Protein AF-A0A317J1T3-F1 (afdb_monomer)

Secondary structure (DSSP, 8-state):
-----------------PPP-------------------------------S---EEEEE-SSPPPHHHHHHHHHHHHTSPTT-EEEEEEEETTEEEEEEEEEETTEEEEEEEEEETTEEEEEEEEE-S-HHHHHHHHHHHHT-TT-EE-TTS-EE----PPPPP--------------------PPPPPGGGGS--HHHHHHHHHHEEETTTEE-HHHHHHHHHHHHHHHHHH---EEEEEEEEEESSS---GGGGGGSHHHHHHHHHHHHS-TT-EEEE-SSSEEEEEEET--HHHHHHHHHHHHHHHHHHHHHS--S--EEEEEEEEEE-STT--HHHHHHHHHHHHHHHHHS--SEEE-PPPPPPS---PPP---HHHHHHHBSS--TT-EEEHHHHHHHHHHHHHHHHHHTPPEEEEEEEEEE-EEETTEEE-S--HHHHHHHHHHHHHHPPTT-EEEE-TTS-EEEE-TT--HHHHHHHHHHHHHHHHT-GGGGSSS-TT-EEEEEEEEEE-SS-SS--EEEEEEE-

Nearest PDB structures (foldseek):
  6zxc-assembly2_D  TM=7.224E-01  e=8.691E-07  Leptospira biflexa serovar Patoc strain 'Patoc 1 (Paris)'
  4urq-assembly1_Z  TM=7.239E-01  e=5.907E-06  Thermotoga maritima
  6et7-assembly1_B  TM=6.771E-01  e=2.024E-06  Idiomarina sp. A28L
  6zxm-assembly3_E  TM=6.983E-01  e=2.417E-05  Leptospira biflexa serovar Patoc strain 'Patoc 1 (Paris)'
  4wxo-assembly1_A  TM=6.645E-01  e=3.231E-04  Pseudomonas aeruginosa PAO1

Foldseek 3Di:
DDDDDDDDDDDDDDDDDDDDDDDDDDDDDDDDDDDDDDDDDDPDDDDDPDDPAAAEAEAEDADDDDLVNLLVVVVVLVVDPARHKYWYWYDDPQKIKIWMWHDDPHWIKIWIWIDHPPDIDTPDIDIHPQSLVVSQVCCVVSVVQQFRQDSVRDTHGDDDDDDDDDDDDDDDDDDDDDDDDDDDDDAQDFPLVVDPLVLLVVLQVVQADDPVSAGEQLSVLVVLLLLLLCCLVVVAKKKKKKKFKQWPPDGDFPVCCVPDPNVVLVVVLVVLDDPLWHWHDNDRGMIMIIGTRAHQVRVQVSLVVSVVVLVVVCVVPVDPIDIQMAIFMEMDPDSQAASVQRVVSRVVQRVVCVVPVPRYGYGYGDRDDNDDRDRDDRDVVVLVSFAPDPPPQAAGEPSNVSNVVSSVLSVCQVVQHKWKKKKKDKAFQDPDPNDGPGHDDPVLLVVLVVVVSVVDDRSKHWYAYPNRIIMITDPPDDPVNSVVVVVVSVVVVLVDCPSDPPPHRPTIWMWMWMFIRGGGDSDRPGVDTPRPD

Structure (mmCIF, N/CA/C/O backbone):
data_AF-A0A317J1T3-F1
#
_entry.id   AF-A0A317J1T3-F1
#
loop_
_atom_site.group_PDB
_atom_site.id
_atom_site.type_symbol
_atom_site.label_atom_id
_atom_site.label_alt_id
_atom_site.label_comp_id
_atom_site.label_asym_id
_atom_site.label_entity_id
_atom_site.label_seq_id
_atom_site.pdbx_PDB_ins_code
_atom_site.Cartn_x
_atom_site.Cartn_y
_atom_site.Cartn_z
_atom_site.occupancy
_atom_site.B_iso_or_equiv
_atom_site.auth_seq_id
_atom_site.auth_comp_id
_atom_site.auth_asym_id
_atom_site.auth_atom_id
_atom_site.pdbx_PDB_model_num
ATOM 1 N N . MET A 1 1 ? -68.578 11.357 -36.474 1.00 34.34 1 MET A N 1
ATOM 2 C CA . MET A 1 1 ? -67.832 10.080 -36.435 1.00 34.34 1 MET A CA 1
ATOM 3 C C . MET A 1 1 ? -66.349 10.423 -36.488 1.00 34.34 1 MET A C 1
ATOM 5 O O . MET A 1 1 ? -65.966 11.038 -37.465 1.00 34.34 1 MET A O 1
ATOM 9 N N . GLY A 1 2 ? -65.455 10.186 -35.534 1.00 35.78 2 GLY A N 1
ATOM 10 C CA . GLY A 1 2 ? -65.465 9.781 -34.125 1.00 35.78 2 GLY A CA 1
ATOM 11 C C . GLY A 1 2 ? -64.029 10.063 -33.637 1.00 35.78 2 GLY A C 1
ATOM 12 O O . GLY A 1 2 ? -63.085 9.592 -34.253 1.00 35.78 2 GLY A O 1
ATOM 13 N N . GLN A 1 3 ? -63.827 11.131 -32.864 1.00 34.22 3 GLN A N 1
ATOM 14 C CA . GLN A 1 3 ? -63.250 11.149 -31.508 1.00 34.22 3 GLN A CA 1
ATOM 15 C C . GLN A 1 3 ? -62.516 9.884 -31.023 1.00 34.22 3 GLN A C 1
ATOM 17 O O . GLN A 1 3 ? -63.149 8.876 -30.719 1.00 34.22 3 GLN A O 1
ATOM 22 N N . THR A 1 4 ? -61.219 10.046 -30.738 1.00 35.19 4 THR A N 1
ATOM 23 C CA . THR A 1 4 ? -60.516 9.302 -29.681 1.00 35.19 4 THR A CA 1
ATOM 24 C C . THR A 1 4 ? -59.588 10.253 -28.927 1.00 35.19 4 THR A C 1
ATOM 26 O O . THR A 1 4 ? -58.888 11.072 -29.518 1.00 35.19 4 THR A O 1
ATOM 29 N N . ARG A 1 5 ? -59.697 10.199 -27.598 1.00 30.84 5 ARG A N 1
ATOM 30 C CA . ARG A 1 5 ? -59.222 11.178 -26.615 1.00 30.84 5 ARG A CA 1
ATOM 31 C C . ARG A 1 5 ? -57.739 11.007 -26.281 1.00 30.84 5 ARG A C 1
ATOM 33 O O . ARG A 1 5 ? -57.288 9.893 -26.038 1.00 30.84 5 ARG A O 1
ATOM 40 N N . PHE A 1 6 ? -57.049 12.137 -26.152 1.00 30.41 6 PHE A N 1
ATOM 41 C CA . PHE A 1 6 ? -55.841 12.293 -25.344 1.00 30.41 6 PHE A CA 1
ATOM 42 C C . PHE A 1 6 ? -56.234 12.386 -23.863 1.00 30.41 6 PHE A C 1
ATOM 44 O O . PHE A 1 6 ? -57.177 13.101 -23.523 1.00 30.41 6 PHE A O 1
ATOM 51 N N . ILE A 1 7 ? -55.504 11.691 -22.989 1.00 34.00 7 ILE A N 1
ATOM 52 C CA . ILE A 1 7 ? -55.514 11.941 -21.544 1.00 34.00 7 ILE A CA 1
ATOM 53 C C . ILE A 1 7 ? -54.101 12.371 -21.161 1.00 34.00 7 ILE A C 1
ATOM 55 O O . ILE A 1 7 ? -53.165 11.576 -21.167 1.00 34.00 7 ILE A O 1
ATOM 59 N N . SER A 1 8 ? -53.974 13.659 -20.870 1.00 32.41 8 SER A N 1
ATOM 60 C CA . SER A 1 8 ? -52.868 14.291 -20.164 1.00 32.41 8 SER A CA 1
ATOM 61 C C . SER A 1 8 ? -53.063 14.101 -18.660 1.00 32.41 8 SER A C 1
ATOM 63 O O . SER A 1 8 ? -54.104 14.493 -18.139 1.00 32.41 8 SER A O 1
ATOM 65 N N . ASN A 1 9 ? -52.063 13.559 -17.966 1.00 30.27 9 ASN A N 1
ATOM 66 C CA . ASN A 1 9 ? -51.935 13.705 -16.518 1.00 30.27 9 ASN A CA 1
ATOM 67 C C . ASN A 1 9 ? -50.664 14.507 -16.232 1.00 30.27 9 ASN A C 1
ATOM 69 O O . ASN A 1 9 ? -49.559 13.970 -16.224 1.00 30.27 9 ASN A O 1
ATOM 73 N N . GLU A 1 10 ? -50.854 15.809 -16.025 1.00 33.91 10 GLU A N 1
ATOM 74 C CA . GLU A 1 10 ? -49.942 16.644 -15.252 1.00 33.91 10 GLU A CA 1
ATOM 75 C C . GLU A 1 10 ? -50.039 16.227 -13.782 1.00 33.91 10 GLU A C 1
ATOM 77 O O . GLU A 1 10 ? -51.127 16.183 -13.208 1.00 33.91 10 GLU A O 1
ATOM 82 N N . LEU A 1 11 ? -48.899 15.943 -13.159 1.00 30.83 11 LEU A N 1
ATOM 83 C CA . LEU A 1 11 ? -48.792 15.849 -11.709 1.00 30.83 11 LEU A CA 1
ATOM 84 C C . LEU A 1 11 ? -47.679 16.796 -11.268 1.00 30.83 11 LEU A C 1
ATOM 86 O O . LEU A 1 11 ? -46.493 16.546 -11.477 1.00 30.83 11 LEU A O 1
ATOM 90 N N . LEU A 1 12 ? -48.128 17.922 -10.707 1.00 31.23 12 LEU A N 1
ATOM 91 C CA . LEU A 1 12 ? -47.343 18.914 -9.988 1.00 31.23 12 LEU A CA 1
ATOM 92 C C . LEU A 1 12 ? -46.465 18.228 -8.931 1.00 31.23 12 LEU A C 1
ATOM 94 O O . LEU A 1 12 ? -46.982 17.654 -7.973 1.00 31.23 12 LEU A O 1
ATOM 98 N N . LEU A 1 13 ? -45.147 18.383 -9.045 1.00 31.28 13 LEU A N 1
ATOM 99 C CA . LEU A 1 13 ? -44.242 18.241 -7.909 1.00 31.28 13 LEU A CA 1
ATOM 100 C C . LEU A 1 13 ? -43.996 19.628 -7.318 1.00 31.28 13 LEU A C 1
ATOM 102 O O . LEU A 1 13 ? -43.312 20.478 -7.884 1.00 31.28 13 LEU A O 1
ATOM 106 N N . THR A 1 14 ? -44.616 19.844 -6.165 1.00 29.36 14 THR A N 1
ATOM 107 C CA . THR A 1 14 ? -44.404 20.974 -5.267 1.00 29.36 14 THR A CA 1
ATOM 108 C C . THR A 1 14 ? -42.946 21.028 -4.818 1.00 29.36 14 THR A C 1
ATOM 110 O O . THR A 1 14 ? -42.461 20.117 -4.147 1.00 29.36 14 THR A O 1
ATOM 113 N N . ALA A 1 15 ? -42.264 22.118 -5.160 1.00 29.31 15 ALA A N 1
ATOM 114 C CA . ALA A 1 15 ? -40.945 22.452 -4.649 1.00 29.31 15 ALA A CA 1
ATOM 115 C C . ALA A 1 15 ? -41.024 22.747 -3.141 1.00 29.31 15 ALA A C 1
ATOM 117 O O . ALA A 1 15 ? -41.506 23.800 -2.722 1.00 29.31 15 ALA A O 1
ATOM 118 N N . THR A 1 16 ? -40.547 21.822 -2.310 1.00 31.02 16 THR A N 1
ATOM 119 C CA . THR A 1 16 ? -40.305 22.089 -0.891 1.00 31.02 16 THR A CA 1
ATOM 120 C C . THR A 1 16 ? -38.987 22.835 -0.735 1.00 31.02 16 THR A C 1
ATOM 122 O O . THR A 1 16 ? -37.900 22.295 -0.933 1.00 31.02 16 THR A O 1
ATOM 125 N N . HIS A 1 17 ? -39.136 24.107 -0.384 1.00 29.06 17 HIS A N 1
ATOM 126 C CA . HIS A 1 17 ? -38.123 25.033 0.095 1.00 29.06 17 HIS A CA 1
ATOM 127 C C . HIS A 1 17 ? -37.201 24.387 1.148 1.00 29.06 17 HIS A C 1
ATOM 129 O O . HIS A 1 17 ? -37.648 24.017 2.232 1.00 29.06 17 HIS A O 1
ATOM 135 N N . VAL A 1 18 ? -35.900 24.319 0.863 1.00 31.53 18 VAL A N 1
ATOM 136 C CA . VAL A 1 18 ? -34.862 24.073 1.876 1.00 31.53 18 VAL A CA 1
ATOM 137 C C . VAL A 1 18 ? -34.555 25.410 2.567 1.00 31.53 18 VAL A C 1
ATOM 139 O O . VAL A 1 18 ? -34.224 26.380 1.874 1.00 31.53 18 VAL A O 1
ATOM 142 N N . PRO A 1 19 ? -34.672 25.535 3.901 1.00 33.53 19 PRO A N 1
ATOM 143 C CA . PRO A 1 19 ? -34.318 26.768 4.584 1.00 33.53 19 PRO A CA 1
ATOM 144 C C . PRO A 1 19 ? -32.795 26.900 4.708 1.00 33.53 19 PRO A C 1
ATOM 146 O O . PRO A 1 19 ? -32.102 26.018 5.211 1.00 33.53 19 PRO A O 1
ATOM 149 N N . ARG A 1 20 ? -32.287 28.054 4.262 1.00 28.45 20 ARG A N 1
ATOM 150 C CA . ARG A 1 20 ? -30.927 28.539 4.522 1.00 28.45 20 ARG A CA 1
ATOM 151 C C . ARG A 1 20 ? -30.709 28.653 6.034 1.00 28.45 20 ARG A C 1
ATOM 153 O O . ARG A 1 20 ? -31.358 29.471 6.686 1.00 28.45 20 ARG A O 1
ATOM 160 N N . LEU A 1 21 ? -29.772 27.879 6.573 1.00 27.45 21 LEU A N 1
ATOM 161 C CA . LEU A 1 21 ? -29.264 28.059 7.931 1.00 27.45 21 LEU A CA 1
ATOM 162 C C . LEU A 1 21 ? -28.524 29.402 8.011 1.00 27.45 21 LEU A C 1
ATOM 164 O O . LEU A 1 21 ? -27.470 29.593 7.409 1.00 27.45 21 LEU A O 1
ATOM 168 N N . ARG A 1 22 ? -29.128 30.351 8.733 1.00 27.89 22 ARG A N 1
ATOM 169 C CA . ARG A 1 22 ? -28.478 31.577 9.200 1.00 27.89 22 ARG A CA 1
ATOM 170 C C . ARG A 1 22 ? -27.517 31.216 10.328 1.00 27.89 22 ARG A C 1
ATOM 172 O O . ARG A 1 22 ? -27.920 30.580 11.299 1.00 27.89 22 ARG A O 1
ATOM 179 N N . CYS A 1 23 ? -26.275 31.671 10.207 1.00 26.97 23 CYS A N 1
ATOM 180 C CA . CYS A 1 23 ? -25.303 31.689 11.289 1.00 26.97 23 CYS A CA 1
ATOM 181 C C . CYS A 1 23 ? -25.860 32.512 12.460 1.00 26.97 23 CYS A C 1
ATOM 183 O O . CYS A 1 23 ? -26.069 33.718 12.327 1.00 26.97 23 CYS A O 1
ATOM 185 N N . PHE A 1 24 ? -26.101 31.860 13.595 1.00 27.48 24 PHE A N 1
ATOM 186 C CA . PHE A 1 24 ? -26.257 32.534 14.877 1.00 27.48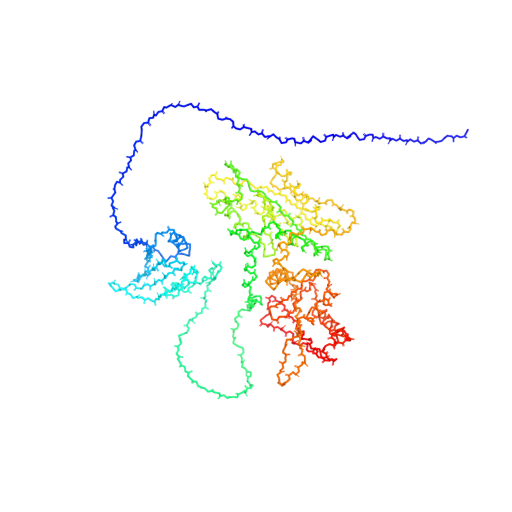 24 PHE A CA 1
ATOM 187 C C . PHE A 1 24 ? -24.860 32.779 15.449 1.00 27.48 24 PHE A C 1
ATOM 189 O O . PHE A 1 24 ? -24.162 31.841 15.828 1.00 27.48 24 PHE A O 1
ATOM 196 N N . ALA A 1 25 ? -24.453 34.046 15.483 1.00 30.86 25 ALA A N 1
ATOM 197 C CA . ALA A 1 25 ? -23.399 34.507 16.370 1.00 30.86 25 ALA A CA 1
ATOM 198 C C . ALA A 1 25 ? -23.973 34.520 17.796 1.00 30.86 25 ALA A C 1
ATOM 200 O O . ALA A 1 25 ? -24.978 35.185 18.044 1.00 30.86 25 ALA A O 1
ATOM 201 N N . MET A 1 26 ? -23.378 33.749 18.708 1.00 27.95 26 MET A N 1
ATOM 202 C CA . MET A 1 26 ? -23.631 33.891 20.140 1.00 27.95 26 MET A CA 1
ATOM 203 C C . MET A 1 26 ? -22.572 34.812 20.736 1.00 27.95 26 MET A C 1
ATOM 205 O O . MET A 1 26 ? -21.397 34.455 20.814 1.00 27.95 26 MET A O 1
ATOM 209 N N . ASP A 1 27 ? -23.035 35.986 21.159 1.00 27.42 27 ASP A N 1
ATOM 210 C CA . ASP A 1 27 ? -22.391 36.838 22.150 1.00 27.42 27 ASP A CA 1
ATOM 211 C C . ASP A 1 27 ? -22.296 36.090 23.487 1.00 27.42 27 ASP A C 1
ATOM 213 O O . ASP A 1 27 ? -23.301 35.612 24.017 1.00 27.42 27 ASP A O 1
ATOM 217 N N . ILE A 1 28 ? -21.091 36.019 24.053 1.00 30.50 28 ILE A N 1
ATOM 218 C CA . ILE A 1 28 ? -20.872 35.599 25.439 1.00 30.50 28 ILE A CA 1
ATOM 219 C C . ILE A 1 28 ? -20.673 36.867 26.265 1.00 30.50 28 ILE A C 1
ATOM 221 O O . ILE A 1 28 ? -19.599 37.467 26.270 1.00 30.50 28 ILE A O 1
ATOM 225 N N . SER A 1 29 ? -21.728 37.271 26.967 1.00 30.81 29 SER A N 1
ATOM 226 C CA . SER A 1 29 ? -21.669 38.242 28.052 1.00 30.81 29 SER A CA 1
ATOM 227 C C . SER A 1 29 ? -21.488 37.515 29.389 1.00 30.81 29 SER A C 1
ATOM 229 O O . SER A 1 29 ? -22.273 36.651 29.777 1.00 30.81 29 SER A O 1
ATOM 231 N N . SER A 1 30 ? -20.420 37.873 30.102 1.00 34.66 30 SER A N 1
ATOM 232 C CA . SER A 1 30 ? -20.189 37.510 31.503 1.00 34.66 30 SER A CA 1
ATOM 233 C C . SER A 1 30 ? -21.164 38.234 32.435 1.00 34.66 30 SER A C 1
ATOM 235 O O . SER A 1 30 ? -21.518 39.388 32.178 1.00 34.66 30 SER A O 1
ATOM 237 N N . PRO A 1 31 ? -21.435 37.653 33.615 1.00 48.91 31 PRO A N 1
ATOM 238 C CA . PRO A 1 31 ? -21.463 38.474 34.816 1.00 48.91 31 PRO A CA 1
ATOM 239 C C . PRO A 1 31 ? -20.592 37.922 35.953 1.00 48.91 31 PRO A C 1
ATOM 241 O O . PRO A 1 31 ? -20.504 36.724 36.213 1.00 48.91 31 PRO A O 1
ATOM 244 N N . ASN A 1 32 ? -19.959 38.878 36.631 1.00 38.06 32 ASN A N 1
ATOM 245 C CA . ASN A 1 32 ? -19.257 38.764 37.904 1.00 38.06 32 ASN A CA 1
ATOM 246 C C . ASN A 1 32 ? -20.154 38.222 39.031 1.00 38.06 32 ASN A C 1
ATOM 248 O O . ASN A 1 32 ? -21.342 38.539 39.065 1.00 38.06 32 ASN A O 1
ATOM 252 N N . GLY A 1 33 ? -19.552 37.580 40.043 1.00 31.89 33 GLY A N 1
ATOM 253 C CA . GLY A 1 33 ? -20.163 37.527 41.380 1.00 31.89 33 GLY A CA 1
ATOM 254 C C . GLY A 1 33 ? -19.682 36.445 42.353 1.00 31.89 33 GLY A C 1
ATOM 255 O O . GLY A 1 33 ? -20.351 35.439 42.507 1.00 31.89 33 GLY A O 1
ATOM 256 N N . PHE A 1 34 ? -18.558 36.713 43.031 1.00 33.91 34 PHE A N 1
ATOM 257 C CA . PHE A 1 34 ? -18.246 36.462 44.456 1.00 33.91 34 PHE A CA 1
ATOM 258 C C . PHE A 1 34 ? -18.750 35.210 45.221 1.00 33.91 34 PHE A C 1
ATOM 260 O O . PHE A 1 34 ? -19.932 35.073 45.509 1.00 33.91 34 PHE A O 1
ATOM 267 N N . GLY A 1 35 ? -17.781 34.509 45.838 1.00 31.08 35 GLY A N 1
ATOM 268 C CA . GLY A 1 35 ? -17.714 34.384 47.307 1.00 31.08 35 GLY A CA 1
ATOM 269 C C . GLY A 1 35 ? -17.909 32.990 47.924 1.00 31.08 35 GLY A C 1
ATOM 270 O O . GLY A 1 35 ? -18.995 32.430 47.865 1.00 31.08 35 GLY A O 1
ATOM 271 N N . GLY A 1 36 ? -16.886 32.495 48.636 1.00 29.91 36 GLY A N 1
ATOM 272 C CA . GLY A 1 36 ? -17.036 31.424 49.634 1.00 29.91 36 GLY A CA 1
ATOM 273 C C . GLY A 1 36 ? -15.853 30.462 49.696 1.00 29.91 36 GLY A C 1
ATOM 274 O O . GLY A 1 36 ? -15.834 29.459 48.992 1.00 29.91 36 GLY A O 1
ATOM 275 N N . GLY A 1 37 ? -14.855 30.769 50.529 1.00 31.38 37 GLY A N 1
ATOM 276 C CA . GLY A 1 37 ? -13.731 29.871 50.789 1.00 31.38 37 GLY A CA 1
ATOM 277 C C . GLY A 1 37 ? -14.099 28.722 51.723 1.00 31.38 37 GLY A C 1
ATOM 278 O O . GLY A 1 37 ? -15.056 28.832 52.476 1.00 31.38 37 GLY A O 1
ATOM 279 N N . LEU A 1 38 ? -13.288 27.665 51.711 1.00 33.44 38 LEU A N 1
ATOM 280 C CA . LEU A 1 38 ? -12.937 26.871 52.887 1.00 33.44 38 LEU A CA 1
ATOM 281 C C . LEU A 1 38 ? -11.615 26.135 52.617 1.00 33.44 38 LEU A C 1
ATOM 283 O O . LEU A 1 38 ? -11.313 25.675 51.520 1.00 33.44 38 LEU A O 1
ATOM 287 N N . THR A 1 39 ? -10.815 26.133 53.667 1.00 35.22 39 THR A N 1
ATOM 288 C CA . THR A 1 39 ? -9.434 25.691 53.857 1.00 35.22 39 THR A CA 1
ATOM 289 C C . THR A 1 39 ? -9.210 24.190 53.661 1.00 35.22 39 THR A C 1
ATOM 291 O O . THR A 1 39 ? -9.994 23.390 54.163 1.00 35.22 39 THR A O 1
ATOM 294 N N . GLY A 1 40 ? -8.076 23.802 53.061 1.00 30.11 40 GLY A N 1
ATOM 295 C CA . GLY A 1 40 ? -7.660 22.398 52.989 1.00 30.11 40 GLY A CA 1
ATOM 296 C C . GLY A 1 40 ? -6.213 22.173 52.536 1.00 30.11 40 GLY A C 1
ATOM 297 O O . GLY A 1 40 ? -5.967 21.922 51.366 1.00 30.11 40 GLY A O 1
ATOM 298 N N . GLY A 1 41 ? -5.275 22.248 53.486 1.00 28.22 41 GLY A N 1
ATOM 299 C CA . GLY A 1 41 ? -4.090 21.377 53.579 1.00 28.22 41 GLY A CA 1
ATOM 300 C C . GLY A 1 41 ? -3.098 21.319 52.413 1.00 28.22 41 GLY A C 1
ATOM 301 O O . GLY A 1 41 ? -3.062 20.344 51.669 1.00 28.22 41 GLY A O 1
ATOM 302 N N . ILE A 1 42 ? -2.184 22.289 52.359 1.00 28.67 42 ILE A N 1
ATOM 303 C CA . ILE A 1 42 ? -0.906 22.181 51.644 1.00 28.67 42 ILE A CA 1
ATOM 304 C C . ILE A 1 42 ? 0.056 21.337 52.496 1.00 28.67 42 ILE A C 1
ATOM 306 O O . ILE A 1 42 ? 0.568 21.816 53.505 1.00 28.67 42 ILE A O 1
ATOM 310 N N . PHE A 1 43 ? 0.349 20.104 52.074 1.00 31.48 43 PHE A N 1
ATOM 311 C CA . PHE A 1 43 ? 1.585 19.413 52.458 1.00 31.48 43 PHE A CA 1
ATOM 312 C C . PHE A 1 43 ? 2.665 19.759 51.427 1.00 31.48 43 PHE A C 1
ATOM 314 O O . PHE A 1 43 ? 2.869 19.059 50.438 1.00 31.48 43 PHE A O 1
ATOM 321 N N . MET A 1 44 ? 3.348 20.882 51.653 1.00 30.86 44 MET A N 1
ATOM 322 C CA . MET A 1 44 ? 4.648 21.151 51.044 1.00 30.86 44 MET A CA 1
ATOM 323 C C . MET A 1 44 ? 5.716 20.476 51.903 1.00 30.86 44 MET A C 1
ATOM 325 O O . MET A 1 44 ? 6.068 20.974 52.971 1.00 30.86 44 MET A O 1
ATOM 329 N N . LEU A 1 45 ? 6.260 19.357 51.426 1.00 35.94 45 LEU A N 1
ATOM 330 C CA . LEU A 1 45 ? 7.572 18.907 51.876 1.00 35.94 45 LEU A CA 1
ATOM 331 C C . LEU A 1 45 ? 8.633 19.764 51.175 1.00 35.94 45 LEU A C 1
ATOM 333 O O . LEU A 1 45 ? 8.934 19.589 49.995 1.00 35.94 45 LEU A O 1
ATOM 337 N N . ALA A 1 46 ? 9.175 20.713 51.941 1.00 33.44 46 ALA A N 1
ATOM 338 C CA . ALA A 1 46 ? 10.492 21.305 51.738 1.00 33.44 46 ALA A CA 1
ATOM 339 C C . ALA A 1 46 ? 11.515 20.178 51.470 1.00 33.44 46 ALA A C 1
ATOM 341 O O . ALA A 1 46 ? 11.457 19.118 52.078 1.00 33.44 46 ALA A O 1
ATOM 342 N N . GLY A 1 47 ? 12.459 20.286 50.546 1.00 32.06 47 GLY A N 1
ATOM 343 C CA . GLY A 1 47 ? 13.328 21.431 50.329 1.00 32.06 47 GLY A CA 1
ATOM 344 C C . GLY A 1 47 ? 14.774 20.966 50.496 1.00 32.06 47 GLY A C 1
ATOM 345 O O . GLY A 1 47 ? 15.481 21.447 51.369 1.00 32.06 47 GLY A O 1
ATOM 346 N N . LEU A 1 48 ? 15.214 20.019 49.661 1.00 28.55 48 LEU A N 1
ATOM 347 C CA . LEU A 1 48 ? 16.637 19.775 49.430 1.00 28.55 48 LEU A CA 1
ATOM 348 C C . LEU A 1 48 ? 17.005 20.467 48.118 1.00 28.55 48 LEU A C 1
ATOM 350 O O . LEU A 1 48 ? 16.745 19.955 47.028 1.00 28.55 48 LEU A O 1
ATOM 354 N N . ARG A 1 49 ? 17.592 21.664 48.225 1.00 37.28 49 ARG A N 1
ATOM 355 C CA . ARG A 1 49 ? 18.326 22.287 47.118 1.00 37.28 49 ARG A CA 1
ATOM 356 C C . ARG A 1 49 ? 19.562 21.431 46.836 1.00 37.28 49 ARG A C 1
ATOM 358 O O . ARG A 1 49 ? 20.632 21.668 47.383 1.00 37.28 49 ARG A O 1
ATOM 365 N N . LEU A 1 50 ? 19.393 20.416 45.996 1.00 37.12 50 LEU A N 1
ATOM 366 C CA . LEU A 1 50 ? 20.497 19.756 45.310 1.00 37.12 50 LEU A CA 1
ATOM 367 C C . LEU A 1 50 ? 21.070 20.771 44.312 1.00 37.12 50 LEU A C 1
ATOM 369 O O . LEU A 1 50 ? 20.315 21.367 43.541 1.00 37.12 50 LEU A O 1
ATOM 373 N N . GLY A 1 51 ? 22.378 21.023 44.385 1.00 43.25 51 GLY A N 1
ATOM 374 C CA . GLY A 1 51 ? 23.079 21.969 43.514 1.00 43.25 51 GLY A CA 1
ATOM 375 C C . GLY A 1 51 ? 22.970 21.624 42.017 1.00 43.25 51 GLY A C 1
ATOM 376 O O . GLY A 1 51 ? 22.366 20.614 41.655 1.00 43.25 51 GLY A O 1
ATOM 377 N N . PRO A 1 52 ? 23.578 22.429 41.126 1.00 47.53 52 PRO A N 1
ATOM 378 C CA . PRO A 1 52 ? 23.528 22.273 39.664 1.00 47.53 52 PRO A CA 1
ATOM 379 C C . PRO A 1 52 ? 24.345 21.069 39.139 1.00 47.53 52 PRO A C 1
ATOM 381 O O . PRO A 1 52 ? 24.967 21.134 38.084 1.00 47.53 52 PRO A O 1
ATOM 384 N N . GLY A 1 53 ? 24.384 19.967 39.890 1.00 53.78 53 GLY A N 1
ATOM 385 C CA . GLY A 1 53 ? 25.046 18.729 39.503 1.00 53.78 53 GLY A CA 1
ATOM 386 C C . GLY A 1 53 ? 24.180 17.883 38.573 1.00 53.78 53 GLY A C 1
ATOM 387 O O . GLY A 1 53 ? 22.949 17.906 38.649 1.00 53.78 53 GLY A O 1
ATOM 388 N N . ALA A 1 54 ? 24.841 17.112 37.708 1.00 61.97 54 ALA A N 1
ATOM 389 C CA . ALA A 1 54 ? 24.215 16.151 36.807 1.00 61.97 54 ALA A CA 1
ATOM 390 C C . ALA A 1 54 ? 23.216 15.259 37.563 1.00 61.97 54 ALA A C 1
ATOM 392 O O . ALA A 1 54 ? 23.576 14.551 38.508 1.00 61.97 54 ALA A O 1
ATOM 393 N N . ARG A 1 55 ? 21.941 15.293 37.158 1.00 74.19 55 ARG A N 1
ATOM 394 C CA . ARG A 1 55 ? 20.918 14.395 37.704 1.00 74.19 55 ARG A CA 1
ATOM 395 C C . ARG A 1 55 ? 21.138 13.009 37.110 1.00 74.19 55 ARG A C 1
ATOM 397 O O . ARG A 1 55 ? 20.794 12.783 35.952 1.00 74.19 55 ARG A O 1
ATOM 404 N N . ILE A 1 56 ? 21.701 12.106 37.910 1.00 81.62 56 ILE A N 1
ATOM 405 C CA . ILE A 1 56 ? 21.800 10.686 37.569 1.00 81.62 56 ILE A CA 1
ATOM 406 C C . ILE A 1 56 ? 20.561 9.977 38.119 1.00 81.62 56 ILE A C 1
ATOM 408 O O . ILE A 1 56 ? 20.352 9.958 39.333 1.00 81.62 56 ILE A O 1
ATOM 412 N N . ARG A 1 57 ? 19.738 9.393 37.242 1.00 85.25 57 ARG A N 1
ATOM 413 C CA . ARG A 1 57 ? 18.681 8.449 37.643 1.00 85.25 57 ARG A CA 1
ATOM 414 C C . ARG A 1 57 ? 19.129 7.031 37.316 1.00 85.25 57 ARG A C 1
ATOM 416 O O . ARG A 1 57 ? 19.575 6.776 36.202 1.00 85.25 57 ARG A O 1
ATOM 423 N N . LYS A 1 58 ? 19.022 6.130 38.293 1.00 89.12 58 LYS A N 1
ATOM 424 C CA . LYS A 1 58 ? 19.393 4.719 38.149 1.00 89.12 58 LYS A CA 1
ATOM 425 C C . LYS A 1 58 ? 18.138 3.856 38.149 1.00 89.12 58 LYS A C 1
ATOM 427 O O . LYS A 1 58 ? 17.321 3.976 39.058 1.00 89.12 58 LYS A O 1
ATOM 432 N N . PHE A 1 59 ? 18.025 2.990 37.155 1.00 90.06 59 PHE A N 1
ATOM 433 C CA . PHE A 1 59 ? 16.932 2.050 36.962 1.00 90.06 59 PHE A CA 1
ATOM 434 C C . PHE A 1 59 ? 17.488 0.637 37.100 1.00 90.06 59 PHE A C 1
ATOM 436 O O . PHE A 1 59 ? 18.259 0.191 36.254 1.00 90.06 59 PHE A O 1
ATOM 443 N N . GLN A 1 60 ? 17.109 -0.061 38.168 1.00 93.62 60 GLN A N 1
ATOM 444 C CA . GLN A 1 60 ? 17.429 -1.475 38.323 1.00 93.62 60 GLN A CA 1
ATOM 445 C C . GLN A 1 60 ? 16.312 -2.293 37.677 1.00 93.62 60 GLN A C 1
ATOM 447 O O . GLN A 1 60 ? 15.178 -2.273 38.146 1.00 93.62 60 GLN A O 1
ATOM 452 N N . LEU A 1 61 ? 16.639 -2.991 36.597 1.00 92.94 61 LEU A N 1
ATOM 453 C CA . LEU A 1 61 ? 15.718 -3.839 35.856 1.00 92.94 61 LEU A CA 1
ATOM 454 C C . LEU A 1 61 ? 15.905 -5.298 36.280 1.00 92.94 61 LEU A C 1
ATOM 456 O O . LEU A 1 61 ? 17.026 -5.752 36.534 1.00 92.94 61 LEU A O 1
ATOM 460 N N . GLU A 1 62 ? 14.797 -6.034 36.346 1.00 89.56 62 GLU A N 1
ATOM 461 C CA . GLU A 1 62 ? 14.800 -7.472 36.645 1.00 89.56 62 GLU A CA 1
ATOM 462 C C . GLU A 1 62 ? 15.342 -8.304 35.475 1.00 89.56 62 GLU A C 1
ATOM 464 O O . GLU A 1 62 ? 15.873 -9.394 35.674 1.00 89.56 62 GLU A O 1
ATOM 469 N N . ALA A 1 63 ? 15.237 -7.774 34.255 1.00 91.44 63 ALA A N 1
ATOM 470 C CA . ALA A 1 63 ? 15.655 -8.424 33.024 1.00 91.44 63 ALA A CA 1
ATOM 471 C C . ALA A 1 63 ? 16.265 -7.412 32.043 1.00 91.44 63 ALA A C 1
ATOM 473 O O . ALA A 1 63 ? 16.307 -6.206 32.299 1.00 91.44 63 ALA A O 1
ATOM 474 N N . PHE A 1 64 ? 16.734 -7.926 30.909 1.00 90.25 64 PHE A N 1
ATOM 475 C CA . PHE A 1 64 ? 17.219 -7.132 29.788 1.00 90.25 64 PHE A CA 1
ATOM 476 C C . PHE A 1 64 ? 16.186 -6.054 29.365 1.00 90.25 64 PHE A C 1
ATOM 478 O O . PHE A 1 64 ? 14.995 -6.366 29.243 1.00 90.25 64 PHE A O 1
ATOM 485 N N . PRO A 1 65 ? 16.603 -4.785 29.154 1.00 92.00 65 PRO A N 1
ATOM 486 C CA . PRO A 1 65 ? 15.690 -3.702 28.793 1.00 92.00 65 PRO A CA 1
ATOM 487 C C . PRO A 1 65 ? 15.064 -3.945 27.417 1.00 92.00 65 PRO A C 1
ATOM 489 O O . PRO A 1 65 ? 15.763 -4.009 26.408 1.00 92.00 65 PRO A O 1
ATOM 492 N N . ASN A 1 66 ? 13.734 -4.033 27.354 1.00 92.12 66 ASN A N 1
ATOM 493 C CA . ASN A 1 66 ? 13.040 -4.103 26.070 1.00 92.12 66 ASN A CA 1
ATOM 494 C C . ASN A 1 66 ? 13.112 -2.755 25.315 1.00 92.12 66 ASN A C 1
ATOM 496 O O . ASN A 1 66 ? 13.391 -1.708 25.903 1.00 92.12 66 ASN A O 1
ATOM 500 N N . LEU A 1 67 ? 12.840 -2.780 24.005 1.00 91.56 67 LEU A N 1
ATOM 501 C CA . LEU A 1 67 ? 12.925 -1.597 23.138 1.00 91.56 67 LEU A CA 1
ATOM 502 C C . LEU A 1 67 ? 12.049 -0.433 23.639 1.00 91.56 67 LEU A C 1
ATOM 504 O O . LEU A 1 67 ? 12.488 0.716 23.629 1.00 91.56 67 LEU A O 1
ATOM 508 N N . THR A 1 68 ? 10.844 -0.740 24.129 1.00 89.38 68 THR A N 1
ATOM 509 C CA . THR A 1 68 ? 9.888 0.243 24.656 1.00 89.38 68 THR A CA 1
ATOM 510 C C . THR A 1 68 ? 10.455 0.993 25.859 1.00 89.38 68 THR A C 1
ATOM 512 O O . THR A 1 68 ? 10.409 2.219 25.881 1.00 89.38 68 THR A O 1
ATOM 515 N N . VAL A 1 69 ? 11.071 0.283 26.811 1.00 91.44 69 VAL A N 1
ATOM 516 C CA . VAL A 1 69 ? 11.683 0.883 28.009 1.00 91.44 69 VAL A CA 1
ATOM 517 C C . VAL A 1 69 ? 12.782 1.865 27.612 1.00 91.44 69 VAL A C 1
ATOM 519 O O . VAL A 1 69 ? 12.810 2.988 28.115 1.00 91.44 69 VAL A O 1
ATO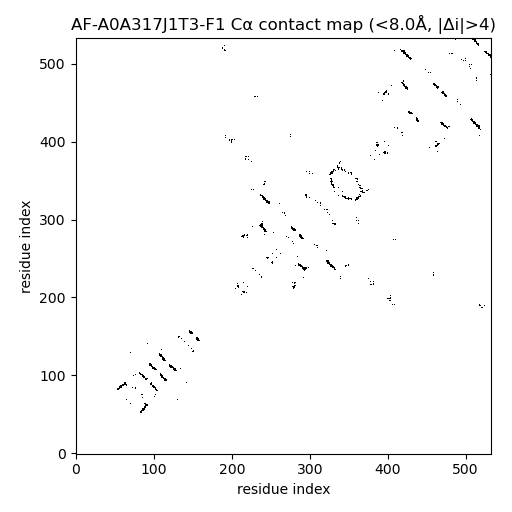M 522 N N . ILE A 1 70 ? 13.660 1.484 26.678 1.00 94.50 70 ILE A N 1
ATOM 523 C CA . ILE A 1 70 ? 14.742 2.366 26.217 1.00 94.50 70 ILE A CA 1
ATOM 524 C C . ILE A 1 70 ? 14.164 3.615 25.531 1.00 94.50 70 ILE A C 1
ATOM 526 O O . ILE A 1 70 ? 14.636 4.727 25.776 1.00 94.50 70 ILE A O 1
ATOM 530 N N . GLN A 1 71 ? 13.124 3.455 24.708 1.00 93.19 71 GLN A N 1
ATOM 531 C CA . GLN A 1 71 ? 12.491 4.555 23.978 1.00 93.19 71 GLN A CA 1
ATOM 532 C C . GLN A 1 71 ? 11.768 5.545 24.904 1.00 93.19 71 GLN A C 1
ATOM 534 O O . GLN A 1 71 ? 11.950 6.755 24.762 1.00 93.19 71 GLN A O 1
ATOM 539 N N . GLU A 1 72 ? 10.988 5.052 25.868 1.00 90.06 72 GLU A N 1
ATOM 540 C CA . GLU A 1 72 ? 10.291 5.879 26.862 1.00 90.06 72 GLU A CA 1
ATOM 541 C C . GLU A 1 72 ? 11.280 6.724 27.668 1.00 90.06 72 GLU A C 1
ATOM 543 O O . GLU A 1 72 ? 11.099 7.930 27.838 1.00 90.06 72 GLU A O 1
ATOM 548 N N . HIS A 1 73 ? 12.381 6.114 28.099 1.00 89.75 73 HIS A N 1
ATOM 549 C CA . HIS A 1 73 ? 13.363 6.795 28.929 1.00 89.75 73 HIS A CA 1
ATOM 550 C C . HIS A 1 73 ? 14.262 7.742 28.129 1.00 89.75 73 HIS A C 1
ATOM 552 O O . HIS A 1 73 ? 14.693 8.763 28.662 1.00 89.75 73 HIS A O 1
ATOM 558 N N . LEU A 1 74 ? 14.514 7.471 26.844 1.00 91.56 74 LEU A N 1
ATOM 559 C CA . LEU A 1 74 ? 15.144 8.452 25.960 1.00 91.56 74 LEU A CA 1
ATOM 560 C C . LEU A 1 74 ? 14.238 9.680 25.773 1.00 91.56 74 LEU A C 1
ATOM 562 O O . LEU A 1 74 ? 14.717 10.815 25.803 1.00 91.56 74 LEU A O 1
ATOM 566 N N . PHE A 1 75 ? 12.927 9.467 25.628 1.00 89.81 75 PHE A N 1
ATOM 567 C CA . PHE A 1 75 ? 11.960 10.559 25.559 1.00 89.81 75 PHE A CA 1
ATOM 568 C C . PHE A 1 75 ? 11.924 11.365 26.865 1.00 89.81 75 PHE A C 1
ATOM 570 O O . PHE A 1 75 ? 11.962 12.595 26.825 1.00 89.81 75 PHE A O 1
ATOM 577 N N . GLU A 1 76 ? 11.939 10.709 28.027 1.00 90.06 76 GLU A N 1
ATOM 578 C CA . GLU A 1 76 ? 12.072 11.395 29.316 1.00 90.06 76 GLU A CA 1
ATOM 579 C C . GLU A 1 76 ? 13.380 12.189 29.433 1.00 90.06 76 GLU A C 1
ATOM 581 O O . GLU A 1 76 ? 13.361 13.336 29.887 1.00 90.06 76 GLU A O 1
ATOM 586 N N . LEU A 1 77 ? 14.507 11.617 28.992 1.00 91.06 77 LEU A N 1
ATOM 587 C CA . LEU A 1 77 ? 15.808 12.284 29.008 1.00 91.06 77 LEU A CA 1
ATOM 588 C C . LEU A 1 77 ? 15.802 13.558 28.151 1.00 91.06 77 LEU A C 1
ATOM 590 O O . LEU A 1 77 ? 16.344 14.572 28.581 1.00 91.06 77 LEU A O 1
ATOM 594 N N . SER A 1 78 ? 15.102 13.545 27.010 1.00 90.50 78 SER A N 1
ATOM 595 C CA . SER A 1 78 ? 14.946 14.718 26.129 1.00 90.50 78 SER A CA 1
ATOM 596 C C . SER A 1 78 ? 14.203 15.894 26.756 1.00 90.50 78 SER A C 1
ATOM 598 O O . SER A 1 78 ? 14.334 17.031 26.304 1.00 90.50 78 SER A O 1
ATOM 600 N N . ARG A 1 79 ? 13.450 15.633 27.828 1.00 89.38 79 ARG A N 1
ATOM 601 C CA . ARG A 1 79 ? 12.733 16.646 28.611 1.00 89.38 79 ARG A CA 1
ATOM 602 C C . ARG A 1 79 ? 13.475 17.024 29.891 1.00 89.38 79 ARG A C 1
ATOM 604 O O . ARG A 1 79 ? 13.037 17.928 30.604 1.00 89.38 79 ARG A O 1
ATOM 611 N N . ALA A 1 80 ? 14.558 16.322 30.218 1.00 88.12 80 ALA A N 1
ATOM 612 C CA . ALA A 1 80 ? 15.342 16.573 31.411 1.00 88.12 80 ALA A CA 1
ATOM 613 C C . ALA A 1 80 ? 16.280 17.784 31.216 1.00 88.12 80 ALA A C 1
ATOM 615 O O . ALA A 1 80 ? 16.620 18.143 30.088 1.00 88.12 80 ALA A O 1
ATOM 616 N N . PRO A 1 81 ? 16.719 18.442 32.306 1.00 88.75 81 PRO A N 1
ATOM 617 C CA . PRO A 1 81 ? 17.692 19.528 32.218 1.00 88.75 81 PRO A CA 1
ATOM 618 C C . PRO A 1 81 ? 19.003 19.057 31.576 1.00 88.75 81 PRO A C 1
ATOM 620 O O . PRO A 1 81 ? 19.390 17.896 31.731 1.00 88.75 81 PRO A O 1
ATOM 623 N N . GLY A 1 82 ? 19.723 19.974 30.923 1.00 86.50 82 GLY A N 1
ATOM 624 C CA . GLY A 1 82 ? 21.034 19.683 30.339 1.00 86.50 82 GLY A CA 1
ATOM 625 C C . GLY A 1 82 ? 21.987 19.032 31.350 1.00 86.50 82 GLY A C 1
ATOM 626 O O . GLY A 1 82 ? 22.083 19.470 32.497 1.00 86.50 82 GLY A O 1
ATOM 627 N N . GLY A 1 83 ? 22.667 17.964 30.927 1.00 87.12 83 GLY A N 1
ATOM 628 C CA . GLY A 1 83 ? 23.548 17.168 31.789 1.00 87.12 83 GLY A CA 1
ATOM 629 C C . GLY A 1 83 ? 22.851 16.052 32.576 1.00 87.12 83 GLY A C 1
ATOM 630 O O . GLY A 1 83 ? 23.491 15.415 33.412 1.00 87.12 83 GLY A O 1
ATOM 631 N N . ALA A 1 84 ? 21.562 15.789 32.337 1.00 92.12 84 ALA A N 1
ATOM 632 C CA . ALA A 1 84 ? 20.906 14.589 32.849 1.00 92.12 84 ALA A CA 1
ATOM 633 C C . ALA A 1 84 ? 21.511 13.308 32.242 1.00 92.12 84 ALA A C 1
ATOM 635 O O . ALA A 1 84 ? 21.914 13.274 31.076 1.00 92.12 84 ALA A O 1
ATOM 636 N N . ARG A 1 85 ? 21.558 12.246 33.053 1.00 94.56 85 ARG A N 1
ATOM 637 C CA . ARG A 1 85 ? 22.065 10.921 32.677 1.00 94.56 85 ARG A CA 1
ATOM 638 C C . ARG A 1 85 ? 21.189 9.840 33.292 1.00 94.56 85 ARG A C 1
ATOM 640 O O . ARG A 1 85 ? 20.907 9.896 34.490 1.00 94.56 85 ARG A O 1
ATOM 647 N N . PHE A 1 86 ? 20.797 8.850 32.502 1.00 96.25 86 PHE A N 1
ATOM 648 C CA . PHE A 1 86 ? 20.078 7.670 32.978 1.00 96.25 86 PHE A CA 1
ATOM 649 C C . PHE A 1 86 ? 20.976 6.436 32.884 1.00 96.25 86 PHE A C 1
ATOM 651 O O . PHE A 1 86 ? 21.648 6.235 31.875 1.00 96.25 86 PHE A O 1
ATOM 658 N N . ASP A 1 87 ? 20.984 5.625 33.940 1.00 96.50 87 ASP A N 1
ATOM 659 C CA . ASP A 1 87 ? 21.696 4.348 33.994 1.00 96.50 87 ASP A CA 1
ATOM 660 C C . ASP A 1 87 ? 20.677 3.211 34.164 1.00 96.50 87 ASP A C 1
ATOM 662 O O . ASP A 1 87 ? 19.935 3.194 35.145 1.00 96.50 87 ASP A O 1
ATOM 666 N N . PHE A 1 88 ? 20.659 2.253 33.241 1.00 96.25 88 PHE A N 1
ATOM 667 C CA . PHE A 1 88 ? 19.878 1.019 33.324 1.00 96.25 88 PHE A CA 1
ATOM 668 C C . PHE A 1 88 ? 20.797 -0.124 33.726 1.00 96.25 88 PHE A C 1
ATOM 670 O O . PHE A 1 88 ? 21.752 -0.412 33.008 1.00 96.25 88 PHE A O 1
ATOM 677 N N . SER A 1 89 ? 20.515 -0.795 34.836 1.00 96.19 89 SER A N 1
ATOM 678 C CA . SER A 1 89 ? 21.276 -1.953 35.297 1.00 96.19 89 SER A CA 1
ATOM 679 C C . SER A 1 89 ? 20.426 -3.216 35.289 1.00 96.19 89 SER A C 1
ATOM 681 O O . SER A 1 89 ? 19.313 -3.222 35.803 1.00 96.19 89 SER A O 1
ATOM 683 N N . TRP A 1 90 ? 20.959 -4.304 34.736 1.00 95.81 90 TRP A N 1
ATOM 684 C CA . TRP A 1 90 ? 20.331 -5.632 34.756 1.00 95.81 90 TRP A CA 1
ATOM 685 C C . TRP A 1 90 ? 21.397 -6.718 34.913 1.00 95.81 90 TRP A C 1
ATOM 687 O O . TRP A 1 90 ? 22.593 -6.457 34.762 1.00 95.81 90 TRP A O 1
ATOM 697 N N . SER A 1 91 ? 20.976 -7.938 35.243 1.00 94.50 91 SER A N 1
ATOM 698 C CA . SER A 1 91 ? 21.883 -9.082 35.387 1.00 94.50 91 SER A CA 1
ATOM 699 C C . SER A 1 91 ? 21.456 -10.235 34.491 1.00 94.50 91 SER A C 1
ATOM 701 O O . SER A 1 91 ? 20.268 -10.506 34.346 1.00 94.50 91 SER A O 1
ATOM 703 N N . LEU A 1 92 ? 22.437 -10.921 33.904 1.00 92.38 92 LEU A N 1
ATOM 704 C CA . LEU A 1 92 ? 22.255 -12.148 33.138 1.00 92.38 92 LEU A CA 1
ATOM 705 C C . LEU A 1 92 ? 23.196 -13.217 33.708 1.00 92.38 92 LEU A C 1
ATOM 707 O O . LEU A 1 92 ? 24.412 -13.191 33.496 1.00 92.38 92 LEU A O 1
ATOM 711 N N . GLY A 1 93 ? 22.631 -14.138 34.491 1.00 90.62 93 GLY A N 1
ATOM 712 C CA . GLY A 1 93 ? 23.409 -15.105 35.265 1.00 90.62 93 GLY A CA 1
ATOM 713 C C . GLY A 1 93 ? 24.306 -14.409 36.293 1.00 90.62 93 GLY A C 1
ATOM 714 O O . GLY A 1 93 ? 23.824 -13.657 37.134 1.00 90.62 93 GLY A O 1
ATOM 715 N N . LEU A 1 94 ? 25.618 -14.653 36.218 1.00 92.25 94 LEU A N 1
ATOM 716 C CA . LEU A 1 94 ? 26.620 -14.064 37.121 1.00 92.25 94 LEU A CA 1
ATOM 717 C C . LEU A 1 94 ? 27.188 -12.722 36.630 1.00 92.25 94 LEU A C 1
ATOM 719 O O . LEU A 1 94 ? 28.043 -12.139 37.293 1.00 92.25 94 LEU A O 1
ATOM 723 N N . THR A 1 95 ? 26.760 -12.247 35.458 1.00 93.56 95 THR A N 1
ATOM 724 C CA . THR A 1 95 ? 27.269 -11.009 34.854 1.00 93.56 95 THR A CA 1
ATOM 725 C C . THR A 1 95 ? 26.224 -9.910 34.972 1.00 93.56 95 THR A C 1
ATOM 727 O O . THR A 1 95 ? 25.075 -10.122 34.586 1.00 93.56 95 THR A O 1
ATOM 730 N N . SER A 1 96 ? 26.609 -8.730 35.456 1.00 95.44 96 SER A N 1
ATOM 731 C CA . SER A 1 96 ? 25.744 -7.548 35.434 1.00 95.44 96 SER A CA 1
ATOM 732 C C . SER A 1 96 ? 26.164 -6.584 34.331 1.00 95.44 96 SER A C 1
ATOM 734 O O . SER A 1 96 ? 27.328 -6.519 33.938 1.00 95.44 96 SER A O 1
ATOM 736 N N . TYR A 1 97 ? 25.197 -5.855 33.793 1.00 96.88 97 TYR A N 1
ATOM 737 C CA . TYR A 1 97 ? 25.396 -4.873 32.736 1.00 96.88 97 TYR A CA 1
ATOM 738 C C . TYR A 1 97 ? 24.820 -3.534 33.172 1.00 96.88 97 TYR A C 1
ATOM 740 O O . TYR A 1 97 ? 23.837 -3.490 33.914 1.00 96.88 97 TYR A O 1
ATOM 748 N N . VAL A 1 98 ? 25.443 -2.448 32.715 1.00 97.12 98 VAL A N 1
ATOM 749 C CA . VAL A 1 98 ? 24.942 -1.085 32.906 1.00 97.12 98 VAL A CA 1
ATOM 750 C C . VAL A 1 98 ? 24.943 -0.370 31.562 1.00 97.12 98 VAL A C 1
ATOM 752 O O . VAL A 1 98 ? 26.008 -0.138 30.995 1.00 97.12 98 VAL A O 1
ATOM 755 N N . LEU A 1 99 ? 23.761 -0.022 31.056 1.00 97.50 99 LEU A N 1
ATOM 756 C CA . LEU A 1 99 ? 23.599 0.856 29.901 1.00 97.50 99 LEU A CA 1
ATOM 757 C C . LEU A 1 99 ? 23.390 2.278 30.402 1.00 97.50 99 LEU A C 1
ATOM 759 O O . LEU A 1 99 ? 22.435 2.566 31.115 1.00 97.50 99 LEU A O 1
ATOM 763 N N . THR A 1 100 ? 24.273 3.174 30.011 1.00 97.19 100 THR A N 1
ATOM 764 C CA . THR A 1 100 ? 24.176 4.593 30.312 1.00 97.19 100 THR A CA 1
ATOM 765 C C . THR A 1 100 ? 23.722 5.342 29.075 1.00 97.19 100 THR A C 1
ATOM 767 O O . THR A 1 100 ? 24.267 5.122 27.997 1.00 97.19 100 THR A O 1
ATOM 770 N N . VAL A 1 101 ? 22.810 6.294 29.259 1.00 97.12 101 VAL A N 1
ATOM 771 C CA . VAL A 1 101 ? 22.459 7.297 28.255 1.00 97.12 101 VAL A CA 1
ATOM 772 C C . VAL A 1 101 ? 22.556 8.700 28.838 1.00 97.12 101 VAL A C 1
ATOM 774 O O . VAL A 1 101 ? 22.094 8.981 29.945 1.00 97.12 101 VAL A O 1
ATOM 777 N N . SER A 1 102 ? 23.177 9.596 28.086 1.00 95.44 102 SER A N 1
ATOM 778 C CA . SER A 1 102 ? 23.244 11.023 28.395 1.00 95.44 102 SER A CA 1
ATOM 779 C C . SER A 1 102 ? 22.992 11.821 27.129 1.00 95.44 102 SER A C 1
ATOM 781 O O . SER A 1 102 ? 23.346 11.375 26.042 1.00 95.44 102 SER A O 1
ATOM 783 N N . GLN A 1 103 ? 22.371 12.990 27.241 1.00 91.00 103 GLN A N 1
ATOM 784 C CA . GLN A 1 103 ? 22.081 13.810 26.070 1.00 91.00 103 GLN A CA 1
ATOM 785 C C . GLN A 1 103 ? 22.957 15.056 26.062 1.00 91.00 103 GLN A C 1
ATOM 787 O O . GLN A 1 103 ? 22.912 15.881 26.976 1.00 91.00 103 GLN A O 1
ATOM 792 N N . SER A 1 104 ? 23.755 15.186 25.002 1.00 87.25 104 SER A N 1
ATOM 793 C CA . SER A 1 104 ? 24.545 16.384 24.723 1.00 87.25 104 SER A CA 1
ATOM 794 C C . SER A 1 104 ? 23.942 17.078 23.502 1.00 87.25 104 SER A C 1
ATOM 796 O O . SER A 1 104 ? 23.935 16.527 22.402 1.00 87.25 104 SER A O 1
ATOM 798 N N . ALA A 1 105 ? 23.390 18.278 23.701 1.00 82.94 105 ALA A N 1
ATOM 799 C CA . ALA A 1 105 ? 22.640 19.017 22.683 1.00 82.94 105 ALA A CA 1
ATOM 800 C C . ALA A 1 105 ? 21.424 18.236 22.134 1.00 82.94 105 ALA A C 1
ATOM 802 O O . ALA A 1 105 ? 20.385 18.201 22.786 1.00 82.94 105 ALA A O 1
ATOM 803 N N . SER A 1 106 ? 21.545 17.617 20.955 1.00 86.56 106 SER A N 1
ATOM 804 C CA . SER A 1 106 ? 20.460 16.928 20.236 1.00 86.56 106 SER A CA 1
ATOM 805 C C . SER A 1 106 ? 20.710 15.436 19.991 1.00 86.56 106 SER A C 1
ATOM 807 O O . SER A 1 106 ? 19.819 14.759 19.481 1.00 86.56 106 SER A O 1
ATOM 809 N N . ILE A 1 107 ? 21.887 14.911 20.350 1.00 91.81 107 ILE A N 1
ATOM 810 C CA . ILE A 1 107 ? 22.266 13.510 20.115 1.00 91.81 107 ILE A CA 1
ATOM 811 C C . ILE A 1 107 ? 22.551 12.830 21.455 1.00 91.81 107 ILE A C 1
ATOM 813 O O . ILE A 1 107 ? 23.295 13.358 22.291 1.00 91.81 107 ILE A O 1
ATOM 817 N N . ALA A 1 108 ? 21.962 11.654 21.651 1.00 95.25 108 ALA A N 1
ATOM 818 C CA . ALA A 1 108 ? 22.226 10.816 22.808 1.00 95.25 108 ALA A CA 1
ATOM 819 C C . ALA A 1 108 ? 23.577 10.092 22.684 1.00 95.25 108 ALA A C 1
ATOM 821 O O . ALA A 1 108 ? 23.928 9.553 21.633 1.00 95.25 108 ALA A O 1
ATOM 822 N N . ASP A 1 109 ? 24.337 10.113 23.775 1.00 96.44 109 ASP A N 1
ATOM 823 C CA . ASP A 1 109 ? 25.585 9.386 23.977 1.00 96.44 109 ASP A CA 1
ATOM 824 C C . ASP A 1 109 ? 25.317 8.174 24.876 1.00 96.44 109 ASP A C 1
ATOM 826 O O . ASP A 1 109 ? 24.848 8.323 26.012 1.00 96.44 109 ASP A O 1
ATOM 830 N N . TRP A 1 110 ? 25.577 6.985 24.336 1.00 97.44 110 TRP A N 1
ATOM 831 C CA . TRP A 1 110 ? 25.272 5.690 24.930 1.00 97.44 110 TRP A CA 1
ATOM 832 C C . TRP A 1 110 ? 26.553 4.952 25.286 1.00 97.44 110 TRP A C 1
ATOM 834 O O . TRP A 1 110 ? 27.461 4.866 24.464 1.00 97.44 110 TRP A O 1
ATOM 844 N N . LYS A 1 111 ? 26.614 4.356 26.479 1.00 97.81 111 LYS A N 1
ATOM 845 C CA . LYS A 1 111 ? 27.762 3.553 26.931 1.00 97.81 111 LYS A CA 1
ATOM 846 C C . LYS A 1 111 ? 27.276 2.269 27.577 1.00 97.81 111 LYS A C 1
ATOM 848 O O . LYS A 1 111 ? 26.439 2.332 28.474 1.00 97.81 111 LYS A O 1
ATOM 853 N N . LEU A 1 112 ? 27.809 1.122 27.165 1.00 97.81 112 LEU A N 1
ATOM 854 C CA . LEU A 1 112 ? 27.508 -0.163 27.797 1.00 97.81 112 LEU A CA 1
ATOM 855 C C . LEU A 1 112 ? 28.707 -0.649 28.601 1.00 97.81 112 LEU A C 1
ATOM 857 O O . LEU A 1 112 ? 29.807 -0.808 28.073 1.00 97.81 112 LEU A O 1
ATOM 861 N N . TYR A 1 113 ? 28.478 -0.939 29.874 1.00 97.56 113 TYR A N 1
ATOM 862 C CA . TYR A 1 113 ? 29.464 -1.517 30.773 1.00 97.56 113 TYR A CA 1
ATOM 863 C C . TYR A 1 113 ? 29.087 -2.956 31.110 1.00 97.56 113 TYR A C 1
ATOM 865 O O . TYR A 1 113 ? 27.921 -3.254 31.374 1.00 97.56 113 TYR A O 1
ATOM 873 N N . ARG A 1 114 ? 30.089 -3.835 31.166 1.00 96.69 114 ARG A N 1
ATOM 874 C CA . ARG A 1 114 ? 29.996 -5.146 31.810 1.00 96.69 114 ARG A CA 1
ATOM 875 C C . ARG A 1 114 ? 30.612 -5.047 33.201 1.00 96.69 114 ARG A C 1
ATOM 877 O O . ARG A 1 114 ? 31.773 -4.666 33.344 1.00 96.69 114 ARG A O 1
ATOM 884 N N . CYS A 1 115 ? 29.842 -5.412 34.210 1.00 93.88 115 CYS A N 1
ATOM 885 C CA . CYS A 1 115 ? 30.235 -5.416 35.608 1.00 93.88 115 CYS A CA 1
ATOM 886 C C . CYS A 1 115 ? 30.487 -6.864 36.056 1.00 93.88 115 CYS A C 1
ATOM 888 O O . CYS A 1 115 ? 29.623 -7.734 35.941 1.00 93.88 115 CYS A O 1
ATOM 890 N N . ALA A 1 116 ? 31.696 -7.121 36.553 1.00 84.06 116 ALA A N 1
ATOM 891 C CA . ALA A 1 116 ? 32.102 -8.403 37.118 1.00 84.06 116 ALA A CA 1
ATOM 892 C C . ALA A 1 116 ? 32.754 -8.141 38.484 1.00 84.06 116 ALA A C 1
ATOM 894 O O . ALA A 1 116 ? 33.914 -7.735 38.576 1.00 84.06 116 ALA A O 1
ATOM 895 N N . GLY A 1 117 ? 31.982 -8.308 39.561 1.00 80.56 117 GLY A N 1
ATOM 896 C CA . GLY A 1 117 ? 32.418 -7.938 40.911 1.00 80.56 117 GLY A CA 1
ATOM 897 C C . GLY A 1 117 ? 32.561 -6.420 41.081 1.00 80.56 117 GLY A C 1
ATOM 898 O O . GLY A 1 117 ? 31.641 -5.673 40.760 1.00 80.56 117 GLY A O 1
ATOM 899 N N . GLN A 1 118 ? 33.705 -5.956 41.598 1.00 81.81 118 GLN A N 1
ATOM 900 C CA . GLN A 1 118 ? 33.982 -4.525 41.820 1.00 81.81 118 GLN A CA 1
ATOM 901 C C . GLN A 1 118 ? 34.493 -3.784 40.572 1.00 81.81 118 GLN A C 1
ATOM 903 O O . GLN A 1 118 ? 34.642 -2.564 40.606 1.00 81.81 118 GLN A O 1
ATOM 908 N N . GLN A 1 119 ? 34.777 -4.492 39.475 1.00 89.94 119 GLN A N 1
ATOM 909 C CA . GLN A 1 119 ? 35.303 -3.884 38.254 1.00 89.94 119 GLN A CA 1
ATOM 910 C C . GLN A 1 119 ? 34.204 -3.736 37.198 1.00 89.94 119 GLN A C 1
ATOM 912 O O . GLN A 1 119 ? 33.466 -4.678 36.904 1.00 89.94 119 GLN A O 1
ATOM 917 N N . SER A 1 120 ? 34.128 -2.541 36.608 1.00 94.50 120 SER A N 1
ATOM 918 C CA . SER A 1 120 ? 33.316 -2.272 35.420 1.00 94.50 120 SER A CA 1
ATOM 919 C C . SER A 1 120 ? 34.234 -2.112 34.210 1.00 94.50 120 SER A C 1
ATOM 921 O O . SER A 1 120 ? 35.219 -1.376 34.262 1.00 94.50 120 SER A O 1
ATOM 923 N N . LYS A 1 121 ? 33.933 -2.827 33.126 1.00 96.75 121 LYS A N 1
ATOM 924 C CA . LYS A 1 121 ? 34.629 -2.729 31.841 1.00 96.75 121 LYS A CA 1
ATOM 925 C C . LYS A 1 121 ? 33.683 -2.098 30.825 1.00 96.75 121 LYS A C 1
ATOM 927 O O . LYS A 1 121 ? 32.604 -2.636 30.589 1.00 96.75 121 LYS A O 1
ATOM 932 N N . LEU A 1 122 ? 34.087 -0.982 30.219 1.00 97.19 122 LEU A N 1
ATOM 933 C CA . LEU A 1 122 ? 33.378 -0.401 29.076 1.00 97.19 122 LEU A CA 1
ATOM 934 C C . LEU A 1 122 ? 33.484 -1.364 27.885 1.00 97.19 122 LEU A C 1
ATOM 936 O O . LEU A 1 122 ? 34.592 -1.755 27.515 1.00 97.19 122 LEU A O 1
ATOM 940 N N . LEU A 1 123 ? 32.345 -1.766 27.323 1.00 96.94 123 LEU A N 1
ATOM 941 C CA . LEU A 1 123 ? 32.282 -2.600 26.123 1.00 96.94 123 LEU A CA 1
ATOM 942 C C . LEU A 1 123 ? 32.287 -1.731 24.865 1.00 96.94 123 LEU A C 1
ATOM 944 O O . LEU A 1 123 ? 33.131 -1.921 23.996 1.00 96.94 123 LEU A O 1
ATOM 948 N N . TRP A 1 124 ? 31.389 -0.747 24.802 1.00 98.00 124 TRP A N 1
ATOM 949 C CA . TRP A 1 124 ? 31.296 0.189 23.684 1.00 98.00 124 TRP A CA 1
ATOM 950 C C . TRP A 1 124 ? 30.685 1.529 24.102 1.00 98.00 124 TRP A C 1
ATOM 952 O O . TRP A 1 124 ? 30.020 1.643 25.136 1.00 98.00 124 TRP A O 1
ATOM 962 N N . GLU A 1 125 ? 30.912 2.533 23.257 1.00 97.69 125 GLU A N 1
ATOM 963 C CA . GLU A 1 125 ? 30.345 3.879 23.328 1.00 97.69 125 GLU A CA 1
ATOM 964 C C . GLU A 1 125 ? 29.824 4.269 21.939 1.00 97.69 125 GLU A C 1
ATOM 966 O O . GLU A 1 125 ? 30.497 4.024 20.937 1.00 97.69 125 GLU A O 1
ATOM 971 N N . HIS A 1 126 ? 28.618 4.835 21.865 1.00 96.81 126 HIS A N 1
ATOM 972 C CA . HIS A 1 126 ? 27.980 5.181 20.598 1.00 96.81 126 HIS A CA 1
ATOM 973 C C . HIS A 1 126 ? 27.124 6.445 20.713 1.00 96.81 126 HIS A C 1
ATOM 975 O O . HIS A 1 126 ? 26.327 6.591 21.636 1.00 96.81 126 HIS A O 1
ATOM 981 N N . ARG A 1 127 ? 27.215 7.333 19.716 1.00 96.38 127 ARG A N 1
ATOM 982 C CA . ARG A 1 127 ? 26.405 8.560 19.636 1.00 96.38 127 ARG A CA 1
ATOM 983 C C . ARG A 1 127 ? 25.323 8.410 18.574 1.00 96.38 127 ARG A C 1
ATOM 985 O O . ARG A 1 127 ? 25.633 8.372 17.388 1.00 96.38 127 ARG A O 1
ATOM 992 N N . THR A 1 128 ? 24.067 8.253 18.983 1.00 95.50 128 THR A N 1
ATOM 993 C CA . THR A 1 128 ? 22.923 8.069 18.074 1.00 95.50 128 THR A CA 1
ATOM 994 C C . THR A 1 128 ? 21.595 8.280 18.805 1.00 95.50 128 THR A C 1
ATOM 996 O O . THR A 1 128 ? 21.496 8.031 20.003 1.00 95.50 128 THR A O 1
ATOM 999 N N . ASN A 1 129 ? 20.559 8.697 18.074 1.00 92.88 129 ASN A N 1
ATOM 1000 C CA . ASN A 1 129 ? 19.171 8.685 18.554 1.00 92.88 129 ASN A CA 1
ATOM 1001 C C . ASN A 1 129 ? 18.394 7.449 18.060 1.00 92.88 129 ASN A C 1
ATOM 1003 O O . ASN A 1 129 ? 17.213 7.304 18.368 1.00 92.88 129 ASN A O 1
ATOM 1007 N N . ASP A 1 130 ? 19.035 6.568 17.284 1.00 92.31 130 ASP A N 1
ATOM 1008 C CA . ASP A 1 130 ? 18.439 5.314 16.826 1.00 92.31 130 ASP A CA 1
ATOM 1009 C C . ASP A 1 130 ? 18.452 4.276 17.956 1.00 92.31 130 ASP A C 1
ATOM 1011 O O . ASP A 1 130 ? 19.439 3.578 18.198 1.00 92.31 130 ASP A O 1
ATOM 1015 N N . VAL A 1 131 ? 17.323 4.187 18.657 1.00 94.38 131 VAL A N 1
ATOM 1016 C CA . VAL A 1 131 ? 17.112 3.247 19.764 1.00 94.38 131 VAL A CA 1
ATOM 1017 C C . VAL A 1 131 ? 17.186 1.789 19.296 1.00 94.38 131 VAL A C 1
ATOM 1019 O O . VAL A 1 131 ? 17.604 0.926 20.065 1.00 94.38 131 VAL A O 1
ATOM 1022 N N . THR A 1 132 ? 16.845 1.503 18.036 1.00 90.50 132 THR A N 1
ATOM 1023 C CA . THR A 1 132 ? 16.877 0.138 17.490 1.00 90.50 132 THR A CA 1
ATOM 1024 C C . THR A 1 132 ? 18.311 -0.337 17.297 1.00 90.50 132 THR A C 1
ATOM 1026 O O . THR A 1 132 ? 18.640 -1.470 17.649 1.00 90.50 132 THR A O 1
ATOM 1029 N N . LEU A 1 133 ? 19.189 0.543 16.803 1.00 92.81 133 LEU A N 1
ATOM 1030 C CA . LEU A 1 133 ? 20.623 0.267 16.722 1.00 92.81 133 LEU A CA 1
ATOM 1031 C C . LEU A 1 133 ? 21.200 -0.046 18.108 1.00 92.81 133 LEU A C 1
ATOM 1033 O O . LEU A 1 133 ? 21.860 -1.070 18.277 1.00 92.81 133 LEU A O 1
ATOM 1037 N N . ILE A 1 134 ? 20.911 0.798 19.103 1.00 96.81 134 ILE A N 1
ATOM 1038 C CA . ILE A 1 134 ? 21.373 0.588 20.481 1.00 96.81 134 ILE A CA 1
ATOM 1039 C C . ILE A 1 134 ? 20.860 -0.740 21.031 1.00 96.81 134 ILE A C 1
ATOM 1041 O O . ILE A 1 134 ? 21.642 -1.528 21.552 1.00 96.81 134 ILE A O 1
ATOM 1045 N N . TYR A 1 135 ? 19.573 -1.028 20.864 1.00 95.00 135 TYR A N 1
ATOM 1046 C CA . TYR A 1 135 ? 18.970 -2.280 21.306 1.00 95.00 135 TYR A CA 1
ATOM 1047 C C . TYR A 1 135 ? 19.678 -3.510 20.711 1.00 95.00 135 TYR A C 1
ATOM 1049 O O . TYR A 1 135 ? 20.023 -4.440 21.441 1.00 95.00 135 TYR A O 1
ATOM 1057 N N . ASN A 1 136 ? 19.980 -3.487 19.410 1.00 92.38 136 ASN A N 1
ATOM 1058 C CA . ASN A 1 136 ? 20.709 -4.567 18.742 1.00 92.38 136 ASN A CA 1
ATOM 1059 C C . ASN A 1 136 ? 22.164 -4.701 19.222 1.00 92.38 136 ASN A C 1
ATOM 1061 O O . ASN A 1 136 ? 22.638 -5.825 19.375 1.00 92.38 136 ASN A O 1
ATOM 1065 N N . LEU A 1 137 ? 22.853 -3.589 19.505 1.00 94.81 137 LEU A N 1
ATOM 1066 C CA . LEU A 1 137 ? 24.206 -3.606 20.080 1.00 94.81 137 LEU A CA 1
ATOM 1067 C C . LEU A 1 137 ? 24.224 -4.190 21.500 1.00 94.81 137 LEU A C 1
ATOM 1069 O O . LEU A 1 137 ? 25.156 -4.900 21.877 1.00 94.81 137 LEU A O 1
ATOM 1073 N N . VAL A 1 138 ? 23.197 -3.919 22.311 1.00 95.06 138 VAL A N 1
ATOM 1074 C CA . VAL A 1 138 ? 23.088 -4.536 23.641 1.00 95.06 138 VAL A CA 1
ATOM 1075 C C . VAL A 1 138 ? 22.779 -6.033 23.507 1.00 95.06 138 VAL A C 1
ATOM 1077 O O . VAL A 1 138 ? 23.377 -6.842 24.219 1.00 95.06 138 VAL A O 1
ATOM 1080 N N . LEU A 1 139 ? 21.901 -6.433 22.580 1.00 91.94 139 LEU A N 1
ATOM 1081 C CA . LEU A 1 139 ? 21.604 -7.848 22.312 1.00 91.94 139 LEU A CA 1
ATOM 1082 C C . LEU A 1 139 ? 22.843 -8.637 21.875 1.00 91.94 139 LEU A C 1
ATOM 1084 O O . LEU A 1 139 ? 23.071 -9.740 22.379 1.00 91.94 139 LEU A O 1
ATOM 1088 N N . SER A 1 140 ? 23.654 -8.078 20.971 1.00 90.62 140 SER A N 1
ATOM 1089 C CA . SER A 1 140 ? 24.864 -8.747 20.484 1.00 90.62 140 SER A CA 1
ATOM 1090 C C . SER A 1 140 ? 25.886 -8.980 21.597 1.00 90.62 140 SER A C 1
ATOM 1092 O O . SER A 1 140 ? 26.514 -10.034 21.628 1.00 90.62 140 SER A O 1
ATOM 1094 N N . GLU A 1 141 ? 26.018 -8.042 22.539 1.00 94.38 141 GLU A N 1
ATOM 1095 C CA . GLU A 1 141 ? 26.976 -8.139 23.652 1.00 94.38 141 GLU A CA 1
ATOM 1096 C C . GLU A 1 141 ? 26.493 -9.002 24.823 1.00 94.38 141 GLU A C 1
ATOM 1098 O O . GLU A 1 141 ? 27.288 -9.647 25.513 1.00 94.38 141 GLU A O 1
ATOM 1103 N N . THR A 1 142 ? 25.187 -9.001 25.090 1.00 91.88 142 THR A N 1
ATOM 1104 C CA . THR A 1 142 ? 24.619 -9.735 26.231 1.00 91.88 142 THR A CA 1
ATOM 1105 C C . THR A 1 142 ? 24.399 -11.215 25.939 1.00 91.88 142 THR A C 1
ATOM 1107 O O . THR A 1 142 ? 24.271 -11.993 26.880 1.00 91.88 142 THR A O 1
ATOM 1110 N N . GLY A 1 143 ? 24.432 -11.634 24.670 1.00 79.62 143 GLY A N 1
ATOM 1111 C CA . GLY A 1 143 ? 24.342 -13.047 24.298 1.00 79.62 143 GLY A CA 1
ATOM 1112 C C . GLY A 1 143 ? 22.914 -13.595 24.246 1.00 79.62 143 GLY A C 1
ATOM 1113 O O . GLY A 1 143 ? 22.734 -14.808 24.161 1.00 79.62 143 GLY A O 1
ATOM 1114 N N . GLU A 1 144 ? 21.887 -12.737 24.213 1.00 70.19 144 GLU A N 1
ATOM 1115 C CA . GLU A 1 144 ? 20.524 -13.132 23.812 1.00 70.19 144 GLU A CA 1
ATOM 1116 C C . GLU A 1 144 ? 20.418 -13.275 22.276 1.00 70.19 144 GLU A C 1
ATOM 1118 O O . GLU A 1 144 ? 19.482 -12.799 21.633 1.00 70.19 144 GLU A O 1
ATOM 1123 N N . SER A 1 145 ? 21.394 -13.953 21.661 1.00 54.09 145 SER A N 1
ATOM 1124 C CA . SER A 1 145 ? 21.663 -13.989 20.213 1.00 54.09 145 SER A CA 1
ATOM 1125 C C . SER A 1 145 ? 20.541 -14.580 19.345 1.00 54.09 145 SER A C 1
ATOM 1127 O O . SER A 1 145 ? 20.647 -14.596 18.122 1.00 54.09 145 SER A O 1
ATOM 1129 N N . ASN A 1 146 ? 19.445 -15.044 19.949 1.00 51.34 146 ASN A N 1
ATOM 1130 C CA . ASN A 1 146 ? 18.286 -15.575 19.232 1.00 51.34 146 ASN A CA 1
ATOM 1131 C C . ASN A 1 146 ? 17.303 -14.489 18.773 1.00 51.34 146 ASN A C 1
ATOM 1133 O O . ASN A 1 146 ? 16.273 -14.816 18.184 1.00 51.34 146 ASN A O 1
ATOM 1137 N N . ARG A 1 147 ? 17.560 -13.210 19.058 1.00 57.38 147 ARG A N 1
ATOM 1138 C CA . ARG A 1 147 ? 16.669 -12.109 18.686 1.00 57.38 147 ARG A CA 1
ATOM 1139 C C . ARG A 1 147 ? 17.497 -10.992 18.068 1.00 57.38 147 ARG A C 1
ATOM 1141 O O . ARG A 1 147 ? 18.350 -10.434 18.737 1.00 57.38 147 ARG A O 1
ATOM 1148 N N . VAL A 1 148 ? 17.237 -10.662 16.808 1.00 62.41 148 VAL A N 1
ATOM 1149 C CA . VAL A 1 148 ? 17.669 -9.402 16.190 1.00 62.41 148 VAL A CA 1
ATOM 1150 C C . VAL A 1 148 ? 16.419 -8.631 15.825 1.00 62.41 148 VAL A C 1
ATOM 1152 O O . VAL A 1 148 ? 15.500 -9.195 15.232 1.00 62.41 148 VAL A O 1
ATOM 1155 N N . VAL A 1 149 ? 16.357 -7.361 16.213 1.00 65.00 149 VAL A N 1
ATOM 1156 C CA . VAL A 1 149 ? 15.233 -6.499 15.861 1.00 65.00 149 VAL A CA 1
ATOM 1157 C C . VAL A 1 149 ? 15.606 -5.715 14.617 1.00 65.00 149 VAL A C 1
ATOM 1159 O O . VAL A 1 149 ? 16.556 -4.938 14.614 1.00 65.00 149 VAL A O 1
ATOM 1162 N N . SER A 1 150 ? 14.882 -5.936 13.527 1.00 62.94 150 SER A N 1
ATOM 1163 C CA . SER A 1 150 ? 15.048 -5.130 12.318 1.00 62.94 150 SER A CA 1
ATOM 1164 C C . SER A 1 150 ? 14.625 -3.679 12.597 1.00 62.94 150 SER A C 1
ATOM 1166 O O . SER A 1 150 ? 13.872 -3.419 13.534 1.00 62.94 150 SER A O 1
ATOM 1168 N N . GLY A 1 151 ? 15.093 -2.714 11.794 1.00 47.47 151 GLY A N 1
ATOM 1169 C CA . GLY A 1 151 ? 14.784 -1.276 11.948 1.00 47.47 151 GLY A CA 1
ATOM 1170 C C . GLY A 1 151 ? 13.287 -0.898 11.931 1.00 47.47 151 GLY A C 1
ATOM 1171 O O . GLY A 1 151 ? 12.948 0.276 12.042 1.00 47.47 151 GLY A O 1
ATOM 1172 N N . ASP A 1 152 ? 12.394 -1.877 11.773 1.00 43.38 152 ASP A N 1
ATOM 1173 C CA . ASP A 1 152 ? 10.934 -1.799 11.821 1.00 43.38 152 ASP A CA 1
ATOM 1174 C C . ASP A 1 152 ? 10.325 -2.338 13.139 1.00 43.38 152 ASP A C 1
ATOM 1176 O O . ASP A 1 152 ? 9.106 -2.470 13.247 1.00 43.38 152 ASP A O 1
ATOM 1180 N N . GLY A 1 153 ? 11.146 -2.675 14.142 1.00 42.31 153 GLY A N 1
ATOM 1181 C CA . GLY A 1 153 ? 10.687 -3.160 15.447 1.00 42.31 153 GLY A CA 1
ATOM 1182 C C . GLY A 1 153 ? 10.272 -4.638 15.478 1.00 42.31 153 GLY A C 1
ATOM 1183 O O . GLY A 1 153 ? 9.737 -5.100 16.489 1.00 42.31 153 GLY A O 1
ATOM 1184 N N . ARG A 1 154 ? 10.506 -5.411 14.404 1.00 42.91 154 ARG A N 1
ATOM 1185 C CA . ARG A 1 154 ? 10.175 -6.846 14.353 1.00 42.91 154 ARG A CA 1
ATOM 1186 C C . ARG A 1 154 ? 11.320 -7.730 14.837 1.00 42.91 154 ARG A C 1
ATOM 1188 O O . ARG A 1 154 ? 12.455 -7.596 14.394 1.00 42.91 154 ARG A O 1
ATOM 1195 N N . LEU A 1 155 ? 10.989 -8.685 15.709 1.00 40.16 155 LEU A N 1
ATOM 1196 C CA . LEU A 1 155 ? 11.900 -9.721 16.201 1.00 40.16 155 LEU A CA 1
ATOM 1197 C C . LEU A 1 155 ? 12.135 -10.788 15.120 1.00 40.16 155 LEU A C 1
ATOM 1199 O O . LEU A 1 155 ? 11.206 -11.505 14.752 1.00 40.16 155 LEU A O 1
ATOM 1203 N N . SER A 1 156 ? 13.376 -10.926 14.664 1.00 43.44 156 SER A N 1
ATOM 1204 C CA . SER A 1 156 ? 13.841 -12.002 13.784 1.00 43.44 156 SER A CA 1
ATOM 1205 C C . SER A 1 156 ? 14.761 -12.957 14.549 1.00 43.44 156 SER A C 1
ATOM 1207 O O . SER A 1 156 ? 15.584 -12.530 15.359 1.00 43.44 156 SER A O 1
ATOM 1209 N N . THR A 1 157 ? 14.627 -14.260 14.306 1.00 38.28 157 THR A N 1
ATOM 1210 C CA . THR A 1 157 ? 15.471 -15.304 14.911 1.00 38.28 157 THR A CA 1
ATOM 1211 C C . THR A 1 157 ? 16.607 -15.647 13.953 1.00 38.28 157 THR A C 1
ATOM 1213 O O . THR A 1 157 ? 16.343 -16.097 12.841 1.00 38.28 157 THR A O 1
ATOM 1216 N N . ILE A 1 158 ? 17.866 -15.450 14.355 1.00 43.00 158 ILE A N 1
ATOM 1217 C CA . ILE A 1 158 ? 19.022 -15.849 13.539 1.00 43.00 158 ILE A CA 1
ATOM 1218 C C . ILE A 1 158 ? 19.416 -17.286 13.899 1.00 43.00 158 ILE A C 1
ATOM 1220 O O . ILE A 1 158 ? 19.741 -17.581 15.044 1.00 43.00 158 ILE A O 1
ATOM 1224 N N . HIS A 1 159 ? 19.413 -18.183 12.910 1.00 36.12 159 HIS A N 1
ATOM 1225 C CA . HIS A 1 159 ? 20.111 -19.470 12.969 1.00 36.12 159 HIS A CA 1
ATOM 1226 C C . HIS A 1 159 ? 21.405 -19.344 12.156 1.00 36.12 159 HIS A C 1
ATOM 1228 O O . HIS A 1 159 ? 21.404 -19.516 10.940 1.00 36.12 159 HIS A O 1
ATOM 1234 N N . GLY A 1 160 ? 22.513 -19.006 12.816 1.00 35.50 160 GLY A N 1
ATOM 1235 C CA . GLY A 1 160 ? 23.817 -18.901 12.162 1.00 35.50 160 GLY A CA 1
ATOM 1236 C C . GLY A 1 160 ? 24.946 -18.672 13.161 1.00 35.50 160 GLY A C 1
ATOM 1237 O O . GLY A 1 160 ? 24.917 -17.712 13.924 1.00 35.50 160 GLY A O 1
ATOM 1238 N N . LYS A 1 161 ? 25.941 -19.567 13.165 1.00 29.95 161 LYS A N 1
ATOM 1239 C CA . LYS A 1 161 ? 27.192 -19.403 13.920 1.00 29.95 161 LYS A CA 1
ATOM 1240 C C . LYS A 1 161 ? 27.966 -18.204 13.366 1.00 29.95 161 LYS A C 1
ATOM 1242 O O . LYS A 1 161 ? 28.340 -18.212 12.197 1.00 29.95 161 LYS A O 1
ATOM 1247 N N . MET A 1 162 ? 28.247 -17.218 14.213 1.00 28.52 162 MET A N 1
ATOM 1248 C CA . MET A 1 162 ? 29.210 -16.156 13.916 1.00 28.52 162 MET A CA 1
ATOM 1249 C C . MET A 1 162 ? 30.629 -16.749 13.898 1.00 28.52 162 MET A C 1
ATOM 1251 O O . MET A 1 162 ? 31.074 -17.326 14.890 1.00 28.52 162 MET A O 1
ATOM 1255 N N . VAL A 1 163 ? 31.317 -16.631 12.762 1.00 31.31 163 VAL A N 1
ATOM 1256 C CA . VAL A 1 163 ? 32.749 -16.934 12.609 1.00 31.31 163 VAL A CA 1
ATOM 1257 C C . VAL A 1 163 ? 33.538 -15.658 12.912 1.00 31.31 163 VAL A C 1
ATOM 1259 O O . VAL A 1 163 ? 33.179 -14.579 12.446 1.00 31.31 163 VAL A O 1
ATOM 1262 N N . THR A 1 164 ? 34.588 -15.780 13.721 1.00 30.66 164 THR A N 1
ATOM 1263 C CA . THR A 1 164 ? 35.510 -14.697 14.096 1.00 30.66 164 THR A CA 1
ATOM 1264 C C . THR A 1 164 ? 36.426 -14.291 12.933 1.00 30.66 164 THR A C 1
ATOM 1266 O O . THR A 1 164 ? 36.774 -15.151 12.123 1.00 30.66 164 THR A O 1
ATOM 1269 N N . PRO A 1 165 ? 36.877 -13.025 12.852 1.00 31.91 165 PRO A N 1
ATOM 1270 C CA . PRO A 1 165 ? 37.774 -12.583 11.795 1.00 31.91 165 PRO A CA 1
ATOM 1271 C C . PRO A 1 165 ? 39.237 -12.808 12.201 1.00 31.91 165 PRO A C 1
ATOM 1273 O O . PRO A 1 165 ? 39.726 -12.177 13.135 1.00 31.91 165 PRO A O 1
ATOM 1276 N N . GLU A 1 166 ? 39.952 -13.658 11.467 1.00 28.94 166 GLU A N 1
ATOM 1277 C CA . GLU A 1 166 ? 41.416 -13.621 11.422 1.00 28.94 166 GLU A CA 1
ATOM 1278 C C . GLU A 1 166 ? 41.888 -13.286 10.007 1.00 28.94 166 GLU A C 1
ATOM 1280 O O . GLU A 1 166 ? 41.305 -13.692 9.001 1.00 28.94 166 GLU A O 1
ATOM 1285 N N . ALA A 1 167 ? 42.931 -12.462 9.979 1.00 34.16 167 ALA A N 1
ATOM 1286 C CA . ALA A 1 167 ? 43.558 -11.883 8.810 1.00 34.16 167 ALA A CA 1
ATOM 1287 C C . ALA A 1 167 ? 44.126 -12.944 7.861 1.00 34.16 167 ALA A C 1
ATOM 1289 O O . ALA A 1 167 ? 44.729 -13.913 8.311 1.00 34.16 167 ALA A O 1
ATOM 1290 N N . ASN A 1 168 ? 44.054 -12.693 6.550 1.00 27.95 168 ASN A N 1
ATOM 1291 C CA . ASN A 1 168 ? 45.206 -12.952 5.694 1.00 27.95 168 ASN A CA 1
ATOM 1292 C C . ASN A 1 168 ? 45.155 -12.211 4.356 1.00 27.95 168 ASN A C 1
ATOM 1294 O O . ASN A 1 168 ? 44.136 -12.086 3.682 1.00 27.95 168 ASN A O 1
ATOM 1298 N N . THR A 1 169 ? 46.334 -11.709 4.032 1.00 29.42 169 THR A N 1
ATOM 1299 C CA . THR A 1 169 ? 46.777 -10.945 2.875 1.00 29.42 169 THR A CA 1
ATOM 1300 C C . THR A 1 169 ? 46.973 -11.807 1.623 1.00 29.42 169 THR A C 1
ATOM 1302 O O . THR A 1 169 ? 47.547 -12.886 1.719 1.00 29.42 169 THR A O 1
ATOM 1305 N N . GLY A 1 170 ? 46.682 -11.236 0.448 1.00 24.88 170 GLY A N 1
ATOM 1306 C CA . GLY A 1 170 ? 47.588 -11.331 -0.706 1.00 24.88 170 GLY A CA 1
ATOM 1307 C C . GLY A 1 170 ? 47.250 -12.283 -1.866 1.00 24.88 170 GLY A C 1
ATOM 1308 O O . GLY A 1 170 ? 47.355 -13.495 -1.744 1.00 24.88 170 GLY A O 1
ATOM 1309 N N . ASN A 1 171 ? 47.075 -11.645 -3.030 1.00 26.11 171 ASN A N 1
ATOM 1310 C CA . ASN A 1 171 ? 47.465 -12.042 -4.393 1.00 26.11 171 ASN A CA 1
ATOM 1311 C C . ASN A 1 171 ? 46.453 -12.613 -5.407 1.00 26.11 171 ASN A C 1
ATOM 1313 O O . ASN A 1 171 ? 45.698 -13.551 -5.184 1.00 26.11 171 ASN A O 1
ATOM 1317 N N . PHE A 1 172 ? 46.556 -11.972 -6.579 1.00 22.84 172 PHE A N 1
ATOM 1318 C CA . PHE A 1 172 ? 45.994 -12.225 -7.902 1.00 22.84 172 PHE A CA 1
ATOM 1319 C C . PHE A 1 172 ? 46.348 -13.612 -8.487 1.00 22.84 172 PHE A C 1
ATOM 1321 O O . PHE A 1 172 ? 47.455 -14.099 -8.280 1.00 22.84 172 PHE A O 1
ATOM 1328 N N . VAL A 1 173 ? 45.455 -14.146 -9.339 1.00 25.86 173 VAL A N 1
ATOM 1329 C CA . VAL A 1 173 ? 45.636 -14.480 -10.781 1.00 25.86 173 VAL A CA 1
ATOM 1330 C C . VAL A 1 173 ? 44.717 -15.654 -11.212 1.00 25.86 173 VAL A C 1
ATOM 1332 O O . VAL A 1 173 ? 44.666 -16.707 -10.588 1.00 25.86 173 VAL A O 1
ATOM 1335 N N . THR A 1 174 ? 44.045 -15.430 -12.350 1.00 24.11 174 THR A N 1
ATOM 1336 C CA . THR A 1 174 ? 43.385 -16.336 -13.324 1.00 24.11 174 THR A CA 1
ATOM 1337 C C . THR A 1 174 ? 42.156 -17.182 -12.978 1.00 24.11 174 THR A C 1
ATOM 1339 O O . THR A 1 174 ? 42.133 -18.064 -12.128 1.00 24.11 174 THR A O 1
ATOM 1342 N N . CYS A 1 175 ? 41.164 -16.952 -13.834 1.00 26.09 175 CYS A N 1
ATOM 1343 C CA . CYS A 1 175 ? 39.973 -17.721 -14.130 1.00 26.09 175 CYS A CA 1
ATOM 1344 C C . CYS A 1 175 ? 40.279 -19.150 -14.612 1.00 26.09 175 CYS A C 1
ATOM 1346 O O . CYS A 1 175 ? 40.864 -19.350 -15.673 1.00 26.09 175 CYS A O 1
ATOM 1348 N N . HIS A 1 176 ? 39.754 -20.137 -13.884 1.00 24.95 176 HIS A N 1
ATOM 1349 C CA . HIS A 1 176 ? 39.458 -21.463 -14.416 1.00 24.95 176 HIS A CA 1
ATOM 1350 C C . HIS A 1 176 ? 38.019 -21.844 -14.064 1.00 24.95 176 HIS A C 1
ATOM 1352 O O . HIS A 1 176 ? 37.612 -21.827 -12.903 1.00 24.95 176 HIS A O 1
ATOM 1358 N N . GLN A 1 177 ? 37.253 -22.176 -15.103 1.00 36.91 177 GLN A N 1
ATOM 1359 C CA . GLN A 1 177 ? 35.958 -22.834 -15.004 1.00 36.91 177 GLN A CA 1
ATOM 1360 C C . GLN A 1 177 ? 36.140 -24.172 -14.287 1.00 36.91 177 GLN A C 1
ATOM 1362 O O . GLN A 1 177 ? 36.870 -25.022 -14.780 1.00 36.91 177 GLN A O 1
ATOM 1367 N N . ASN A 1 178 ? 35.457 -24.365 -13.160 1.00 28.20 178 ASN A N 1
ATOM 1368 C CA . ASN A 1 178 ? 35.175 -25.690 -12.627 1.00 28.20 178 ASN A CA 1
ATOM 1369 C C . ASN A 1 178 ? 33.794 -25.682 -11.975 1.00 28.20 178 ASN A C 1
ATOM 1371 O O . ASN A 1 178 ? 33.541 -24.965 -11.009 1.00 28.20 178 ASN A O 1
ATOM 1375 N N . ALA A 1 179 ? 32.909 -26.501 -12.539 1.00 38.78 179 ALA A N 1
ATOM 1376 C CA . ALA A 1 179 ? 31.623 -26.848 -11.971 1.00 38.78 179 ALA A CA 1
ATOM 1377 C C . ALA A 1 179 ? 31.838 -27.546 -10.621 1.00 38.78 179 ALA A C 1
ATOM 1379 O O . ALA A 1 179 ? 32.384 -28.650 -10.564 1.00 38.78 179 ALA A O 1
ATOM 1380 N N . THR A 1 180 ? 31.405 -26.914 -9.531 1.00 31.58 180 THR A N 1
ATOM 1381 C CA . THR A 1 180 ? 31.370 -27.532 -8.206 1.00 31.58 180 THR A CA 1
ATOM 1382 C C . THR A 1 180 ? 29.939 -27.729 -7.728 1.00 31.58 180 THR A C 1
ATOM 1384 O O . THR A 1 180 ? 29.051 -26.894 -7.877 1.00 31.58 180 THR A O 1
ATOM 1387 N N . LYS A 1 181 ? 29.751 -28.937 -7.196 1.00 34.53 181 LYS A N 1
ATOM 1388 C CA . LYS A 1 181 ? 28.541 -29.537 -6.648 1.00 34.53 181 LYS A CA 1
ATOM 1389 C C . LYS A 1 181 ? 27.759 -28.597 -5.728 1.00 34.53 181 LYS A C 1
ATOM 1391 O O . LYS A 1 181 ? 28.294 -28.077 -4.756 1.00 34.53 181 LYS A O 1
ATOM 1396 N N . SER A 1 182 ? 26.464 -28.518 -6.023 1.00 32.56 182 SER A N 1
ATOM 1397 C CA . SER A 1 182 ? 25.392 -27.995 -5.180 1.00 32.56 182 SER A CA 1
ATOM 1398 C C . SER A 1 182 ? 25.468 -28.560 -3.757 1.00 32.56 182 SER A C 1
ATOM 1400 O O . SER A 1 182 ? 25.287 -29.757 -3.530 1.00 32.56 182 SER A O 1
ATOM 1402 N N . THR A 1 183 ? 25.742 -27.677 -2.802 1.00 32.75 183 THR A N 1
ATOM 1403 C CA . THR A 1 183 ? 25.545 -27.885 -1.369 1.00 32.75 183 THR A CA 1
ATOM 1404 C C . THR A 1 183 ? 24.164 -27.366 -0.958 1.00 32.75 183 THR A C 1
ATOM 1406 O O . THR A 1 183 ? 23.711 -26.310 -1.389 1.00 32.75 183 THR A O 1
ATOM 1409 N N . PHE A 1 184 ? 23.494 -28.173 -0.141 1.00 33.50 184 PHE A N 1
ATOM 1410 C CA . PHE A 1 184 ? 22.164 -28.037 0.452 1.00 33.50 184 PHE A CA 1
ATOM 1411 C C . PHE A 1 184 ? 21.646 -26.604 0.726 1.00 33.50 184 PHE A C 1
ATOM 1413 O O . PHE A 1 184 ? 21.975 -25.985 1.732 1.00 33.50 184 PHE A O 1
ATOM 1420 N N . GLY A 1 185 ? 20.739 -26.148 -0.144 1.00 38.81 185 GLY A N 1
ATOM 1421 C CA . GLY A 1 185 ? 19.351 -25.788 0.184 1.00 38.81 185 GLY A CA 1
ATOM 1422 C C . GLY A 1 185 ? 19.074 -24.805 1.324 1.00 38.81 185 GLY A C 1
ATOM 1423 O O . GLY A 1 185 ? 18.331 -25.146 2.243 1.00 38.81 185 GLY A O 1
ATOM 1424 N N . THR A 1 186 ? 19.562 -23.569 1.241 1.00 45.09 186 THR A N 1
ATOM 1425 C CA . THR A 1 186 ? 18.869 -22.442 1.884 1.00 45.09 186 THR A CA 1
ATOM 1426 C C . THR A 1 186 ? 17.534 -22.211 1.173 1.00 45.09 186 THR A C 1
ATOM 1428 O O . THR A 1 186 ? 17.463 -22.238 -0.057 1.00 45.09 186 THR A O 1
ATOM 1431 N N . SER A 1 187 ? 16.445 -22.037 1.931 1.00 42.94 187 SER A N 1
ATOM 1432 C CA . SER A 1 187 ? 15.133 -21.760 1.339 1.00 42.94 187 SER A CA 1
ATOM 1433 C C . SER A 1 187 ? 15.218 -20.495 0.474 1.00 42.94 187 SER A C 1
ATOM 1435 O O . SER A 1 187 ? 15.768 -19.502 0.961 1.00 42.94 187 SER A O 1
ATOM 1437 N N . PRO A 1 188 ? 14.683 -20.494 -0.759 1.00 51.31 188 PRO A N 1
ATOM 1438 C CA . PRO A 1 188 ? 14.696 -19.315 -1.618 1.00 51.31 188 PRO A CA 1
ATOM 1439 C C . PRO A 1 188 ? 14.076 -18.124 -0.884 1.00 51.31 188 PRO A C 1
ATOM 1441 O O . PRO A 1 188 ? 12.912 -18.180 -0.484 1.00 51.31 188 PRO A O 1
ATOM 1444 N N . GLN A 1 189 ? 14.859 -17.061 -0.688 1.00 47.31 189 GLN A N 1
ATOM 1445 C CA . GLN A 1 189 ? 14.315 -15.784 -0.236 1.00 47.31 189 GLN A CA 1
ATOM 1446 C C . GLN A 1 189 ? 13.506 -15.156 -1.382 1.00 47.31 189 GLN A C 1
ATOM 1448 O O . GLN A 1 189 ? 13.914 -15.263 -2.543 1.00 47.31 189 GLN A O 1
ATOM 1453 N N . PRO A 1 190 ? 12.344 -14.545 -1.101 1.00 61.22 190 PRO A N 1
ATOM 1454 C CA . PRO A 1 190 ? 11.521 -13.931 -2.134 1.00 61.22 190 PRO A CA 1
ATOM 1455 C C . PRO A 1 190 ? 12.265 -12.769 -2.810 1.00 61.22 190 PRO A C 1
ATOM 1457 O O . PRO A 1 190 ? 12.930 -11.978 -2.153 1.00 61.22 190 PRO A O 1
ATOM 1460 N N . VAL A 1 191 ? 12.115 -12.633 -4.134 1.00 65.88 191 VAL A N 1
ATOM 1461 C CA . VAL A 1 191 ? 12.809 -11.620 -4.964 1.00 65.88 191 VAL A CA 1
ATOM 1462 C C . VAL A 1 191 ? 12.641 -10.196 -4.424 1.00 65.88 191 VAL A C 1
ATOM 1464 O O . VAL A 1 191 ? 13.563 -9.389 -4.519 1.00 65.88 191 VAL A O 1
ATOM 1467 N N . LEU A 1 192 ? 11.490 -9.886 -3.823 1.00 72.44 192 LEU A N 1
ATOM 1468 C CA . LEU A 1 192 ? 11.220 -8.565 -3.257 1.00 72.44 192 LEU A CA 1
ATOM 1469 C C . LEU A 1 192 ? 12.164 -8.200 -2.095 1.00 72.44 192 LEU A C 1
ATOM 1471 O O . LEU A 1 192 ? 12.437 -7.022 -1.908 1.00 72.44 192 LEU A O 1
ATOM 1475 N N . ASP A 1 193 ? 12.713 -9.185 -1.376 1.00 72.88 193 ASP A N 1
ATOM 1476 C CA . ASP A 1 193 ? 13.646 -8.955 -0.263 1.00 72.88 193 ASP A CA 1
ATOM 1477 C C . ASP A 1 193 ? 15.014 -8.458 -0.757 1.00 72.88 193 ASP A C 1
ATOM 1479 O O . ASP A 1 193 ? 15.776 -7.875 0.010 1.00 72.88 193 ASP A O 1
ATOM 1483 N N . SER A 1 194 ? 15.320 -8.658 -2.047 1.00 75.69 194 SER A N 1
ATOM 1484 C CA . SER A 1 194 ? 16.541 -8.139 -2.677 1.00 75.69 194 SER A CA 1
ATOM 1485 C C . SER A 1 194 ? 16.432 -6.670 -3.095 1.00 75.69 194 SER A C 1
ATOM 1487 O O . SER A 1 194 ? 17.451 -6.021 -3.326 1.00 75.69 194 SER A O 1
ATOM 1489 N N . ILE A 1 195 ? 15.208 -6.144 -3.210 1.00 81.94 195 ILE A N 1
ATOM 1490 C CA . ILE A 1 195 ? 14.964 -4.752 -3.583 1.00 81.94 195 ILE A CA 1
ATOM 1491 C C . ILE A 1 195 ? 14.939 -3.927 -2.301 1.00 81.94 195 ILE A C 1
ATOM 1493 O O . ILE A 1 195 ? 14.164 -4.208 -1.387 1.00 81.94 195 ILE A O 1
ATOM 1497 N N . ASP A 1 196 ? 15.757 -2.878 -2.238 1.00 84.38 196 ASP A N 1
ATOM 1498 C CA . ASP A 1 196 ? 15.708 -1.959 -1.108 1.00 84.38 196 ASP A CA 1
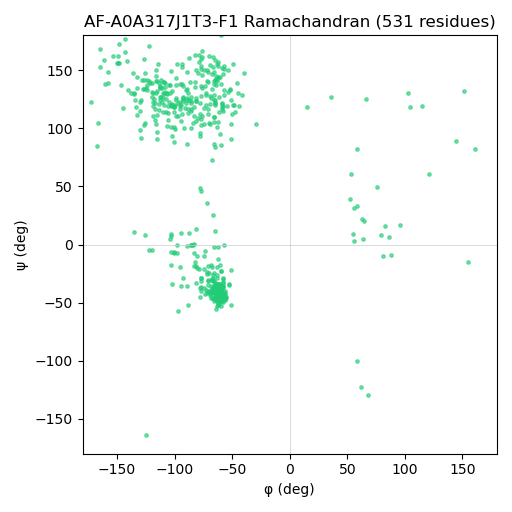ATOM 1499 C C . ASP A 1 196 ? 14.405 -1.144 -1.137 1.00 84.38 196 ASP A C 1
ATOM 1501 O O . ASP A 1 196 ? 14.227 -0.215 -1.925 1.00 84.38 196 ASP A O 1
ATOM 1505 N N . LEU A 1 197 ? 13.470 -1.519 -0.263 1.00 87.69 197 LEU A N 1
ATOM 1506 C CA . LEU A 1 197 ? 12.191 -0.836 -0.071 1.00 87.69 197 LEU A CA 1
ATOM 1507 C C . LEU A 1 197 ? 12.279 0.304 0.960 1.00 87.69 197 LEU A C 1
ATOM 1509 O O . LEU A 1 197 ? 11.243 0.827 1.375 1.00 87.69 197 LEU A O 1
ATOM 1513 N N . ALA A 1 198 ? 13.474 0.705 1.413 1.00 88.25 198 ALA A N 1
ATOM 1514 C CA . ALA A 1 198 ? 13.632 1.768 2.406 1.00 88.25 198 ALA A CA 1
ATOM 1515 C C . ALA A 1 198 ? 12.982 3.087 1.963 1.00 88.25 198 ALA A C 1
ATOM 1517 O O . ALA A 1 198 ? 12.236 3.692 2.737 1.00 88.25 198 ALA A O 1
ATOM 1518 N N . GLU A 1 199 ? 13.187 3.503 0.711 1.00 86.88 199 GLU A N 1
ATOM 1519 C CA . GLU A 1 199 ? 12.574 4.723 0.173 1.00 86.88 199 GLU A CA 1
ATOM 1520 C C . GLU A 1 199 ? 11.042 4.618 0.100 1.00 86.88 199 GLU A C 1
ATOM 1522 O O . GLU A 1 199 ? 10.331 5.551 0.482 1.00 86.88 199 GLU A O 1
ATOM 1527 N N . ALA A 1 200 ? 10.515 3.460 -0.313 1.00 86.56 200 ALA A N 1
ATOM 1528 C CA . ALA A 1 200 ? 9.074 3.196 -0.351 1.00 86.56 200 ALA A CA 1
ATOM 1529 C C . ALA A 1 200 ? 8.442 3.287 1.046 1.00 86.56 200 ALA A C 1
ATOM 1531 O O . ALA A 1 200 ? 7.357 3.849 1.225 1.00 86.56 200 ALA A O 1
ATOM 1532 N N . ARG A 1 201 ? 9.146 2.780 2.064 1.00 89.69 201 ARG A N 1
ATOM 1533 C CA . ARG A 1 201 ? 8.732 2.860 3.471 1.00 89.69 201 ARG A CA 1
ATOM 1534 C C . ARG A 1 201 ? 8.756 4.297 3.980 1.00 89.69 201 ARG A C 1
ATOM 1536 O O . ARG A 1 201 ? 7.828 4.710 4.671 1.00 89.69 201 ARG A O 1
ATOM 1543 N N . GLN A 1 202 ? 9.769 5.086 3.623 1.00 89.75 202 GLN A N 1
ATOM 1544 C CA . GLN A 1 202 ? 9.806 6.513 3.961 1.00 89.75 202 GLN A CA 1
ATOM 1545 C C . GLN A 1 202 ? 8.647 7.277 3.316 1.00 89.75 202 GLN A C 1
ATOM 1547 O O . GLN A 1 202 ? 7.998 8.080 3.988 1.00 89.75 202 GLN A O 1
ATOM 1552 N N . LEU A 1 203 ? 8.337 7.002 2.046 1.00 89.12 203 LEU A N 1
ATOM 1553 C CA . LEU A 1 203 ? 7.171 7.589 1.393 1.00 89.12 203 LEU A CA 1
ATOM 1554 C C . LEU A 1 203 ? 5.871 7.151 2.078 1.00 89.12 203 LEU A C 1
ATOM 1556 O O . LEU A 1 203 ? 5.025 7.994 2.359 1.00 89.12 203 LEU A O 1
ATOM 1560 N N . THR A 1 204 ? 5.734 5.869 2.422 1.00 89.19 204 THR A N 1
ATOM 1561 C CA . THR A 1 204 ? 4.569 5.351 3.159 1.00 89.19 204 THR A CA 1
ATOM 1562 C C . THR A 1 204 ? 4.358 6.113 4.463 1.00 89.19 204 THR A C 1
ATOM 1564 O O . THR A 1 204 ? 3.251 6.577 4.719 1.00 89.19 204 THR A O 1
ATOM 1567 N N . LYS A 1 205 ? 5.423 6.364 5.236 1.00 90.44 205 LYS A N 1
ATOM 1568 C CA . LYS A 1 205 ? 5.350 7.182 6.459 1.00 90.44 205 LYS A CA 1
ATOM 1569 C C . LYS A 1 205 ? 4.830 8.601 6.208 1.00 90.44 205 LYS A C 1
ATOM 1571 O O . LYS A 1 205 ? 4.149 9.138 7.068 1.00 90.44 205 LYS A O 1
ATOM 1576 N N . ARG A 1 206 ? 5.122 9.201 5.048 1.00 89.81 206 ARG A N 1
ATOM 1577 C CA . ARG A 1 206 ? 4.621 10.536 4.663 1.00 89.81 206 ARG A CA 1
ATOM 1578 C C . ARG A 1 206 ? 3.166 10.520 4.193 1.00 89.81 206 ARG A C 1
ATOM 1580 O O . ARG A 1 206 ? 2.487 11.533 4.308 1.00 89.81 206 ARG A O 1
ATOM 1587 N N . LEU A 1 207 ? 2.709 9.401 3.634 1.00 89.12 207 LEU A N 1
ATOM 1588 C CA . LEU A 1 207 ? 1.319 9.202 3.207 1.00 89.12 207 LEU A CA 1
ATOM 1589 C C . LEU A 1 207 ? 0.401 8.824 4.385 1.00 89.12 207 LEU A C 1
ATOM 1591 O O . LEU A 1 207 ? -0.821 8.990 4.298 1.00 89.12 207 LEU A O 1
ATOM 1595 N N . CYS A 1 208 ? 0.983 8.326 5.478 1.00 90.44 208 CYS A N 1
ATOM 1596 C CA . CYS A 1 208 ? 0.300 7.964 6.714 1.00 90.44 208 CYS A CA 1
ATOM 1597 C C . CYS A 1 208 ? 0.206 9.140 7.698 1.00 90.44 208 CYS A C 1
ATOM 1599 O O . CYS A 1 208 ? 1.080 9.998 7.755 1.00 90.44 208 CYS A O 1
ATOM 1601 N N . VAL A 1 209 ? -0.866 9.172 8.495 1.00 84.94 209 VAL A N 1
ATOM 1602 C CA . VAL A 1 209 ? -1.109 10.246 9.479 1.00 84.94 209 VAL A CA 1
ATOM 1603 C C . VAL A 1 209 ? -0.477 9.928 10.838 1.00 84.94 209 VAL A C 1
ATOM 1605 O O . VAL A 1 209 ? -0.028 10.837 11.531 1.00 84.94 209 VAL A O 1
ATOM 1608 N N . GLN A 1 210 ? -0.462 8.655 11.243 1.00 74.12 210 GLN A N 1
ATOM 1609 C CA . GLN A 1 210 ? -0.008 8.193 12.561 1.00 74.12 210 GLN A CA 1
ATOM 1610 C C . GLN A 1 210 ? 0.613 6.786 12.468 1.00 74.12 210 GLN A C 1
ATOM 1612 O O . GLN A 1 210 ? 0.557 6.151 11.413 1.00 74.12 210 GLN A O 1
ATOM 1617 N N . ASP A 1 211 ? 1.203 6.327 13.576 1.00 67.31 211 ASP A N 1
ATOM 1618 C CA . ASP A 1 211 ? 1.504 4.919 13.865 1.00 67.31 211 ASP A CA 1
ATOM 1619 C C . ASP A 1 211 ? 0.413 4.399 14.822 1.00 67.31 211 ASP A C 1
ATOM 1621 O O . ASP A 1 211 ? 0.265 4.969 15.910 1.00 67.31 211 ASP A O 1
ATOM 1625 N N . PRO A 1 212 ? -0.402 3.389 14.462 1.00 77.06 212 PRO A N 1
ATOM 1626 C CA . PRO A 1 212 ? -0.292 2.459 13.325 1.00 77.06 212 PRO A CA 1
ATOM 1627 C C . PRO A 1 212 ? -0.424 3.086 11.929 1.00 77.06 212 PRO A C 1
ATOM 1629 O O . PRO A 1 212 ? -1.197 4.022 11.768 1.00 77.06 212 PRO A O 1
ATOM 1632 N N . GLU A 1 213 ? 0.269 2.520 10.920 1.00 84.75 213 GLU A N 1
ATOM 1633 C CA . GLU A 1 213 ? 0.233 2.936 9.497 1.00 84.75 213 GLU A CA 1
ATOM 1634 C C . GLU A 1 213 ? -1.204 3.060 8.942 1.00 84.75 213 GLU A C 1
ATOM 1636 O O . GLU A 1 213 ? -1.796 2.100 8.438 1.00 84.75 213 GLU A O 1
ATOM 1641 N N . ILE A 1 214 ? -1.773 4.261 9.056 1.00 92.38 214 ILE A N 1
ATOM 1642 C CA . ILE A 1 214 ? -3.094 4.631 8.544 1.00 92.38 214 ILE A CA 1
ATOM 1643 C C . ILE A 1 214 ? -2.897 5.719 7.500 1.00 92.38 214 ILE A C 1
ATOM 1645 O O . ILE A 1 214 ? -2.453 6.825 7.824 1.00 92.38 214 ILE A O 1
ATOM 1649 N N . TYR A 1 215 ? -3.263 5.417 6.255 1.00 94.31 215 TYR A N 1
ATOM 1650 C CA . TYR A 1 215 ? -3.174 6.371 5.155 1.00 94.31 215 TYR A CA 1
ATOM 1651 C C . TYR A 1 215 ? -4.069 7.590 5.399 1.00 94.31 215 TYR A C 1
ATOM 1653 O O . TYR A 1 215 ? -5.165 7.481 5.947 1.00 94.31 215 TYR A O 1
ATOM 1661 N N . SER A 1 216 ? -3.611 8.764 4.980 1.00 93.38 216 SER A N 1
ATOM 1662 C CA . SER A 1 216 ? -4.420 9.986 4.978 1.00 93.38 216 SER A CA 1
ATOM 1663 C C . SER A 1 216 ? -5.588 9.898 3.984 1.00 93.38 216 SER A C 1
ATOM 1665 O O . SER A 1 216 ? -5.551 9.100 3.046 1.00 93.38 216 SER A O 1
ATOM 1667 N N . TYR A 1 217 ? -6.607 10.747 4.148 1.00 93.88 217 TYR A N 1
ATOM 1668 C CA . TYR A 1 217 ? -7.760 10.783 3.240 1.00 93.88 217 TYR A CA 1
ATOM 1669 C C . TYR A 1 217 ? -7.377 11.012 1.770 1.00 93.88 217 TYR A C 1
ATOM 1671 O O . TYR A 1 217 ? -7.810 10.231 0.922 1.00 93.88 217 TYR A O 1
ATOM 1679 N N . PRO A 1 218 ? -6.511 11.982 1.414 1.00 91.88 218 PRO A N 1
ATOM 1680 C CA . PRO A 1 218 ? -6.177 12.138 0.008 1.00 91.88 218 PRO A CA 1
ATOM 1681 C C . PRO A 1 218 ? -5.277 10.995 -0.502 1.00 91.88 218 PRO A C 1
ATOM 1683 O O . PRO A 1 218 ? -5.325 10.663 -1.684 1.00 91.88 218 PRO A O 1
ATOM 1686 N N . SER A 1 219 ? -4.520 10.313 0.376 1.00 92.00 219 SER A N 1
ATOM 1687 C CA . SER A 1 219 ? -3.807 9.082 -0.003 1.00 92.00 219 SER A CA 1
ATOM 1688 C C . SER A 1 219 ? -4.788 7.946 -0.277 1.00 92.00 219 SER A C 1
ATOM 1690 O O . SER A 1 219 ? -4.601 7.195 -1.226 1.00 92.00 219 SER A O 1
ATOM 1692 N N . PHE A 1 220 ? -5.861 7.838 0.507 1.00 95.38 220 PHE A N 1
ATOM 1693 C CA . PHE A 1 220 ? -6.950 6.907 0.236 1.00 95.38 220 PHE A CA 1
ATOM 1694 C C . PHE A 1 220 ? -7.604 7.172 -1.118 1.00 95.38 220 PHE A C 1
ATOM 1696 O O . PHE A 1 220 ? -7.722 6.231 -1.895 1.00 95.38 220 PHE A O 1
ATOM 1703 N N . LEU A 1 221 ? -7.960 8.425 -1.427 1.00 94.19 221 LEU A N 1
ATOM 1704 C CA . LEU A 1 221 ? -8.570 8.779 -2.713 1.00 94.19 221 LEU A CA 1
ATOM 1705 C C . LEU A 1 221 ? -7.676 8.418 -3.899 1.00 94.19 221 LEU A C 1
ATOM 1707 O O . LEU A 1 221 ? -8.163 7.848 -4.870 1.00 94.19 221 LEU A O 1
ATOM 1711 N N . LEU A 1 222 ? -6.369 8.680 -3.803 1.00 89.69 222 LEU A N 1
ATOM 1712 C CA . LEU A 1 222 ? -5.420 8.286 -4.844 1.00 89.69 222 LEU A CA 1
ATOM 1713 C C . LEU A 1 222 ? -5.430 6.769 -5.071 1.00 89.69 222 LEU A C 1
ATOM 1715 O O . LEU A 1 222 ? -5.506 6.304 -6.207 1.00 89.69 222 LEU A O 1
ATOM 1719 N N . MET A 1 223 ? -5.355 5.986 -3.995 1.00 93.00 223 MET A N 1
ATOM 1720 C CA . MET A 1 223 ? -5.327 4.529 -4.117 1.00 93.00 223 MET A CA 1
ATOM 1721 C C . MET A 1 223 ? -6.680 3.956 -4.551 1.00 93.00 223 MET A C 1
ATOM 1723 O O . MET A 1 223 ? -6.725 2.933 -5.230 1.00 93.00 223 MET A O 1
ATOM 1727 N N . PHE A 1 224 ? -7.771 4.618 -4.175 1.00 95.06 224 PHE A N 1
ATOM 1728 C CA . PHE A 1 224 ? -9.117 4.300 -4.620 1.00 95.06 224 PHE A CA 1
ATOM 1729 C C . PHE A 1 224 ? -9.288 4.546 -6.121 1.00 95.06 224 PHE A C 1
ATOM 1731 O O . PHE A 1 224 ? -9.741 3.645 -6.816 1.00 95.06 224 PHE A O 1
ATOM 1738 N N . ASP A 1 225 ? -8.867 5.701 -6.641 1.00 91.56 225 ASP A N 1
ATOM 1739 C CA . ASP A 1 225 ? -8.931 6.021 -8.074 1.00 91.56 225 ASP A CA 1
ATOM 1740 C C . ASP A 1 225 ? -8.116 5.019 -8.913 1.00 91.56 225 ASP A C 1
ATOM 1742 O O . ASP A 1 225 ? -8.598 4.496 -9.920 1.00 91.56 225 ASP A O 1
ATOM 1746 N N . GLN A 1 226 ? -6.920 4.643 -8.444 1.00 89.94 226 GLN A N 1
ATOM 1747 C CA . GLN A 1 226 ? -6.099 3.601 -9.077 1.00 89.94 226 GLN A CA 1
ATOM 1748 C C . GLN A 1 226 ? -6.785 2.227 -9.097 1.00 89.94 226 GLN A C 1
ATOM 1750 O O . GLN A 1 226 ? -6.718 1.500 -10.093 1.00 89.94 226 GLN A O 1
ATOM 1755 N N . GLU A 1 227 ? -7.407 1.844 -7.982 1.00 94.25 227 GLU A N 1
ATOM 1756 C CA . GLU A 1 227 ? -8.140 0.587 -7.838 1.00 94.25 227 GLU A CA 1
ATOM 1757 C C . GLU A 1 227 ? -9.394 0.570 -8.720 1.00 94.25 227 GLU A C 1
ATOM 1759 O O . GLU A 1 227 ? -9.667 -0.438 -9.375 1.00 94.25 227 GLU A O 1
ATOM 1764 N N . TYR A 1 228 ? -10.104 1.697 -8.785 1.00 93.75 228 TYR A N 1
ATOM 1765 C CA . TYR A 1 228 ? -11.276 1.912 -9.620 1.00 93.75 228 TYR A CA 1
ATOM 1766 C C . TYR A 1 228 ? -10.936 1.800 -11.107 1.00 93.75 228 TYR A C 1
ATOM 1768 O O . TYR A 1 228 ? -11.534 0.979 -11.801 1.00 93.75 228 TYR A O 1
ATOM 1776 N N . CYS A 1 229 ? -9.922 2.531 -11.584 1.00 89.25 229 CYS A N 1
ATOM 1777 C CA . CYS A 1 229 ? -9.465 2.430 -12.972 1.00 89.25 229 CYS A CA 1
ATOM 1778 C C . CYS A 1 229 ? -9.111 0.979 -13.318 1.00 89.25 229 CYS A C 1
ATOM 1780 O O . CYS A 1 229 ? -9.588 0.433 -14.310 1.00 89.25 229 CYS A O 1
ATOM 1782 N N . ARG A 1 230 ? -8.371 0.290 -12.435 1.00 88.19 230 ARG A N 1
ATOM 1783 C CA . ARG A 1 230 ? -8.039 -1.122 -12.666 1.00 88.19 230 ARG A CA 1
ATOM 1784 C C . ARG A 1 230 ? -9.289 -1.996 -12.771 1.00 88.19 230 ARG A C 1
ATOM 1786 O O . ARG A 1 230 ? -9.337 -2.898 -13.609 1.00 88.19 230 ARG A O 1
ATOM 1793 N N . ALA A 1 231 ? -10.265 -1.772 -11.902 1.00 91.94 231 ALA A N 1
ATOM 1794 C CA . ALA A 1 231 ? -11.509 -2.518 -11.873 1.00 91.94 231 ALA A CA 1
ATOM 1795 C C . ALA A 1 231 ? -12.348 -2.316 -13.138 1.00 91.94 231 ALA A C 1
ATOM 1797 O O . ALA A 1 231 ? -12.892 -3.296 -13.651 1.00 91.94 231 ALA A O 1
ATOM 1798 N N . VAL A 1 232 ? -12.380 -1.101 -13.684 1.00 90.19 232 VAL A N 1
ATOM 1799 C CA . VAL A 1 232 ? -13.007 -0.798 -14.977 1.00 90.19 232 VAL A CA 1
ATOM 1800 C C . VAL A 1 232 ? -12.297 -1.547 -16.107 1.00 90.19 232 VAL A C 1
ATOM 1802 O O . VAL A 1 232 ? -12.941 -2.321 -16.821 1.00 90.19 232 VAL A O 1
ATOM 1805 N N . ASP A 1 233 ? -10.972 -1.411 -16.198 1.00 87.44 233 ASP A N 1
ATOM 1806 C CA . ASP A 1 233 ? -10.164 -1.966 -17.292 1.00 87.44 233 ASP A CA 1
ATOM 1807 C C . ASP A 1 233 ? -10.205 -3.502 -17.328 1.00 87.44 233 ASP A C 1
ATOM 1809 O O . ASP A 1 233 ? -10.418 -4.128 -18.369 1.00 87.44 233 ASP A O 1
ATOM 1813 N N . HIS A 1 234 ? -10.041 -4.135 -16.165 1.00 88.25 234 HIS A N 1
ATOM 1814 C CA . HIS A 1 234 ? -9.868 -5.586 -16.058 1.00 88.25 234 HIS A CA 1
ATOM 1815 C C . HIS A 1 234 ? -11.158 -6.306 -15.646 1.00 88.25 234 HIS A C 1
ATOM 1817 O O . HIS A 1 234 ? -11.211 -7.534 -15.614 1.00 88.25 234 HIS A O 1
ATOM 1823 N N . GLY A 1 235 ? -12.223 -5.575 -15.302 1.00 90.19 235 GLY A N 1
ATOM 1824 C CA . GLY A 1 235 ? -13.405 -6.152 -14.657 1.00 90.19 235 GLY A CA 1
ATOM 1825 C C . GLY A 1 235 ? -13.114 -6.751 -13.280 1.00 90.19 235 GLY A C 1
ATOM 1826 O O . GLY A 1 235 ? -13.851 -7.635 -12.839 1.00 90.19 235 GLY A O 1
ATOM 1827 N N . SER A 1 236 ? -12.035 -6.325 -12.613 1.00 91.88 236 SER A N 1
ATOM 1828 C CA . SER A 1 236 ? -11.743 -6.781 -11.253 1.00 91.88 236 SER A CA 1
ATOM 1829 C C . SER A 1 236 ? -12.747 -6.177 -10.272 1.00 91.88 236 SER A C 1
ATOM 1831 O O . SER A 1 236 ? -13.213 -5.063 -10.473 1.00 91.88 236 SER A O 1
ATOM 1833 N N . ARG A 1 237 ? -13.075 -6.889 -9.195 1.00 94.88 237 ARG A N 1
ATOM 1834 C CA . ARG A 1 237 ? -13.971 -6.382 -8.144 1.00 94.88 237 ARG A CA 1
ATOM 1835 C C . ARG A 1 237 ? -13.158 -5.740 -7.033 1.00 94.88 237 ARG A C 1
ATOM 1837 O O . ARG A 1 237 ? -12.041 -6.174 -6.773 1.00 94.88 237 ARG A O 1
ATOM 1844 N N . PHE A 1 238 ? -13.729 -4.782 -6.326 1.00 97.31 238 PHE A N 1
ATOM 1845 C CA . PHE A 1 238 ? -13.178 -4.308 -5.061 1.00 97.31 238 PHE A CA 1
ATOM 1846 C C . PHE A 1 238 ? -14.313 -3.845 -4.153 1.00 97.31 238 PHE A C 1
ATOM 1848 O O . PHE A 1 238 ? -15.429 -3.590 -4.611 1.00 97.31 238 PHE A O 1
ATOM 1855 N N . THR A 1 239 ? -14.020 -3.741 -2.861 1.00 98.12 239 THR A N 1
ATOM 1856 C CA . THR A 1 239 ? -14.987 -3.303 -1.851 1.00 98.12 239 THR A CA 1
ATOM 1857 C C . THR A 1 239 ? -14.376 -2.244 -0.952 1.00 98.12 239 THR A C 1
ATOM 1859 O O . THR A 1 239 ? -13.196 -2.308 -0.621 1.00 98.12 239 THR A O 1
ATOM 1862 N N . ILE A 1 240 ? -15.192 -1.282 -0.543 1.00 98.38 240 ILE A N 1
ATOM 1863 C CA . ILE A 1 240 ? -14.889 -0.272 0.460 1.00 98.38 240 ILE A CA 1
ATOM 1864 C C . ILE A 1 240 ? -15.694 -0.605 1.710 1.00 98.38 240 ILE A C 1
ATOM 1866 O O . ILE A 1 240 ? -16.901 -0.850 1.655 1.00 98.38 240 ILE A O 1
ATOM 1870 N N . VAL A 1 241 ? -15.012 -0.609 2.847 1.00 98.44 241 VAL A N 1
ATOM 1871 C CA . VAL A 1 241 ? -15.621 -0.731 4.167 1.00 98.44 241 VAL A CA 1
ATOM 1872 C C . VAL A 1 241 ? -15.345 0.564 4.916 1.00 98.44 241 VAL A C 1
ATOM 1874 O O . VAL A 1 241 ? -14.223 0.784 5.369 1.00 98.44 241 VAL A O 1
ATOM 1877 N N . LEU A 1 242 ? -16.351 1.427 5.033 1.00 98.12 242 LEU A N 1
ATOM 1878 C CA . LEU A 1 242 ? -16.299 2.591 5.911 1.00 98.12 242 LEU A CA 1
ATOM 1879 C C . LEU A 1 242 ? -16.754 2.182 7.304 1.00 98.12 242 LEU A C 1
ATOM 1881 O O . LEU A 1 242 ? -17.703 1.412 7.445 1.00 98.12 242 LEU A O 1
ATOM 1885 N N . PHE A 1 243 ? -16.101 2.692 8.340 1.00 96.50 243 PHE A N 1
ATOM 1886 C CA . PHE A 1 243 ? -16.521 2.417 9.705 1.00 96.50 243 PHE A CA 1
ATOM 1887 C C . PHE A 1 243 ? -16.213 3.544 10.673 1.00 96.50 243 PHE A C 1
ATOM 1889 O O . PHE A 1 243 ? -15.304 4.350 10.469 1.00 96.50 243 PHE A O 1
ATOM 1896 N N . LYS A 1 244 ? -16.993 3.564 11.750 1.00 94.31 244 LYS A N 1
ATOM 1897 C CA . LYS A 1 244 ? -16.891 4.516 12.850 1.00 94.31 244 LYS A CA 1
ATOM 1898 C C . LYS A 1 244 ? -16.743 3.769 14.165 1.00 94.31 244 LYS A C 1
ATOM 1900 O O . LYS A 1 244 ? -17.444 2.784 14.404 1.00 94.31 244 LYS A O 1
ATOM 1905 N N . LEU A 1 245 ? -15.811 4.237 14.988 1.00 90.31 245 LEU A N 1
ATOM 1906 C CA . LEU A 1 245 ? -15.595 3.751 16.346 1.00 90.31 245 LEU A CA 1
ATOM 1907 C C . LEU A 1 245 ? -16.325 4.685 17.313 1.00 90.31 245 LEU A C 1
ATOM 1909 O O . LEU A 1 245 ? -16.051 5.880 17.355 1.00 90.31 245 LEU A O 1
ATOM 1913 N N . GLU A 1 246 ? -17.238 4.137 18.102 1.00 86.50 246 GLU A N 1
ATOM 1914 C CA . GLU A 1 246 ? -17.983 4.853 19.132 1.00 86.50 246 GLU A CA 1
ATOM 1915 C C . GLU A 1 246 ? -17.543 4.335 20.501 1.00 86.50 246 GLU A C 1
ATOM 1917 O O . GLU A 1 246 ? -17.569 3.132 20.763 1.00 86.50 246 GLU A O 1
ATOM 1922 N N . SER A 1 247 ? -17.136 5.235 21.394 1.00 81.12 247 SER A N 1
ATOM 1923 C CA . SER A 1 247 ? -16.916 4.895 22.801 1.00 81.12 247 SER A CA 1
ATOM 1924 C C . SER A 1 247 ? -18.164 5.232 23.603 1.00 81.12 247 SER A C 1
ATOM 1926 O O . SER A 1 247 ? -18.768 6.288 23.421 1.00 81.12 247 SER A O 1
ATOM 1928 N N . VAL A 1 248 ? -18.533 4.335 24.519 1.00 73.19 248 VAL A N 1
ATOM 1929 C CA . VAL A 1 248 ? -19.712 4.494 25.383 1.00 73.19 248 VAL A CA 1
ATOM 1930 C C . VAL A 1 248 ? -19.580 5.675 26.356 1.00 73.19 248 VAL A C 1
ATOM 1932 O O . VAL A 1 248 ? -20.591 6.210 26.797 1.00 73.19 248 VAL A O 1
ATOM 1935 N N . GLN A 1 249 ? -18.359 6.106 26.696 1.00 69.94 249 GLN A N 1
ATOM 1936 C CA . GLN A 1 249 ? -18.152 7.125 27.736 1.00 69.94 249 GLN A CA 1
ATOM 1937 C C . GLN A 1 249 ? -18.036 8.556 27.184 1.00 69.94 249 GLN A C 1
ATOM 1939 O O . GLN A 1 249 ? -18.514 9.486 27.829 1.00 69.94 249 GLN A O 1
ATOM 1944 N N . LYS A 1 250 ? -17.425 8.742 26.006 1.00 66.62 250 LYS A N 1
ATOM 1945 C CA . LYS A 1 250 ? -17.301 10.020 25.275 1.00 66.62 250 LYS A CA 1
ATOM 1946 C C . LYS A 1 250 ? -17.045 9.731 23.790 1.00 66.62 250 LYS A C 1
ATOM 1948 O O . LYS A 1 250 ? -16.374 8.740 23.509 1.00 66.62 250 LYS A O 1
ATOM 1953 N N . PRO A 1 251 ? -17.505 10.570 22.842 1.00 63.81 251 PRO A N 1
ATOM 1954 C CA . PRO A 1 251 ? -17.107 10.435 21.442 1.00 63.81 251 PRO A CA 1
ATOM 1955 C C . PRO A 1 251 ? -15.576 10.501 21.327 1.00 63.81 251 PRO A C 1
ATOM 1957 O O . PRO A 1 251 ? -14.948 11.396 21.888 1.00 63.81 251 PRO A O 1
ATOM 1960 N N . VAL A 1 252 ? -14.975 9.523 20.643 1.00 61.59 252 VAL A N 1
ATOM 1961 C CA . VAL A 1 252 ? -13.522 9.466 20.434 1.00 61.59 252 VAL A CA 1
ATOM 1962 C C . VAL A 1 252 ? -13.183 10.384 19.268 1.00 61.59 252 VAL A C 1
ATOM 1964 O O . VAL A 1 252 ? -13.460 10.052 18.117 1.00 61.59 252 VAL A O 1
ATOM 1967 N N . GLU A 1 253 ? -12.582 11.537 19.541 1.00 64.38 253 GLU A N 1
ATOM 1968 C CA . GLU A 1 253 ? -11.946 12.316 18.481 1.00 64.38 253 GLU A CA 1
ATOM 1969 C C . GLU A 1 253 ? -10.662 11.611 18.027 1.00 64.38 253 GLU A C 1
ATOM 1971 O O . GLU A 1 253 ? -9.907 11.084 18.843 1.00 64.38 253 GLU A O 1
ATOM 1976 N N . MET A 1 254 ? -10.371 11.602 16.719 1.00 56.16 254 MET A N 1
ATOM 1977 C CA . MET A 1 254 ? -9.217 10.854 16.199 1.00 56.16 254 MET A CA 1
ATOM 1978 C C . MET A 1 254 ? -7.859 11.271 16.765 1.00 56.16 254 MET A C 1
ATOM 1980 O O . MET A 1 254 ? -6.904 10.502 16.692 1.00 56.16 254 MET A O 1
ATOM 1984 N N . ILE A 1 255 ? -7.747 12.495 17.274 1.00 52.19 255 ILE A N 1
ATOM 1985 C CA . ILE A 1 255 ? -6.505 13.000 17.862 1.00 52.19 255 ILE A CA 1
ATOM 1986 C C . ILE A 1 255 ? -6.179 12.229 19.158 1.00 52.19 255 ILE A C 1
ATOM 1988 O O . ILE A 1 255 ? -5.006 12.019 19.454 1.00 52.19 255 ILE A O 1
ATOM 1992 N N . ASP A 1 256 ? -7.191 11.674 19.833 1.00 55.81 256 ASP A N 1
ATOM 1993 C CA . ASP A 1 256 ? -7.066 10.868 21.057 1.00 55.81 256 ASP A CA 1
ATOM 1994 C C . ASP A 1 256 ? -6.793 9.373 20.794 1.00 55.81 256 ASP A C 1
ATOM 1996 O O . ASP A 1 256 ? -6.645 8.569 21.722 1.00 55.81 256 ASP A O 1
ATOM 2000 N N . ILE A 1 257 ? -6.699 8.953 19.526 1.00 58.09 257 ILE A N 1
ATOM 2001 C CA . ILE A 1 257 ? -6.409 7.553 19.189 1.00 58.09 257 ILE A CA 1
ATOM 2002 C C . ILE A 1 257 ? -5.007 7.155 19.644 1.00 58.09 257 ILE A C 1
ATOM 2004 O O . ILE A 1 257 ? -4.834 6.038 20.120 1.00 58.09 257 ILE A O 1
ATOM 2008 N N . ALA A 1 258 ? -4.026 8.058 19.580 1.00 54.72 258 ALA A N 1
ATOM 2009 C CA . ALA A 1 258 ? -2.624 7.749 19.865 1.00 54.72 258 ALA A CA 1
ATOM 2010 C C . ALA A 1 258 ? -2.354 7.238 21.299 1.00 54.72 258 ALA A C 1
ATOM 2012 O O . ALA A 1 258 ? -1.311 6.631 21.531 1.00 54.72 258 ALA A O 1
ATOM 2013 N N . GLN A 1 259 ? -3.277 7.441 22.249 1.00 57.25 259 GLN A N 1
ATOM 2014 C CA . GLN A 1 259 ? -3.115 7.043 23.657 1.00 57.25 259 GLN A CA 1
ATOM 2015 C C . GLN A 1 259 ? -4.251 6.152 24.199 1.00 57.25 259 GLN A C 1
ATOM 2017 O O . GLN A 1 259 ? -4.285 5.873 25.395 1.00 57.25 259 GLN A O 1
ATOM 2022 N N . SER A 1 260 ? -5.177 5.682 23.354 1.00 66.69 260 SER A N 1
ATOM 2023 C CA . SER A 1 260 ? -6.421 5.031 23.803 1.00 66.69 260 SER A CA 1
ATOM 2024 C C . SER A 1 260 ? -6.618 3.602 23.280 1.00 66.69 260 SER A C 1
ATOM 2026 O O . SER A 1 260 ? -5.929 3.137 22.369 1.00 66.69 260 SER A O 1
ATOM 2028 N N . SER A 1 261 ? -7.634 2.910 23.817 1.00 71.44 261 SER A N 1
ATOM 2029 C CA . SER A 1 261 ? -8.119 1.595 23.360 1.00 71.44 261 SER A CA 1
ATOM 2030 C C . SER A 1 261 ? -8.394 1.531 21.849 1.00 71.44 261 SER A C 1
ATOM 2032 O O . SER A 1 261 ? -8.364 0.451 21.257 1.00 71.44 261 SER A O 1
ATOM 2034 N N . ALA A 1 262 ? -8.623 2.677 21.197 1.00 76.00 262 ALA A N 1
ATOM 2035 C CA . ALA A 1 262 ? -8.782 2.771 19.750 1.00 76.00 262 ALA A CA 1
ATOM 2036 C C . ALA A 1 262 ? -7.495 2.410 18.981 1.00 76.00 262 ALA A C 1
ATOM 2038 O O . ALA A 1 262 ? -7.583 1.743 17.950 1.00 76.00 262 ALA A O 1
ATOM 2039 N N . CYS A 1 263 ? -6.304 2.767 19.483 1.00 81.62 263 CYS A N 1
ATOM 2040 C CA . CYS A 1 263 ? -5.029 2.367 18.869 1.00 81.62 263 CYS A CA 1
ATOM 2041 C C . CYS A 1 263 ? -4.853 0.846 18.888 1.00 81.62 263 CYS A C 1
ATOM 2043 O O . CYS A 1 263 ? -4.433 0.247 17.896 1.00 81.62 263 CYS A O 1
ATOM 2045 N N . GLU A 1 264 ? -5.240 0.190 19.982 1.00 84.12 264 GLU A N 1
ATOM 2046 C CA . GLU A 1 264 ? -5.183 -1.266 20.056 1.00 84.12 264 GLU A CA 1
ATOM 2047 C C . GLU A 1 264 ? -6.192 -1.930 19.106 1.00 84.12 264 GLU A C 1
ATOM 2049 O O . GLU A 1 264 ? -5.832 -2.875 18.400 1.00 84.12 264 GLU A O 1
ATOM 2054 N N . CYS A 1 265 ? -7.407 -1.381 18.992 1.00 86.12 265 CYS A N 1
ATOM 2055 C CA . CYS A 1 265 ? -8.388 -1.815 17.992 1.00 86.12 265 CYS A CA 1
ATOM 2056 C C . CYS A 1 265 ? -7.824 -1.700 16.566 1.00 86.12 265 CYS A C 1
ATOM 2058 O O . CYS A 1 265 ? -7.941 -2.628 15.768 1.00 86.12 265 CYS A O 1
ATOM 2060 N N . LEU A 1 266 ? -7.152 -0.592 16.248 1.00 88.62 266 LEU A N 1
ATOM 2061 C CA . LEU A 1 266 ? -6.529 -0.369 14.943 1.00 88.62 266 LEU A CA 1
ATOM 2062 C C . LEU A 1 266 ? -5.387 -1.345 14.660 1.00 88.62 266 LEU A C 1
ATOM 2064 O O . LEU A 1 266 ? -5.345 -1.932 13.580 1.00 88.62 266 LEU A O 1
ATOM 2068 N N . LYS A 1 267 ? -4.509 -1.601 15.637 1.00 89.94 267 LYS A N 1
ATOM 2069 C CA . LYS A 1 267 ? -3.457 -2.626 15.525 1.00 89.94 267 LYS A CA 1
ATOM 2070 C C . LYS A 1 267 ? -4.050 -4.013 15.280 1.00 89.94 267 LYS A C 1
ATOM 2072 O O . LYS A 1 267 ? -3.489 -4.807 14.526 1.00 89.94 267 LYS A O 1
ATOM 2077 N N . GLN A 1 268 ? -5.193 -4.323 15.889 1.00 90.62 268 GLN A N 1
ATOM 2078 C CA . GLN A 1 268 ? -5.907 -5.576 15.640 1.00 90.62 268 GLN A CA 1
ATOM 2079 C C . GLN A 1 268 ? -6.500 -5.622 14.229 1.00 90.62 268 GLN A C 1
ATOM 2081 O O . GLN A 1 268 ? -6.349 -6.638 13.555 1.00 90.62 268 GLN A O 1
ATOM 2086 N N . ILE A 1 269 ? -7.100 -4.529 13.750 1.00 91.56 269 ILE A N 1
ATOM 2087 C CA . ILE A 1 269 ? -7.609 -4.416 12.374 1.00 91.56 269 ILE A CA 1
ATOM 2088 C C . ILE A 1 269 ? -6.473 -4.591 11.356 1.00 91.56 269 ILE A C 1
ATOM 2090 O O . ILE A 1 269 ? -6.619 -5.358 10.405 1.00 91.56 269 ILE A O 1
ATOM 2094 N N . GLN A 1 270 ? -5.314 -3.971 11.579 1.00 92.06 270 GLN A N 1
ATOM 2095 C CA . GLN A 1 270 ? -4.138 -4.135 10.718 1.00 92.06 270 GLN A CA 1
ATOM 2096 C C . GLN A 1 270 ? -3.614 -5.573 10.682 1.00 92.06 270 GLN A C 1
ATOM 2098 O O . GLN A 1 270 ? -3.167 -6.049 9.647 1.00 92.06 270 GLN A O 1
ATOM 2103 N N . ARG A 1 271 ? -3.704 -6.327 11.783 1.00 92.44 271 ARG A N 1
ATOM 2104 C CA . ARG A 1 271 ? -3.346 -7.759 11.765 1.00 92.44 271 ARG A CA 1
ATOM 2105 C C . ARG A 1 271 ? -4.309 -8.599 10.922 1.00 92.44 271 ARG A C 1
ATOM 2107 O O . ARG A 1 271 ? -3.973 -9.728 10.570 1.00 92.44 271 ARG A O 1
ATOM 2114 N N . LEU A 1 272 ? -5.511 -8.092 10.641 1.00 94.06 272 LEU A N 1
ATOM 2115 C CA . LEU A 1 272 ? -6.537 -8.811 9.887 1.00 94.06 272 LEU A CA 1
ATOM 2116 C C . LEU A 1 272 ? -6.507 -8.534 8.395 1.00 94.06 272 LEU A C 1
ATOM 2118 O O . LEU A 1 272 ? -6.948 -9.401 7.635 1.00 94.06 272 LEU A O 1
ATOM 2122 N N . HIS A 1 273 ? -6.055 -7.348 7.994 1.00 92.88 273 HIS A N 1
ATOM 2123 C CA . HIS A 1 273 ? -6.023 -6.970 6.593 1.00 92.88 273 HIS A CA 1
ATOM 2124 C C . HIS A 1 273 ? -4.845 -7.633 5.860 1.00 92.88 273 HIS A C 1
ATOM 2126 O O . HIS A 1 273 ? -3.843 -8.040 6.452 1.00 92.88 273 HIS A O 1
ATOM 2132 N N . ARG A 1 274 ? -4.986 -7.820 4.552 1.00 94.81 274 ARG A N 1
ATOM 2133 C CA . ARG A 1 274 ? -3.924 -8.332 3.679 1.00 94.81 274 ARG A CA 1
ATOM 2134 C C . ARG A 1 274 ? -2.950 -7.202 3.364 1.00 94.81 274 ARG A C 1
ATOM 2136 O O . ARG A 1 274 ? -3.295 -6.032 3.447 1.00 94.81 274 ARG A O 1
ATOM 2143 N N . LYS A 1 275 ? -1.761 -7.552 2.876 1.00 92.19 275 LYS A N 1
ATOM 2144 C CA . LYS A 1 275 ? -0.773 -6.573 2.391 1.00 92.19 275 LYS A CA 1
ATOM 2145 C C . LYS A 1 275 ? -1.262 -5.703 1.226 1.00 92.19 275 LYS A C 1
ATOM 2147 O O . LYS A 1 275 ? -0.735 -4.620 1.014 1.00 92.19 275 LYS A O 1
ATOM 2152 N N . THR A 1 276 ? -2.259 -6.174 0.481 1.00 94.88 276 THR A N 1
ATOM 2153 C CA . THR A 1 276 ? -2.916 -5.418 -0.594 1.00 94.88 276 THR A CA 1
ATOM 2154 C C . THR A 1 276 ? -4.012 -4.482 -0.089 1.00 94.88 276 THR A C 1
ATOM 2156 O O . THR A 1 276 ? -4.440 -3.607 -0.833 1.00 94.88 276 THR A O 1
ATOM 2159 N N . ASP A 1 277 ? -4.513 -4.696 1.127 1.00 97.00 277 ASP A N 1
ATOM 2160 C CA . ASP A 1 277 ? -5.621 -3.921 1.674 1.00 97.00 277 ASP A CA 1
ATOM 2161 C C . ASP A 1 277 ? -5.108 -2.579 2.193 1.00 97.00 277 ASP A C 1
ATOM 2163 O O . ASP A 1 277 ? -3.984 -2.469 2.682 1.00 97.00 277 ASP A O 1
ATOM 2167 N N . ILE A 1 278 ? -5.942 -1.547 2.101 1.00 95.94 278 ILE A N 1
ATOM 2168 C CA . ILE A 1 278 ? -5.539 -0.178 2.432 1.00 95.94 278 ILE A CA 1
ATOM 2169 C C . ILE A 1 278 ? -6.410 0.308 3.570 1.00 95.94 278 ILE A C 1
ATOM 2171 O O . ILE A 1 278 ? -7.600 0.524 3.374 1.00 95.94 278 ILE A O 1
ATOM 2175 N N . LEU A 1 279 ? -5.816 0.478 4.749 1.00 96.50 279 LEU A N 1
ATOM 2176 C CA . LEU A 1 279 ? -6.469 1.100 5.897 1.00 96.50 279 LEU A CA 1
ATOM 2177 C C . LEU A 1 279 ? -6.162 2.599 5.904 1.00 96.50 279 LEU A C 1
ATOM 2179 O O . LEU A 1 279 ? -4.996 2.994 5.884 1.00 96.50 279 LEU A O 1
ATOM 2183 N N . ALA A 1 280 ? -7.199 3.428 5.952 1.00 96.25 280 ALA A N 1
ATOM 2184 C CA . ALA A 1 280 ? -7.066 4.870 5.858 1.00 96.25 280 ALA A CA 1
ATOM 2185 C C . ALA A 1 280 ? -8.022 5.634 6.775 1.00 96.25 280 ALA A C 1
ATOM 2187 O O . ALA A 1 280 ? -9.084 5.151 7.165 1.00 96.25 280 ALA A O 1
ATOM 2188 N N . LYS A 1 281 ? -7.642 6.873 7.070 1.00 94.50 281 LYS A N 1
ATOM 2189 C CA . LYS A 1 281 ? -8.478 7.911 7.661 1.00 94.50 281 LYS A CA 1
ATOM 2190 C C . LYS A 1 281 ? -9.378 8.489 6.574 1.00 94.50 281 LYS A C 1
ATOM 2192 O O . LYS A 1 281 ? -8.870 8.987 5.576 1.00 94.50 281 LYS A O 1
ATOM 2197 N N . TYR A 1 282 ? -10.692 8.421 6.778 1.00 95.31 282 TYR A N 1
ATOM 2198 C CA . TYR A 1 282 ? -11.678 8.914 5.817 1.00 95.31 282 TYR A CA 1
ATOM 2199 C C . TYR A 1 282 ? -12.150 10.329 6.173 1.00 95.31 282 TYR A C 1
ATOM 2201 O O . TYR A 1 282 ? -11.951 11.263 5.408 1.00 95.31 282 TYR A O 1
ATOM 2209 N N . THR A 1 283 ? -12.680 10.519 7.383 1.00 92.38 283 THR A N 1
ATOM 2210 C CA . THR A 1 283 ? -13.030 11.841 7.945 1.00 92.38 283 THR A CA 1
ATOM 2211 C C . THR A 1 283 ? -12.336 12.030 9.292 1.00 92.38 283 THR A C 1
ATOM 2213 O O . THR A 1 283 ? -11.380 11.323 9.596 1.00 92.38 283 THR A O 1
ATOM 2216 N N . ALA A 1 284 ? -12.765 12.989 10.118 1.00 87.06 284 ALA A N 1
ATOM 2217 C CA . ALA A 1 284 ? -12.249 13.157 11.476 1.00 87.06 284 ALA A CA 1
ATOM 2218 C C . ALA A 1 284 ? -12.614 11.989 12.414 1.00 87.06 284 ALA A C 1
ATOM 2220 O O . ALA A 1 284 ? -11.842 11.694 13.317 1.00 87.06 284 ALA A O 1
ATOM 2221 N N . ASP A 1 285 ? -13.739 11.315 12.188 1.00 88.44 285 ASP A N 1
ATOM 2222 C CA . ASP A 1 285 ? -14.297 10.258 13.044 1.00 88.44 285 ASP A CA 1
ATOM 2223 C C . ASP A 1 285 ? -14.495 8.916 12.314 1.00 88.44 285 ASP A C 1
ATOM 2225 O O . ASP A 1 285 ? -14.860 7.918 12.937 1.00 88.44 285 ASP A O 1
ATOM 2229 N N . ARG A 1 286 ? -14.248 8.869 10.997 1.00 94.25 286 ARG A N 1
ATOM 2230 C CA . ARG A 1 286 ? -14.445 7.674 10.165 1.00 94.25 286 ARG A CA 1
ATOM 2231 C C . ARG A 1 286 ? -13.138 7.164 9.584 1.00 94.25 286 ARG A C 1
ATOM 2233 O O . ARG A 1 286 ? -12.251 7.926 9.187 1.00 94.25 286 ARG A O 1
ATOM 2240 N N . LEU A 1 287 ? -13.067 5.848 9.480 1.00 95.75 287 LEU A N 1
ATOM 2241 C CA . LEU A 1 287 ? -11.995 5.098 8.847 1.00 95.75 287 LEU A CA 1
ATOM 2242 C C . LEU A 1 287 ? -12.542 4.387 7.609 1.00 95.75 287 LEU A C 1
ATOM 2244 O O . LEU A 1 287 ? -13.733 4.094 7.516 1.00 95.75 287 LEU A O 1
ATOM 2248 N N . ALA A 1 288 ? -11.654 4.098 6.669 1.00 97.56 288 ALA A N 1
ATOM 2249 C CA . ALA A 1 288 ? -11.945 3.345 5.463 1.00 97.56 288 ALA A CA 1
ATOM 2250 C C . ALA A 1 288 ? -10.971 2.177 5.333 1.00 97.56 288 ALA A C 1
ATOM 2252 O O . ALA A 1 288 ? -9.777 2.316 5.602 1.00 97.56 288 ALA A O 1
ATOM 2253 N N . VAL A 1 289 ? -11.468 1.034 4.871 1.00 97.94 289 VAL A N 1
ATOM 2254 C CA . VAL A 1 289 ? -10.635 -0.043 4.338 1.00 97.94 289 VAL A CA 1
ATOM 2255 C C . VAL A 1 289 ? -11.011 -0.282 2.884 1.00 97.94 289 VAL A C 1
ATOM 2257 O O . VAL A 1 289 ? -12.148 -0.652 2.590 1.00 97.94 289 VAL A O 1
ATOM 2260 N N . LEU A 1 290 ? -10.049 -0.101 1.980 1.00 98.06 290 LEU A N 1
ATOM 2261 C CA . LEU A 1 290 ? -10.155 -0.559 0.598 1.00 98.06 290 LEU A CA 1
ATOM 2262 C C . LEU A 1 290 ? -9.691 -2.014 0.525 1.00 98.06 290 LEU A C 1
ATOM 2264 O O . LEU A 1 290 ? -8.589 -2.345 0.969 1.00 98.06 290 LEU A O 1
ATOM 2268 N N . LEU A 1 291 ? -10.530 -2.873 -0.046 1.00 97.88 291 LEU A N 1
ATOM 2269 C CA . LEU A 1 291 ? -10.300 -4.303 -0.212 1.00 97.88 291 LEU A CA 1
ATOM 2270 C C . LEU A 1 291 ? -10.219 -4.639 -1.705 1.00 97.88 291 LEU A C 1
ATOM 2272 O O . LEU A 1 291 ? -11.247 -4.958 -2.317 1.00 97.88 291 LEU A O 1
ATOM 2276 N N . PRO A 1 292 ? -9.014 -4.612 -2.300 1.00 96.94 292 PRO A N 1
ATOM 2277 C CA . PRO A 1 292 ? -8.833 -5.047 -3.673 1.00 96.94 292 PRO A CA 1
ATOM 2278 C C . PRO A 1 292 ? -9.269 -6.494 -3.891 1.00 96.94 292 PRO A C 1
ATOM 2280 O O . PRO A 1 292 ? -9.136 -7.344 -3.001 1.00 96.94 292 PRO A O 1
ATOM 2283 N N . GLU A 1 293 ? -9.794 -6.780 -5.083 1.00 95.19 293 GLU A N 1
ATOM 2284 C CA . GLU A 1 293 ? -10.172 -8.138 -5.527 1.00 95.19 293 GLU A CA 1
ATOM 2285 C C . GLU A 1 293 ? -11.082 -8.849 -4.531 1.00 95.19 293 GLU A C 1
ATOM 2287 O O . GLU A 1 293 ? -10.925 -10.027 -4.196 1.00 95.19 293 GLU A O 1
ATOM 2292 N N . THR A 1 294 ? -12.001 -8.076 -3.972 1.00 96.75 294 THR A N 1
ATOM 2293 C CA . THR A 1 294 ? -12.932 -8.529 -2.952 1.00 96.75 294 THR A CA 1
ATOM 2294 C C . THR A 1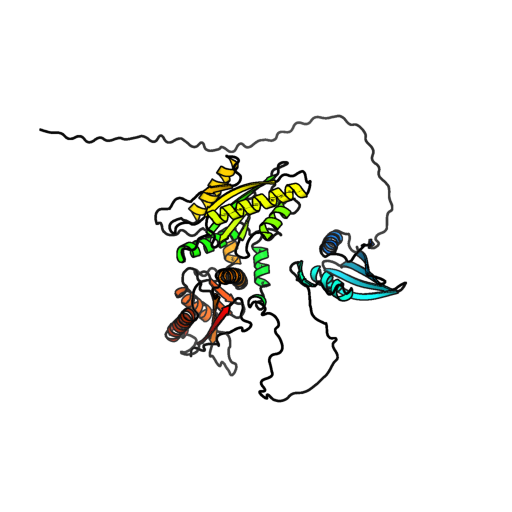 294 ? -14.300 -8.023 -3.333 1.00 96.75 294 THR A C 1
ATOM 2296 O O . THR A 1 294 ? -14.489 -6.829 -3.556 1.00 96.75 294 THR A O 1
ATOM 2299 N N . ASP A 1 295 ? -15.242 -8.946 -3.452 1.00 97.00 295 ASP A N 1
ATOM 2300 C CA . ASP A 1 295 ? -16.635 -8.611 -3.686 1.00 97.00 295 ASP A CA 1
ATOM 2301 C C . ASP A 1 295 ? -17.300 -8.101 -2.400 1.00 97.00 295 ASP A C 1
ATOM 2303 O O . ASP A 1 295 ? -16.781 -8.241 -1.287 1.00 97.00 295 ASP A O 1
ATOM 2307 N N . VAL A 1 296 ? -18.485 -7.516 -2.560 1.00 97.50 296 VAL A N 1
ATOM 2308 C CA . VAL A 1 296 ? -19.232 -6.897 -1.459 1.00 97.50 296 VAL A CA 1
ATOM 2309 C C . VAL A 1 296 ? -19.515 -7.903 -0.335 1.00 97.50 296 VAL A C 1
ATOM 2311 O O . VAL A 1 296 ? -19.434 -7.572 0.851 1.00 97.50 296 VAL A O 1
ATOM 2314 N N . ARG A 1 297 ? -19.765 -9.173 -0.687 1.00 97.69 297 ARG A N 1
ATOM 2315 C CA . ARG A 1 297 ? -19.930 -10.269 0.278 1.00 97.69 297 ARG A CA 1
ATOM 2316 C C . ARG A 1 297 ? -18.657 -10.494 1.097 1.00 97.69 297 ARG A C 1
ATOM 2318 O O . ARG A 1 297 ? -18.741 -10.618 2.320 1.00 97.69 297 ARG A O 1
ATOM 2325 N N . GLY A 1 298 ? -17.493 -10.535 0.454 1.00 97.56 298 GLY A N 1
ATOM 2326 C CA . GLY A 1 298 ? -16.193 -10.628 1.110 1.00 97.56 298 GLY A CA 1
ATOM 2327 C C . GLY A 1 298 ? -15.923 -9.444 2.038 1.00 97.56 298 GLY A C 1
ATOM 2328 O O . GLY A 1 298 ? -15.465 -9.651 3.162 1.00 97.56 298 GLY A O 1
ATOM 2329 N N . GLY A 1 299 ? -16.287 -8.224 1.631 1.00 98.00 299 GLY A N 1
ATOM 2330 C CA . GLY A 1 299 ? -16.191 -7.043 2.494 1.00 98.00 299 GLY A CA 1
ATOM 2331 C C . GLY A 1 299 ? -17.107 -7.106 3.716 1.00 98.00 299 GLY A C 1
ATOM 2332 O O . GLY A 1 299 ? -16.667 -6.803 4.824 1.00 98.00 299 GLY A O 1
ATOM 2333 N N . LYS A 1 300 ? -18.340 -7.609 3.565 1.00 98.31 300 LYS A N 1
ATOM 2334 C CA . LYS A 1 300 ? -19.242 -7.870 4.701 1.00 98.31 300 LYS A CA 1
ATOM 2335 C C . LYS A 1 300 ? -18.637 -8.878 5.682 1.00 98.31 300 LYS A C 1
ATOM 2337 O O . LYS A 1 300 ? -18.653 -8.648 6.889 1.00 98.31 300 LYS A O 1
ATOM 2342 N N . LEU A 1 301 ? -18.080 -9.985 5.184 1.00 98.12 301 LEU A N 1
ATOM 2343 C CA . LEU A 1 301 ? -17.418 -10.990 6.026 1.00 98.12 301 LEU A CA 1
ATOM 2344 C C . LEU A 1 301 ? -16.186 -10.419 6.741 1.00 98.12 301 LEU A C 1
ATOM 2346 O O . LEU A 1 301 ? -15.932 -10.767 7.895 1.00 98.12 301 LEU A O 1
ATOM 2350 N N . PHE A 1 302 ? -15.437 -9.537 6.077 1.00 98.06 302 PHE A N 1
ATOM 2351 C CA . PHE A 1 302 ? -14.311 -8.822 6.672 1.00 98.06 302 PHE A CA 1
ATOM 2352 C C . PHE A 1 302 ? -14.765 -7.898 7.813 1.00 98.06 302 PHE A C 1
ATOM 2354 O O . PHE A 1 302 ? -14.221 -7.994 8.913 1.00 98.06 302 PHE A O 1
ATOM 2361 N N . ALA A 1 303 ? -15.818 -7.099 7.607 1.00 98.00 303 ALA A N 1
ATOM 2362 C CA . ALA A 1 303 ? -16.416 -6.259 8.650 1.00 98.00 303 ALA A CA 1
ATOM 2363 C C . ALA A 1 303 ? -16.888 -7.089 9.862 1.00 98.00 303 ALA A C 1
ATOM 2365 O O . ALA A 1 303 ? -16.530 -6.790 11.000 1.00 98.00 303 ALA A O 1
ATOM 2366 N N . GLN A 1 304 ? -17.579 -8.210 9.625 1.00 97.56 304 GLN A N 1
ATOM 2367 C CA . GLN A 1 304 ? -17.991 -9.140 10.689 1.00 97.56 304 GLN A CA 1
ATOM 2368 C C . GLN A 1 304 ? -16.801 -9.748 11.442 1.00 97.56 304 GLN A C 1
ATOM 2370 O O . GLN A 1 304 ? -16.891 -10.049 12.633 1.00 97.56 304 GLN A O 1
ATOM 2375 N N . LYS A 1 305 ? -15.682 -9.991 10.751 1.00 96.94 305 LYS A N 1
ATOM 2376 C CA . LYS A 1 305 ? -14.461 -10.508 11.376 1.00 96.94 305 LYS A CA 1
ATOM 2377 C C . LYS A 1 305 ? -13.843 -9.465 12.307 1.00 96.94 305 LYS A C 1
ATOM 2379 O O . LYS A 1 305 ? -13.428 -9.838 13.402 1.00 96.94 305 LYS A O 1
ATOM 2384 N N . ILE A 1 306 ? -13.809 -8.197 11.889 1.00 95.44 306 ILE A N 1
ATOM 2385 C CA . ILE A 1 306 ? -13.368 -7.085 12.741 1.00 95.44 306 ILE A CA 1
ATOM 2386 C C . ILE A 1 306 ? -14.269 -6.996 13.973 1.00 95.44 306 ILE A C 1
ATOM 2388 O O . ILE A 1 306 ? -13.759 -7.068 15.086 1.00 95.44 306 ILE A O 1
ATOM 2392 N N . GLU A 1 307 ? -15.589 -6.930 13.784 1.00 95.06 307 GLU A N 1
ATOM 2393 C CA . GLU A 1 307 ? -16.568 -6.860 14.877 1.00 95.06 307 GLU A CA 1
ATOM 2394 C C . GLU A 1 307 ? -16.338 -7.965 15.919 1.00 95.06 307 GLU A C 1
ATOM 2396 O O . GLU A 1 307 ? -16.158 -7.682 17.102 1.00 95.06 307 GLU A O 1
ATOM 2401 N N . ARG A 1 308 ? -16.245 -9.230 15.482 1.00 94.31 308 ARG A N 1
ATOM 2402 C CA . ARG A 1 308 ? -16.015 -10.376 16.380 1.00 94.31 308 ARG A CA 1
ATOM 2403 C C . ARG A 1 308 ? -14.723 -10.263 17.186 1.00 94.31 308 ARG A C 1
ATOM 2405 O O . ARG A 1 308 ? -14.688 -10.684 18.340 1.00 94.31 308 ARG A O 1
ATOM 2412 N N . ILE A 1 309 ? -13.658 -9.740 16.585 1.00 92.75 309 ILE A N 1
ATOM 2413 C CA . ILE A 1 309 ? -12.359 -9.604 17.253 1.00 92.75 309 ILE A CA 1
ATOM 2414 C C . ILE A 1 309 ? -12.392 -8.475 18.276 1.00 92.75 309 ILE A C 1
ATOM 2416 O O . ILE A 1 309 ? -11.935 -8.675 19.399 1.00 92.75 309 ILE A O 1
ATOM 2420 N N . LEU A 1 310 ? -12.995 -7.338 17.929 1.00 89.88 310 LEU A N 1
ATOM 2421 C CA . LEU A 1 310 ? -13.139 -6.218 18.855 1.00 89.88 310 LEU A CA 1
ATOM 2422 C C . LEU A 1 310 ? -14.030 -6.590 20.049 1.00 89.88 310 LEU A C 1
ATOM 2424 O O . LEU A 1 310 ? -13.644 -6.349 21.191 1.00 89.88 310 LEU A O 1
ATOM 2428 N N . LEU A 1 311 ? -15.156 -7.273 19.809 1.00 88.44 311 LEU A N 1
ATOM 2429 C CA . LEU A 1 311 ? -16.035 -7.771 20.874 1.00 88.44 311 LEU A CA 1
ATOM 2430 C C . LEU A 1 311 ? -15.315 -8.756 21.802 1.00 88.44 311 LEU A C 1
ATOM 2432 O O . LEU A 1 311 ? -15.431 -8.659 23.021 1.00 88.44 311 LEU A O 1
ATOM 2436 N N . ARG A 1 312 ? -14.530 -9.686 21.245 1.00 87.12 312 ARG A N 1
ATOM 2437 C CA . ARG A 1 312 ? -13.768 -10.653 22.046 1.00 87.12 312 ARG A CA 1
ATOM 2438 C C . ARG A 1 312 ? -12.731 -9.972 22.938 1.00 87.12 312 ARG A C 1
ATOM 2440 O O . ARG A 1 312 ? -12.562 -10.380 24.082 1.00 87.12 312 ARG A O 1
ATOM 2447 N N . ASN A 1 313 ? -12.043 -8.953 22.434 1.00 82.31 313 ASN A N 1
ATOM 2448 C CA . ASN A 1 313 ? -10.984 -8.280 23.186 1.00 82.31 313 ASN A CA 1
ATOM 2449 C C . ASN A 1 313 ? -11.540 -7.329 24.252 1.00 82.31 313 ASN A C 1
ATOM 2451 O O . ASN A 1 313 ? -10.963 -7.234 25.334 1.00 82.31 313 ASN A O 1
ATOM 2455 N N . ALA A 1 314 ? -12.704 -6.719 24.002 1.00 80.19 314 ALA A N 1
ATOM 2456 C CA . ALA A 1 314 ? -13.433 -5.962 25.018 1.00 80.19 314 ALA A CA 1
ATOM 2457 C C . ALA A 1 314 ? -13.786 -6.828 26.245 1.00 80.19 314 ALA A C 1
ATOM 2459 O O . ALA A 1 314 ? -13.710 -6.351 27.373 1.00 80.19 314 ALA A O 1
ATOM 2460 N N . LEU A 1 315 ? -14.104 -8.114 26.040 1.00 74.50 315 LEU A N 1
ATOM 2461 C CA . LEU A 1 315 ? -14.408 -9.050 27.132 1.00 74.50 315 LEU A CA 1
ATOM 2462 C C . LEU A 1 315 ? -13.175 -9.440 27.962 1.00 74.50 315 LEU A C 1
ATOM 2464 O O . LEU A 1 315 ? -13.296 -9.653 29.164 1.00 74.50 315 LEU A O 1
ATOM 2468 N N . ILE A 1 316 ? -12.002 -9.559 27.335 1.00 75.75 316 ILE A N 1
ATOM 2469 C CA . ILE A 1 316 ? -10.783 -10.058 27.995 1.00 75.75 316 ILE A CA 1
ATOM 2470 C C . ILE A 1 316 ? -10.147 -8.985 28.882 1.00 75.75 316 ILE A C 1
ATOM 2472 O O . ILE A 1 316 ? -9.690 -9.287 29.981 1.00 75.75 316 ILE A O 1
ATOM 2476 N N . ASN A 1 317 ? -10.126 -7.732 28.427 1.00 68.00 317 ASN A N 1
ATOM 2477 C CA . ASN A 1 317 ? -9.315 -6.699 29.070 1.00 68.00 317 ASN A CA 1
ATOM 2478 C C . ASN A 1 317 ? -9.980 -6.049 30.295 1.00 68.00 317 ASN A C 1
ATOM 2480 O O . ASN A 1 317 ? -9.395 -5.133 30.870 1.00 68.00 317 ASN A O 1
ATOM 2484 N N . GLY A 1 318 ? -11.198 -6.463 30.684 1.00 63.59 318 GLY A N 1
ATOM 2485 C CA . GLY A 1 318 ? -11.920 -5.957 31.868 1.00 63.59 318 GLY A CA 1
ATOM 2486 C C . GLY A 1 318 ? -12.107 -4.431 31.914 1.00 63.59 318 GLY A C 1
ATOM 2487 O O . GLY A 1 318 ? -12.510 -3.875 32.932 1.00 63.59 318 GLY A O 1
ATOM 2488 N N . SER A 1 319 ? -11.774 -3.745 30.821 1.00 57.56 319 SER A N 1
ATOM 2489 C CA . SER A 1 319 ? -11.680 -2.298 30.726 1.00 57.56 319 SER A CA 1
ATOM 2490 C C . SER A 1 319 ? -13.062 -1.769 30.376 1.00 57.56 319 SER A C 1
ATOM 2492 O O . SER A 1 319 ? -13.647 -2.173 29.376 1.00 57.56 319 SER A O 1
ATOM 2494 N N . SER A 1 320 ? -13.588 -0.856 31.187 1.00 53.66 320 SER A N 1
ATOM 2495 C CA . SER A 1 320 ? -14.965 -0.336 31.147 1.00 53.66 320 SER A CA 1
ATOM 2496 C C . SER A 1 320 ? -15.353 0.468 29.889 1.00 53.66 320 SER A C 1
ATOM 2498 O O . SER A 1 320 ? -16.409 1.105 29.862 1.00 53.66 320 SER A O 1
ATOM 2500 N N . GLY A 1 321 ? -14.530 0.453 28.840 1.00 62.16 321 GLY A N 1
ATOM 2501 C CA . GLY A 1 321 ? -14.803 1.097 27.561 1.00 62.16 321 GLY A CA 1
ATOM 2502 C C . GLY A 1 321 ? -15.274 0.083 26.527 1.00 62.16 321 GLY A C 1
ATOM 2503 O O . GLY A 1 321 ? -14.462 -0.451 25.775 1.00 62.16 321 GLY A O 1
ATOM 2504 N N . PHE A 1 322 ? -16.582 -0.170 26.456 1.00 65.94 322 PHE A N 1
ATOM 2505 C CA . PHE A 1 322 ? -17.144 -0.844 25.287 1.00 65.94 322 PHE A CA 1
ATOM 2506 C C . PHE A 1 322 ? -16.963 0.072 24.071 1.00 65.94 322 PHE A C 1
ATOM 2508 O O . PHE A 1 322 ? -17.392 1.227 24.087 1.00 65.94 322 PHE A O 1
ATOM 2515 N N . VAL A 1 323 ? -16.310 -0.441 23.030 1.00 80.19 323 VAL A N 1
ATOM 2516 C CA . VAL A 1 323 ? -16.232 0.227 21.729 1.00 80.19 323 VAL A CA 1
ATOM 2517 C C . VAL A 1 323 ? -17.318 -0.378 20.850 1.00 80.19 323 VAL A C 1
ATOM 2519 O O . VAL A 1 323 ? -17.239 -1.551 20.480 1.00 80.19 323 VAL A O 1
ATOM 2522 N N . LYS A 1 324 ? -18.353 0.406 20.541 1.00 88.81 324 LYS A N 1
ATOM 2523 C CA . LYS A 1 324 ? -19.341 0.050 19.520 1.00 88.81 324 LYS A CA 1
ATOM 2524 C C . LYS A 1 324 ? -18.739 0.429 18.171 1.00 88.81 324 LYS A C 1
ATOM 2526 O O . LYS A 1 324 ? -18.130 1.484 18.025 1.00 88.81 324 LYS A O 1
ATOM 2531 N N . ILE A 1 325 ? -18.853 -0.453 17.190 1.00 93.00 325 ILE A N 1
ATOM 2532 C CA . ILE A 1 325 ? -18.358 -0.204 15.837 1.00 93.00 325 ILE A CA 1
ATOM 2533 C C . ILE A 1 325 ? -19.529 -0.281 14.866 1.00 93.00 325 ILE A C 1
ATOM 2535 O O . ILE A 1 325 ? -20.400 -1.138 15.011 1.00 93.00 325 ILE A O 1
ATOM 2539 N N . LYS A 1 326 ? -19.563 0.635 13.901 1.00 96.44 326 LYS A N 1
ATOM 2540 C CA . LYS A 1 326 ? -20.559 0.680 12.825 1.00 96.44 326 LYS A CA 1
ATOM 2541 C C . LYS A 1 326 ? -19.862 0.607 11.483 1.00 96.44 326 LYS A C 1
ATOM 2543 O O . LYS A 1 326 ? -18.833 1.252 11.317 1.00 96.44 326 LYS A O 1
ATOM 2548 N N . PHE A 1 327 ? -20.424 -0.145 10.543 1.00 98.19 327 PHE A N 1
ATOM 2549 C CA . PHE A 1 327 ? -19.862 -0.365 9.215 1.00 98.19 327 PHE A CA 1
ATOM 2550 C C . PHE A 1 327 ? -20.872 -0.041 8.112 1.00 98.19 327 PHE A C 1
ATOM 2552 O O . PHE A 1 327 ? -22.006 -0.522 8.133 1.00 98.19 327 PHE A O 1
ATOM 2559 N N . GLY A 1 328 ? -20.405 0.693 7.106 1.00 98.50 328 GLY A N 1
ATOM 2560 C CA . GLY A 1 328 ? -21.020 0.806 5.791 1.00 98.50 328 GLY A CA 1
ATOM 2561 C C . GLY A 1 328 ? -20.157 0.102 4.752 1.00 98.50 328 GLY A C 1
ATOM 2562 O O . GLY A 1 328 ? -18.961 0.374 4.644 1.00 98.50 328 GLY A O 1
ATOM 2563 N N . VAL A 1 329 ? -20.745 -0.823 3.997 1.00 98.56 329 VAL A N 1
ATOM 2564 C CA . VAL A 1 329 ? -20.041 -1.601 2.970 1.00 98.56 329 VAL A CA 1
ATOM 2565 C C . VAL A 1 329 ? -20.655 -1.323 1.604 1.00 98.56 329 VAL A C 1
ATOM 2567 O O . VAL A 1 329 ? -21.868 -1.429 1.440 1.00 98.56 329 VAL A O 1
ATOM 2570 N N . SER A 1 330 ? -19.811 -1.020 0.624 1.00 98.25 330 SER A N 1
ATOM 2571 C CA . SER A 1 330 ? -20.178 -0.856 -0.787 1.00 98.25 330 SER A CA 1
ATOM 2572 C C . SER A 1 330 ? -19.008 -1.289 -1.661 1.00 98.25 330 SER A C 1
ATOM 2574 O O . SER A 1 330 ? -17.863 -1.292 -1.216 1.00 98.25 330 SER A O 1
ATOM 2576 N N . GLY A 1 331 ? -19.253 -1.682 -2.902 1.00 96.69 331 GLY A N 1
ATOM 2577 C CA . GLY A 1 331 ? -18.185 -2.118 -3.789 1.00 96.69 331 GLY A CA 1
ATOM 2578 C C . GLY A 1 331 ? -18.613 -2.179 -5.239 1.00 96.69 331 GLY A C 1
ATOM 2579 O O . GLY A 1 331 ? -19.796 -2.113 -5.569 1.00 96.69 331 GLY A O 1
ATOM 2580 N N . MET A 1 332 ? -17.623 -2.335 -6.108 1.00 94.81 332 MET A N 1
ATOM 2581 C CA . MET A 1 332 ? -17.841 -2.434 -7.541 1.00 94.81 332 MET A CA 1
ATOM 2582 C C . MET A 1 332 ? -18.328 -3.838 -7.907 1.00 94.81 332 MET A C 1
ATOM 2584 O O . MET A 1 332 ? -17.583 -4.817 -7.804 1.00 94.81 332 MET A O 1
ATOM 2588 N N . GLN A 1 333 ? -19.586 -3.934 -8.342 1.00 85.38 333 GLN A N 1
ATOM 2589 C CA . GLN A 1 333 ? -20.175 -5.182 -8.840 1.00 85.38 333 GLN A CA 1
ATOM 2590 C C . GLN A 1 333 ? -20.250 -5.238 -10.369 1.00 85.38 333 GLN A C 1
ATOM 2592 O O . GLN A 1 333 ? -20.098 -6.311 -10.954 1.00 85.38 333 GLN A O 1
ATOM 2597 N N . ASN A 1 334 ? -20.465 -4.087 -11.012 1.00 84.06 334 ASN A N 1
ATOM 2598 C CA . ASN A 1 334 ? -20.570 -3.941 -12.460 1.00 84.06 334 ASN A CA 1
ATOM 2599 C C . ASN A 1 334 ? -19.588 -2.862 -12.963 1.00 84.06 334 ASN A C 1
ATOM 2601 O O . ASN A 1 334 ? -19.130 -2.026 -12.188 1.00 84.06 334 ASN A O 1
ATOM 2605 N N . ARG A 1 335 ? -19.251 -2.887 -14.261 1.00 83.25 335 ARG A N 1
ATOM 2606 C CA . ARG A 1 335 ? -18.325 -1.921 -14.897 1.00 83.25 335 ARG A CA 1
ATOM 2607 C C . ARG A 1 335 ? -18.922 -0.526 -15.113 1.00 83.25 335 ARG A C 1
ATOM 2609 O O . ARG A 1 335 ? -18.208 0.366 -15.544 1.00 83.25 335 ARG A O 1
ATOM 2616 N N . TRP A 1 336 ? -20.210 -0.355 -14.832 1.00 84.44 336 TRP A N 1
ATOM 2617 C CA . TRP A 1 336 ? -20.979 0.857 -15.127 1.00 84.44 336 TRP A CA 1
ATOM 2618 C C . TRP A 1 336 ? -21.232 1.716 -13.890 1.00 84.44 336 TRP A C 1
ATOM 2620 O O . TRP A 1 336 ? -21.969 2.689 -13.953 1.00 84.44 336 TRP A O 1
ATOM 2630 N N . THR A 1 337 ? -20.672 1.337 -12.745 1.00 90.06 337 THR A N 1
ATOM 2631 C CA . THR A 1 337 ? -20.803 2.127 -11.526 1.00 90.06 337 THR A CA 1
ATOM 2632 C C . THR A 1 337 ? -19.660 3.122 -11.472 1.00 90.06 337 THR A C 1
ATOM 2634 O O . THR A 1 337 ? -18.508 2.698 -11.510 1.00 90.06 337 THR A O 1
ATOM 2637 N N . SER A 1 338 ? -19.955 4.415 -11.345 1.00 93.12 338 SER A N 1
ATOM 2638 C CA . SER A 1 338 ? -18.919 5.425 -11.140 1.00 93.12 338 SER A CA 1
ATOM 2639 C C . SER A 1 338 ? -18.237 5.268 -9.776 1.00 93.12 338 SER A C 1
ATOM 2641 O O . SER A 1 338 ? -18.829 4.793 -8.802 1.00 93.12 338 SER A O 1
ATOM 2643 N N . GLY A 1 339 ? -16.977 5.703 -9.679 1.00 92.94 339 GLY A N 1
ATOM 2644 C CA . GLY A 1 339 ? -16.247 5.708 -8.407 1.00 92.94 339 GLY A CA 1
ATOM 2645 C C . GLY A 1 339 ? -16.959 6.531 -7.325 1.00 92.94 339 GLY A C 1
ATOM 2646 O O . GLY A 1 339 ? -17.014 6.119 -6.166 1.00 92.94 339 GLY A O 1
ATOM 2647 N N . GLU A 1 340 ? -17.572 7.652 -7.712 1.00 93.38 340 GLU A N 1
ATOM 2648 C CA . GLU A 1 340 ? -18.354 8.518 -6.823 1.00 93.38 340 GLU A CA 1
ATOM 2649 C C . GLU A 1 340 ? -19.579 7.788 -6.250 1.00 93.38 340 GLU A C 1
ATOM 2651 O O . GLU A 1 340 ? -19.765 7.772 -5.032 1.00 93.38 340 GLU A O 1
ATOM 2656 N N . SER A 1 341 ? -20.348 7.087 -7.090 1.00 94.19 341 SER A N 1
ATOM 2657 C CA . SER A 1 341 ? -21.504 6.292 -6.653 1.00 94.19 341 SER A CA 1
ATOM 2658 C C . SER A 1 341 ? -21.119 5.178 -5.673 1.00 94.19 341 SER A C 1
ATOM 2660 O O . SER A 1 341 ? -21.863 4.903 -4.729 1.00 94.19 341 SER A O 1
ATOM 2662 N N . ILE A 1 342 ? -19.942 4.557 -5.835 1.00 96.62 342 ILE A N 1
ATOM 2663 C CA . ILE A 1 342 ? -19.443 3.528 -4.904 1.00 96.62 342 ILE A CA 1
ATOM 2664 C C . ILE A 1 342 ? -19.159 4.129 -3.523 1.00 96.62 342 ILE A C 1
ATOM 2666 O O . ILE A 1 342 ? -19.576 3.543 -2.516 1.00 96.62 342 ILE A O 1
ATOM 2670 N N . LEU A 1 343 ? -18.471 5.277 -3.472 1.00 96.69 343 LEU A N 1
ATOM 2671 C CA . LEU A 1 343 ? -18.175 5.991 -2.224 1.00 96.69 343 LEU A CA 1
ATOM 2672 C C . LEU A 1 343 ? -19.457 6.464 -1.540 1.00 96.69 343 LEU A C 1
ATOM 2674 O O . LEU A 1 343 ? -19.662 6.162 -0.365 1.00 96.69 343 LEU A O 1
ATOM 2678 N N . LEU A 1 344 ? -20.353 7.113 -2.287 1.00 96.06 344 LEU A N 1
ATOM 2679 C CA . LEU A 1 344 ? -21.625 7.608 -1.768 1.00 96.06 344 LEU A CA 1
ATOM 2680 C C . LEU A 1 344 ? -22.487 6.468 -1.207 1.00 96.06 344 LEU A C 1
ATOM 2682 O O . LEU A 1 344 ? -23.075 6.592 -0.133 1.00 96.06 344 LEU A O 1
ATOM 2686 N N . ALA A 1 345 ? -22.518 5.314 -1.880 1.00 97.31 345 ALA A N 1
ATOM 2687 C CA . ALA A 1 345 ? -23.201 4.130 -1.368 1.00 97.31 345 ALA A CA 1
ATOM 2688 C C . ALA A 1 345 ? -22.576 3.613 -0.059 1.00 97.31 345 ALA A C 1
ATOM 2690 O O . ALA A 1 345 ? -23.312 3.220 0.848 1.00 97.31 345 ALA A O 1
ATOM 2691 N N . ALA A 1 346 ? -21.245 3.652 0.089 1.00 98.19 346 ALA A N 1
ATOM 2692 C CA . ALA A 1 346 ? -20.577 3.279 1.339 1.00 98.19 346 ALA A CA 1
ATOM 2693 C C . ALA A 1 346 ? -20.945 4.236 2.487 1.00 98.19 346 ALA A C 1
ATOM 2695 O O . ALA A 1 346 ? -21.201 3.796 3.611 1.00 98.19 346 ALA A O 1
ATOM 2696 N N . GLU A 1 347 ? -21.002 5.540 2.203 1.00 97.69 347 GLU A N 1
ATOM 2697 C CA . GLU A 1 347 ? -21.391 6.574 3.166 1.00 97.69 347 GLU A CA 1
ATOM 2698 C C . GLU A 1 347 ? -22.850 6.436 3.592 1.00 97.69 347 GLU A C 1
ATOM 2700 O O . GLU A 1 347 ? -23.147 6.460 4.785 1.00 97.69 347 GLU A O 1
ATOM 2705 N N . HIS A 1 348 ? -23.755 6.231 2.635 1.00 97.88 348 HIS A N 1
ATOM 2706 C CA . HIS A 1 348 ? -25.167 5.990 2.907 1.00 97.88 348 HIS A CA 1
ATOM 2707 C C . HIS A 1 348 ? -25.384 4.705 3.714 1.00 97.88 348 HIS A C 1
ATOM 2709 O O . HIS A 1 348 ? -26.209 4.689 4.629 1.00 97.88 348 HIS A O 1
ATOM 2715 N N . ALA A 1 349 ? -24.629 3.640 3.422 1.00 98.38 349 ALA A N 1
ATOM 2716 C CA . ALA A 1 349 ? -24.665 2.420 4.218 1.00 98.38 349 ALA A CA 1
ATOM 2717 C C . ALA A 1 349 ? -24.239 2.695 5.667 1.00 98.38 349 ALA A C 1
ATOM 2719 O O . ALA A 1 349 ? -24.933 2.280 6.593 1.00 98.38 349 ALA A O 1
ATOM 2720 N N . LEU A 1 350 ? -23.147 3.438 5.878 1.00 98.00 350 LEU A N 1
ATOM 2721 C CA . LEU A 1 350 ? -22.678 3.776 7.223 1.00 98.00 350 LEU A CA 1
ATOM 2722 C C . LEU A 1 350 ? -23.687 4.663 7.967 1.00 98.00 350 LEU A C 1
ATOM 2724 O O . LEU A 1 350 ? -24.025 4.361 9.107 1.00 98.00 350 LEU A O 1
ATOM 2728 N N . ALA A 1 351 ? -24.220 5.698 7.314 1.00 97.12 351 ALA A N 1
ATOM 2729 C CA . ALA A 1 351 ? -25.241 6.572 7.891 1.00 97.12 351 ALA A CA 1
ATOM 2730 C C . ALA A 1 351 ? -26.500 5.783 8.283 1.00 97.12 351 ALA A C 1
ATOM 2732 O O . ALA A 1 351 ? -27.053 5.966 9.366 1.00 97.12 351 ALA A O 1
ATOM 2733 N N . LYS A 1 352 ? -26.926 4.834 7.441 1.00 97.81 352 LYS A N 1
ATOM 2734 C CA . LYS A 1 352 ? -28.035 3.942 7.778 1.00 97.81 352 LYS A CA 1
ATOM 2735 C C . LYS A 1 352 ? -27.698 3.060 8.982 1.00 97.81 352 LYS A C 1
ATOM 2737 O O . LYS A 1 352 ? -28.554 2.929 9.846 1.00 97.81 352 LYS A O 1
ATOM 2742 N N . ALA A 1 353 ? -26.484 2.510 9.082 1.00 97.69 353 ALA A N 1
ATOM 2743 C CA . ALA A 1 353 ? -26.039 1.717 10.238 1.00 97.69 353 ALA A CA 1
ATOM 2744 C C . ALA A 1 353 ? -26.032 2.523 11.555 1.00 97.69 353 ALA A C 1
ATOM 2746 O O . ALA A 1 353 ? -26.336 1.977 12.620 1.00 97.69 353 ALA A O 1
ATOM 2747 N N . GLU A 1 354 ? -25.714 3.820 11.482 1.00 95.25 354 GLU A N 1
ATOM 2748 C CA . GLU A 1 354 ? -25.832 4.762 12.604 1.00 95.25 354 GLU A CA 1
ATOM 2749 C C . GLU A 1 354 ? -27.310 4.961 13.006 1.00 95.25 354 GLU A C 1
ATOM 2751 O O . GLU A 1 354 ? -27.618 5.003 14.194 1.00 95.25 354 GLU A O 1
ATOM 2756 N N . MET A 1 355 ? -28.238 5.006 12.040 1.00 96.56 355 MET A N 1
ATOM 2757 C CA . MET A 1 355 ? -29.674 5.213 12.291 1.00 96.56 355 MET A CA 1
ATOM 2758 C C . MET A 1 355 ? -30.430 3.973 12.795 1.00 96.56 355 MET A C 1
ATOM 2760 O O . MET A 1 355 ? -31.248 4.093 13.701 1.00 96.56 355 MET A O 1
ATOM 2764 N N . ILE A 1 356 ? -30.221 2.796 12.190 1.00 95.19 356 ILE A N 1
ATOM 2765 C CA . ILE A 1 356 ? -31.050 1.591 12.431 1.00 95.19 356 ILE A CA 1
ATOM 2766 C C . ILE A 1 356 ? -30.481 0.648 13.499 1.00 95.19 356 ILE A C 1
ATOM 2768 O O . ILE A 1 356 ? -30.927 -0.486 13.629 1.00 95.19 356 ILE A O 1
ATOM 2772 N N . GLU A 1 357 ? -29.452 1.085 14.222 1.00 89.31 357 GLU A N 1
ATOM 2773 C CA . GLU A 1 357 ? -28.691 0.304 15.205 1.00 89.31 357 GLU A CA 1
ATOM 2774 C C . GLU A 1 357 ? -28.067 -1.019 14.713 1.00 89.31 357 GLU A C 1
ATOM 2776 O O . GLU A 1 357 ? -27.357 -1.665 15.488 1.00 89.31 357 GLU A O 1
ATOM 2781 N N . GLU A 1 358 ? -28.171 -1.382 13.435 1.00 96.00 358 GLU A N 1
ATOM 2782 C CA . GLU A 1 358 ? -27.425 -2.503 12.850 1.00 96.00 358 GLU A CA 1
ATOM 2783 C C . GLU A 1 358 ? -25.917 -2.221 12.849 1.00 96.00 358 GLU A C 1
ATOM 2785 O O . GLU A 1 358 ? -25.478 -1.092 12.624 1.00 96.00 358 GLU A O 1
ATOM 2790 N N . THR A 1 359 ? -25.085 -3.228 13.132 1.00 96.31 359 THR A N 1
ATOM 2791 C CA . THR A 1 359 ? -23.623 -3.049 13.099 1.00 96.31 359 THR A CA 1
ATOM 2792 C C . THR A 1 359 ? -23.111 -2.890 11.669 1.00 96.31 359 THR A C 1
ATOM 2794 O O . THR A 1 359 ? -22.210 -2.093 11.430 1.00 96.31 359 THR A O 1
ATOM 2797 N N . ILE A 1 360 ? -23.654 -3.650 10.714 1.00 98.25 360 ILE A N 1
ATOM 2798 C CA . ILE A 1 360 ? -23.118 -3.739 9.352 1.00 98.25 360 ILE A CA 1
ATOM 2799 C C . ILE A 1 360 ? -24.252 -3.589 8.353 1.00 98.25 360 ILE A C 1
ATOM 2801 O O . ILE A 1 360 ? -25.054 -4.507 8.185 1.00 98.25 360 ILE A O 1
ATOM 2805 N N . VAL A 1 361 ? -24.244 -2.477 7.628 1.00 98.31 361 VAL A N 1
ATOM 2806 C CA . VAL A 1 361 ? -25.153 -2.236 6.511 1.00 98.31 361 VAL A CA 1
ATOM 2807 C C . VAL A 1 361 ? -24.367 -2.317 5.210 1.00 98.31 361 VAL A C 1
ATOM 2809 O O . VAL A 1 361 ? -23.231 -1.856 5.107 1.00 98.31 361 VAL A O 1
ATOM 2812 N N . VAL A 1 362 ? -24.974 -2.945 4.209 1.00 98.25 362 VAL A N 1
ATOM 2813 C CA . VAL A 1 362 ? -24.397 -3.108 2.876 1.00 98.25 362 VAL A CA 1
ATOM 2814 C C . VAL A 1 362 ? -25.305 -2.416 1.882 1.00 98.25 362 VAL A C 1
ATOM 2816 O O . VAL A 1 362 ? -26.472 -2.796 1.803 1.00 98.25 362 VAL A O 1
ATOM 2819 N N . PHE A 1 363 ? -24.778 -1.456 1.125 1.00 97.50 363 PHE A N 1
ATOM 2820 C CA . PHE A 1 363 ? -25.472 -0.857 -0.010 1.00 97.50 363 PHE A CA 1
ATOM 2821 C C . PHE A 1 363 ? -24.773 -1.217 -1.308 1.00 97.50 363 PHE A C 1
ATOM 2823 O O . PHE A 1 363 ? -23.549 -1.180 -1.422 1.00 97.50 363 PHE A O 1
ATOM 2830 N N . GLU A 1 364 ? -25.591 -1.561 -2.290 1.00 94.81 364 GLU A N 1
ATOM 2831 C CA . GLU A 1 364 ? -25.145 -1.737 -3.657 1.00 94.81 364 GLU A CA 1
ATOM 2832 C C . GLU A 1 364 ? -25.343 -0.404 -4.375 1.00 94.81 364 GLU A C 1
ATOM 2834 O O . GLU A 1 364 ? -26.434 0.173 -4.297 1.00 94.81 364 GLU A O 1
ATOM 2839 N N . PRO A 1 365 ? -24.298 0.130 -5.018 1.00 92.88 365 PRO A N 1
ATOM 2840 C CA . PRO A 1 365 ? -24.432 1.367 -5.760 1.00 92.88 365 PRO A CA 1
ATOM 2841 C C . PRO A 1 365 ? -25.377 1.150 -6.946 1.00 92.88 365 PRO A C 1
ATOM 2843 O O . PRO A 1 365 ? -25.369 0.092 -7.584 1.00 92.88 365 PRO A O 1
ATOM 2846 N N . ALA A 1 366 ? -26.208 2.151 -7.233 1.00 88.81 366 ALA A N 1
ATOM 2847 C CA . ALA A 1 366 ? -27.029 2.128 -8.433 1.00 88.81 366 ALA A CA 1
ATOM 2848 C C . ALA A 1 366 ? -26.116 2.104 -9.668 1.00 88.81 366 ALA A C 1
ATOM 2850 O O . ALA A 1 366 ? -25.049 2.717 -9.669 1.00 88.81 366 ALA A O 1
ATOM 2851 N N . ALA A 1 367 ? -26.525 1.380 -10.710 1.00 87.62 367 ALA A N 1
ATOM 2852 C CA . ALA A 1 367 ? -25.841 1.474 -11.990 1.00 87.62 367 ALA A CA 1
ATOM 2853 C C . ALA A 1 367 ? -26.033 2.895 -12.527 1.00 87.62 367 ALA A C 1
ATOM 2855 O O . ALA A 1 367 ? -27.172 3.334 -12.712 1.00 87.62 367 ALA A O 1
ATOM 2856 N N . ASP A 1 368 ? -24.931 3.598 -12.766 1.00 84.56 368 ASP A N 1
ATOM 2857 C CA . ASP A 1 368 ? -24.994 4.887 -13.430 1.00 84.56 368 ASP A CA 1
ATOM 2858 C C . ASP A 1 368 ? -25.278 4.650 -14.922 1.00 84.56 368 ASP A C 1
ATOM 2860 O O . ASP A 1 368 ? -24.907 3.604 -15.478 1.00 84.56 368 ASP A O 1
ATOM 2864 N N . PRO A 1 369 ? -25.960 5.584 -15.609 1.00 83.50 369 PRO A N 1
ATOM 2865 C CA . PRO A 1 369 ? -25.961 5.563 -17.064 1.00 83.50 369 PRO A CA 1
ATOM 2866 C C . PRO A 1 369 ? -24.505 5.548 -17.556 1.00 83.50 369 PRO A C 1
ATOM 2868 O O . PRO A 1 369 ? -23.642 6.095 -16.872 1.00 83.50 369 PRO A O 1
ATOM 2871 N N . PRO A 1 370 ? -24.209 4.945 -18.722 1.00 76.19 370 PRO A N 1
ATOM 2872 C CA . PRO A 1 370 ? -22.863 4.920 -19.284 1.00 76.19 370 PRO A CA 1
ATOM 2873 C C . PRO A 1 370 ? -22.429 6.347 -19.645 1.00 76.19 370 PRO A C 1
ATOM 2875 O O . PRO A 1 370 ? -22.600 6.811 -20.770 1.00 76.19 370 PRO A O 1
ATOM 2878 N N . THR A 1 371 ? -21.921 7.067 -18.658 1.00 76.31 371 THR A N 1
ATOM 2879 C CA . THR A 1 371 ? -21.292 8.371 -18.781 1.00 76.31 371 THR A CA 1
ATOM 2880 C C . THR A 1 371 ? -19.785 8.185 -18.811 1.00 76.31 371 THR A C 1
ATOM 2882 O O . THR A 1 371 ? -19.242 7.175 -18.359 1.00 76.31 371 THR A O 1
ATOM 2885 N N . GLU A 1 372 ? -19.101 9.157 -19.408 1.00 75.00 372 GLU A N 1
ATOM 2886 C CA . GLU A 1 372 ? -17.645 9.189 -19.444 1.00 75.00 372 GLU A CA 1
ATOM 2887 C C . GLU A 1 372 ? -17.087 9.079 -18.019 1.00 75.00 372 GLU A C 1
ATOM 2889 O O . GLU A 1 372 ? -17.555 9.757 -17.100 1.00 75.00 372 GLU A O 1
ATOM 2894 N N . THR A 1 373 ? -16.115 8.185 -17.827 1.00 73.31 373 THR A N 1
ATOM 2895 C CA . THR A 1 373 ? -15.501 7.905 -16.529 1.00 73.31 373 THR A CA 1
ATOM 2896 C C . THR A 1 373 ? -14.838 9.161 -15.976 1.00 73.31 373 THR A C 1
ATOM 2898 O O . THR A 1 373 ? -13.691 9.476 -16.295 1.00 73.31 373 THR A O 1
ATOM 2901 N N . LYS A 1 374 ? -15.562 9.893 -15.130 1.00 79.25 374 LYS A N 1
ATOM 2902 C CA . LYS A 1 374 ? -15.023 11.051 -14.428 1.00 79.25 374 LYS A CA 1
ATOM 2903 C C . LYS A 1 374 ? -14.034 10.559 -13.373 1.00 79.25 374 LYS A C 1
ATOM 2905 O O . LYS A 1 374 ? -14.413 9.833 -12.454 1.00 79.25 374 LYS A O 1
ATOM 2910 N N . ARG A 1 375 ? -12.761 10.932 -13.521 1.00 78.81 375 ARG A N 1
ATOM 2911 C CA . ARG A 1 375 ? -11.747 10.694 -12.487 1.00 78.81 375 ARG A CA 1
ATOM 2912 C C . ARG A 1 375 ? -12.048 11.542 -11.263 1.00 78.81 375 ARG A C 1
ATOM 2914 O O . ARG A 1 375 ? -12.551 12.660 -11.380 1.00 78.81 375 ARG A O 1
ATOM 2921 N N . ILE A 1 376 ? -11.716 11.004 -10.100 1.00 81.38 376 ILE A N 1
ATOM 2922 C CA . ILE A 1 376 ? -11.859 11.736 -8.846 1.00 81.38 376 ILE A CA 1
ATOM 2923 C C . ILE A 1 376 ? -10.761 12.791 -8.809 1.00 81.38 376 ILE A C 1
ATOM 2925 O O . ILE A 1 376 ? -9.595 12.496 -9.071 1.00 81.38 376 ILE A O 1
ATOM 2929 N N . GLU A 1 377 ? -11.130 14.036 -8.517 1.00 81.19 377 GLU A N 1
ATOM 2930 C CA . GLU A 1 377 ? -10.152 15.104 -8.340 1.00 81.19 377 GLU A CA 1
ATOM 2931 C C . GLU A 1 377 ? -9.314 14.802 -7.092 1.00 81.19 377 GLU A C 1
ATOM 2933 O O . GLU A 1 377 ? -9.802 14.814 -5.962 1.00 81.19 377 GLU A O 1
ATOM 2938 N N . ILE A 1 378 ? -8.044 14.464 -7.310 1.00 81.25 378 ILE A N 1
ATOM 2939 C CA . ILE A 1 378 ? -7.086 14.168 -6.244 1.00 81.25 378 ILE A CA 1
ATOM 2940 C C . ILE A 1 378 ? -6.327 15.451 -5.910 1.00 81.25 378 ILE A C 1
ATOM 2942 O O . ILE A 1 378 ? -5.882 16.168 -6.805 1.00 81.25 378 ILE A O 1
ATOM 2946 N N . ASP A 1 379 ? -6.126 15.695 -4.616 1.00 77.94 379 ASP A N 1
ATOM 2947 C CA . ASP A 1 379 ? -5.321 16.804 -4.105 1.00 77.94 379 ASP A CA 1
ATOM 2948 C C . ASP A 1 379 ? -3.925 16.849 -4.767 1.00 77.94 379 ASP A C 1
ATOM 2950 O O . ASP A 1 379 ? -3.152 15.881 -4.723 1.00 77.94 379 ASP A O 1
ATOM 2954 N N . HIS A 1 380 ? -3.589 17.997 -5.361 1.00 78.88 380 HIS A N 1
ATOM 2955 C CA . HIS A 1 380 ? -2.322 18.227 -6.058 1.00 78.88 380 HIS A CA 1
ATOM 2956 C C . HIS A 1 380 ? -1.083 18.011 -5.179 1.00 78.88 380 HIS A C 1
ATOM 2958 O O . HIS A 1 380 ? -0.028 17.621 -5.689 1.00 78.88 380 HIS A O 1
ATOM 2964 N N . SER A 1 381 ? -1.180 18.225 -3.863 1.00 76.25 381 SER A N 1
ATOM 2965 C CA . SER A 1 381 ? -0.067 17.990 -2.936 1.00 76.25 381 SER A CA 1
ATOM 2966 C C . SER A 1 381 ? 0.324 16.510 -2.889 1.00 76.25 381 SER A C 1
ATOM 2968 O O . SER A 1 381 ? 1.509 16.174 -2.888 1.00 76.25 381 SER A O 1
ATOM 2970 N N . ILE A 1 382 ? -0.658 15.608 -2.945 1.00 76.12 382 ILE A N 1
ATOM 2971 C CA . ILE A 1 382 ? -0.429 14.159 -2.929 1.00 76.12 382 ILE A CA 1
ATOM 2972 C C . ILE A 1 382 ? 0.033 13.670 -4.295 1.00 76.12 382 ILE A C 1
ATOM 2974 O O . ILE A 1 382 ? 0.939 12.838 -4.370 1.00 76.12 382 ILE A O 1
ATOM 2978 N N . GLN A 1 383 ? -0.514 14.233 -5.375 1.00 78.19 383 GLN A N 1
ATOM 2979 C CA . GLN A 1 383 ? 0.003 13.979 -6.720 1.00 78.19 383 GLN A CA 1
ATOM 2980 C C . GLN A 1 383 ? 1.491 14.337 -6.807 1.00 78.19 383 GLN A C 1
ATOM 2982 O O . GLN A 1 383 ? 2.284 13.529 -7.284 1.00 78.19 383 GLN A O 1
ATOM 2987 N N . SER A 1 384 ? 1.888 15.477 -6.237 1.00 79.12 384 SER A N 1
ATOM 2988 C CA . SER A 1 384 ? 3.284 15.933 -6.202 1.00 79.12 384 SER A CA 1
ATOM 2989 C C . SER A 1 384 ? 4.200 15.027 -5.370 1.00 79.12 384 SER A C 1
ATOM 2991 O O . SER A 1 384 ? 5.378 14.892 -5.680 1.00 79.12 384 SER A O 1
ATOM 2993 N N . LEU A 1 385 ? 3.687 14.379 -4.316 1.00 76.25 385 LEU A N 1
ATOM 2994 C CA . LEU A 1 385 ? 4.457 13.384 -3.553 1.00 76.25 385 LEU A CA 1
ATOM 2995 C C . LEU A 1 385 ? 4.684 12.092 -4.345 1.00 76.25 385 LEU A C 1
ATOM 2997 O O . LEU A 1 385 ? 5.692 11.406 -4.152 1.00 76.25 385 LEU A O 1
ATOM 3001 N N . MET A 1 386 ? 3.734 11.741 -5.209 1.00 78.56 386 MET A N 1
ATOM 3002 C CA . MET A 1 386 ? 3.724 10.468 -5.923 1.00 78.56 386 MET A CA 1
ATOM 3003 C C . MET A 1 386 ? 4.337 10.562 -7.323 1.00 78.56 386 MET A C 1
ATOM 3005 O O . MET A 1 386 ? 4.740 9.532 -7.854 1.00 78.56 386 MET A O 1
ATOM 3009 N N . GLN A 1 387 ? 4.447 11.752 -7.917 1.00 79.56 387 GLN A N 1
ATOM 3010 C CA . GLN A 1 387 ? 4.886 11.957 -9.302 1.00 79.56 387 GLN A CA 1
ATOM 3011 C C . GLN A 1 387 ? 6.117 12.870 -9.375 1.00 79.56 387 GLN A C 1
ATOM 3013 O O . GLN A 1 387 ? 6.225 13.838 -8.630 1.00 79.56 387 GLN A O 1
ATOM 3018 N N . ILE A 1 388 ? 7.062 12.559 -10.274 1.00 59.00 388 ILE A N 1
ATOM 3019 C CA . ILE A 1 388 ? 8.318 13.330 -10.435 1.00 59.00 388 ILE A CA 1
ATOM 3020 C C . ILE A 1 388 ? 8.088 14.676 -11.136 1.00 59.00 388 ILE A C 1
ATOM 3022 O O . ILE A 1 388 ? 8.896 15.589 -10.987 1.00 59.00 388 ILE A O 1
ATOM 3026 N N . ALA A 1 389 ? 6.994 14.831 -11.880 1.00 52.12 389 ALA A N 1
ATOM 3027 C CA . ALA A 1 389 ? 6.684 16.069 -12.580 1.00 52.12 389 ALA A CA 1
ATOM 3028 C C . ALA A 1 389 ? 5.200 16.146 -12.956 1.00 52.12 389 ALA A C 1
ATOM 3030 O O . ALA A 1 389 ? 4.546 15.121 -13.135 1.00 52.12 389 ALA A O 1
ATOM 3031 N N . ASN A 1 390 ? 4.718 17.370 -13.187 1.00 52.38 390 ASN A N 1
ATOM 3032 C CA . ASN A 1 390 ? 3.399 17.709 -13.743 1.00 52.38 390 ASN A CA 1
ATOM 3033 C C . ASN A 1 390 ? 3.233 17.274 -15.222 1.00 52.38 390 ASN A C 1
ATOM 3035 O O . ASN A 1 390 ? 2.486 17.886 -15.985 1.00 52.38 390 ASN A O 1
ATOM 3039 N N . VAL A 1 391 ? 3.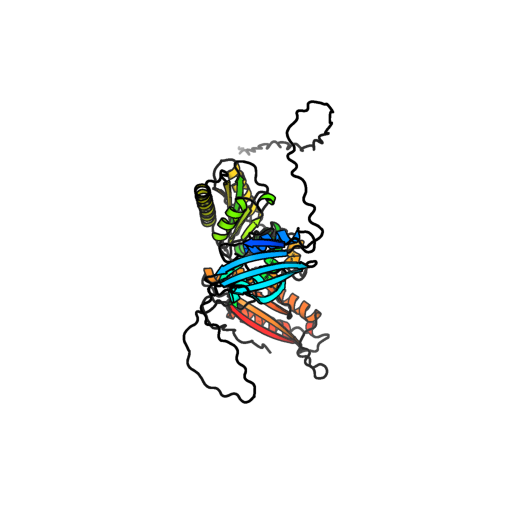977 16.256 -15.664 1.00 54.41 391 VAL A N 1
ATOM 3040 C CA . VAL A 1 391 ? 3.862 15.707 -17.012 1.00 54.41 391 VAL A CA 1
ATOM 3041 C C . VAL A 1 391 ? 2.534 14.964 -17.064 1.00 54.41 391 VAL A C 1
ATOM 3043 O O . VAL A 1 391 ? 2.349 13.947 -16.391 1.00 54.41 391 VAL A O 1
ATOM 3046 N N . GLN A 1 392 ? 1.600 15.502 -17.850 1.00 51.75 392 GLN A N 1
ATOM 3047 C CA . GLN A 1 392 ? 0.350 14.839 -18.205 1.00 51.75 392 GLN A CA 1
ATOM 3048 C C . GLN A 1 392 ? 0.688 13.433 -18.722 1.00 51.75 392 GLN A C 1
ATOM 3050 O O . GLN A 1 392 ? 1.225 13.281 -19.814 1.00 51.75 392 GLN A O 1
ATOM 3055 N N . GLY A 1 393 ? 0.473 12.399 -17.905 1.00 58.28 393 GLY A N 1
ATOM 3056 C CA . GLY A 1 393 ? 0.877 11.037 -18.278 1.00 58.28 393 GLY A CA 1
ATOM 3057 C C . GLY A 1 393 ? 1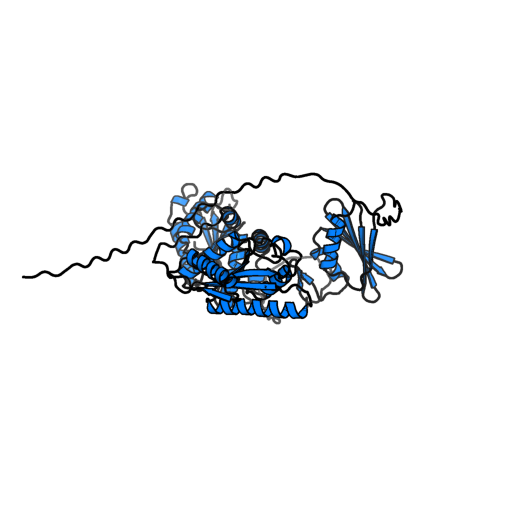.153 10.066 -17.132 1.00 58.28 393 GLY A C 1
ATOM 3058 O O . GLY A 1 393 ? 1.162 8.859 -17.365 1.00 58.28 393 GLY A O 1
ATOM 3059 N N . GLY A 1 394 ? 1.312 10.543 -15.891 1.00 75.12 394 GLY A N 1
ATOM 3060 C CA . GLY A 1 394 ? 1.333 9.660 -14.717 1.00 75.12 394 GLY A CA 1
ATOM 3061 C C . GLY A 1 394 ? 2.640 8.884 -14.531 1.00 75.12 394 GLY A C 1
ATOM 3062 O O . GLY A 1 394 ? 2.617 7.670 -14.329 1.00 75.12 394 GLY A O 1
ATOM 3063 N N . VAL A 1 395 ? 3.776 9.586 -14.593 1.00 89.06 395 VAL A N 1
ATOM 3064 C CA . VAL A 1 395 ? 5.090 9.029 -14.238 1.00 89.06 395 VAL A CA 1
ATOM 3065 C C . VAL A 1 395 ? 5.300 9.167 -12.734 1.00 89.06 395 VAL A C 1
ATOM 3067 O O . VAL A 1 395 ? 5.388 10.274 -12.199 1.00 89.06 395 VAL A O 1
ATOM 3070 N N . TYR A 1 396 ? 5.386 8.037 -12.048 1.00 90.62 396 TYR A N 1
ATOM 3071 C CA . TYR A 1 396 ? 5.583 7.980 -10.609 1.00 90.62 396 TYR A CA 1
ATOM 3072 C C . TYR A 1 396 ? 7.033 8.265 -10.223 1.00 90.62 396 TYR A C 1
ATOM 3074 O O . TYR A 1 396 ? 7.975 7.966 -10.964 1.00 90.62 396 TYR A O 1
ATOM 3082 N N . SER A 1 397 ? 7.210 8.812 -9.022 1.00 90.75 397 SER A N 1
ATOM 3083 C CA . SER A 1 397 ? 8.510 8.826 -8.368 1.00 90.75 397 SER A CA 1
ATOM 3084 C C . SE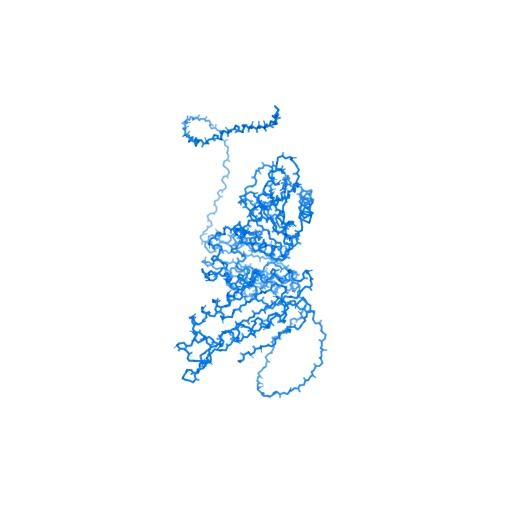R A 1 397 ? 9.008 7.417 -8.099 1.00 90.75 397 SER A C 1
ATOM 3086 O O . SER A 1 397 ? 8.225 6.478 -7.981 1.00 90.75 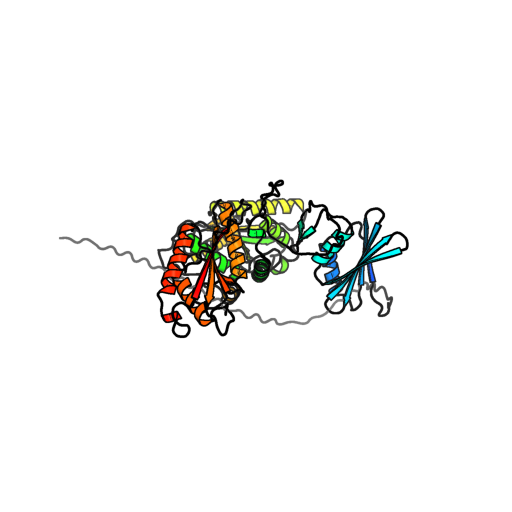397 SER A O 1
ATOM 3088 N N . TYR A 1 398 ? 10.321 7.233 -8.021 1.00 91.31 398 TYR A N 1
ATOM 3089 C CA . TYR A 1 398 ? 10.865 5.913 -7.725 1.00 91.31 398 TYR A CA 1
ATOM 3090 C C . TYR A 1 398 ? 10.362 5.339 -6.385 1.00 91.31 398 TYR A C 1
ATOM 3092 O O . TYR A 1 398 ? 9.892 4.200 -6.377 1.00 91.31 398 TYR A O 1
ATOM 3100 N N . PRO A 1 399 ? 10.289 6.112 -5.282 1.00 90.75 399 PRO A N 1
ATOM 3101 C CA . PRO A 1 399 ? 9.681 5.620 -4.044 1.00 90.75 399 PRO A CA 1
ATOM 3102 C C . PRO A 1 399 ? 8.198 5.249 -4.214 1.00 90.75 399 PRO A C 1
ATOM 3104 O O . PRO A 1 399 ? 7.732 4.246 -3.672 1.00 90.75 399 PRO A O 1
ATOM 3107 N N . ALA A 1 400 ? 7.455 6.040 -4.995 1.00 90.44 400 ALA A N 1
ATOM 3108 C CA . ALA A 1 400 ? 6.057 5.783 -5.332 1.00 90.44 400 ALA A CA 1
ATOM 3109 C C . ALA A 1 400 ? 5.880 4.487 -6.124 1.00 90.44 400 ALA A C 1
ATOM 3111 O O . ALA A 1 400 ? 4.993 3.684 -5.839 1.00 90.44 400 ALA A O 1
ATOM 3112 N N . PHE A 1 401 ? 6.754 4.270 -7.096 1.00 92.50 401 PHE A N 1
ATOM 3113 C CA . PHE A 1 401 ? 6.804 3.064 -7.897 1.00 92.50 401 PHE A CA 1
ATOM 3114 C C . PHE A 1 401 ? 7.081 1.833 -7.059 1.00 92.50 401 PHE A C 1
ATOM 3116 O O . PHE A 1 401 ? 6.376 0.845 -7.214 1.00 92.50 401 PHE A O 1
ATOM 3123 N N . LEU A 1 402 ? 8.060 1.893 -6.156 1.00 91.81 402 LEU A N 1
ATOM 3124 C CA . LEU A 1 402 ? 8.376 0.780 -5.268 1.00 91.81 402 LEU A CA 1
ATOM 3125 C C . LEU A 1 402 ? 7.184 0.414 -4.369 1.00 91.81 402 LEU A C 1
ATOM 3127 O O . LEU A 1 402 ? 6.890 -0.767 -4.199 1.00 91.81 402 LEU A O 1
ATOM 3131 N N . LEU A 1 403 ? 6.446 1.412 -3.869 1.00 90.88 403 LEU A N 1
ATOM 3132 C CA . LEU A 1 403 ? 5.211 1.194 -3.108 1.00 90.88 403 LEU A CA 1
ATOM 3133 C C . LEU A 1 403 ? 4.140 0.484 -3.954 1.00 90.88 403 LEU A C 1
ATOM 3135 O O . LEU A 1 403 ? 3.503 -0.465 -3.494 1.00 90.88 403 LEU A O 1
ATOM 3139 N N . LEU A 1 404 ? 3.938 0.920 -5.200 1.00 91.50 404 LEU A N 1
ATOM 3140 C CA . LEU A 1 404 ? 2.995 0.273 -6.120 1.00 91.50 404 LEU A CA 1
ATOM 3141 C C . LEU A 1 404 ? 3.467 -1.130 -6.526 1.00 91.50 404 LEU A C 1
ATOM 3143 O O . LEU A 1 404 ? 2.654 -2.048 -6.606 1.00 91.50 404 LEU A O 1
ATOM 3147 N N . LEU A 1 405 ? 4.772 -1.315 -6.719 1.00 91.81 405 LEU A N 1
ATOM 3148 C CA . LEU A 1 405 ? 5.391 -2.587 -7.067 1.00 91.81 405 LEU A CA 1
ATOM 3149 C C . LEU A 1 405 ? 5.195 -3.628 -5.963 1.00 91.81 405 LEU A C 1
ATOM 3151 O O . LEU A 1 405 ? 4.798 -4.750 -6.264 1.00 91.81 405 LEU A O 1
ATOM 3155 N N . GLU A 1 406 ? 5.422 -3.266 -4.698 1.00 91.44 406 GLU A N 1
ATOM 3156 C CA . GLU A 1 406 ? 5.188 -4.155 -3.551 1.00 91.44 406 GLU A CA 1
ATOM 3157 C C . GLU A 1 406 ? 3.732 -4.650 -3.525 1.00 91.44 406 GLU A C 1
ATOM 3159 O O . GLU A 1 406 ? 3.461 -5.838 -3.320 1.00 91.44 406 GLU A O 1
ATOM 3164 N N . ARG A 1 407 ? 2.775 -3.762 -3.811 1.00 91.81 407 ARG A N 1
ATOM 3165 C CA . ARG A 1 407 ? 1.351 -4.119 -3.864 1.00 91.81 407 ARG A CA 1
ATOM 3166 C C . ARG A 1 407 ? 1.021 -5.040 -5.030 1.00 91.81 407 ARG A C 1
ATOM 3168 O O . ARG A 1 407 ? 0.325 -6.036 -4.829 1.00 91.81 407 ARG A O 1
ATOM 3175 N N . GLU A 1 408 ? 1.518 -4.737 -6.225 1.00 91.44 408 GLU A N 1
ATOM 3176 C CA . GLU A 1 408 ? 1.323 -5.592 -7.401 1.00 91.44 408 GLU A CA 1
ATOM 3177 C C . GLU A 1 408 ? 2.005 -6.952 -7.234 1.00 91.44 408 GLU A C 1
ATOM 3179 O O . GLU A 1 408 ? 1.452 -7.968 -7.648 1.00 91.44 408 GLU A O 1
ATOM 3184 N N . TYR A 1 409 ? 3.142 -7.013 -6.541 1.00 92.06 409 TYR A N 1
ATOM 3185 C CA . TYR A 1 409 ? 3.784 -8.273 -6.179 1.00 92.06 409 TYR A CA 1
ATOM 3186 C C . TYR A 1 409 ? 2.900 -9.120 -5.262 1.00 92.06 409 TYR A C 1
ATOM 3188 O O . TYR A 1 409 ? 2.671 -10.302 -5.531 1.00 92.06 409 TYR A O 1
ATOM 3196 N N . HIS A 1 410 ? 2.359 -8.535 -4.190 1.00 91.62 410 HIS A N 1
ATOM 3197 C CA . HIS A 1 410 ? 1.464 -9.259 -3.285 1.00 91.62 410 HIS A CA 1
ATOM 3198 C C . HIS A 1 410 ? 0.172 -9.712 -3.971 1.00 91.62 410 HIS A C 1
ATOM 3200 O O . HIS A 1 410 ? -0.332 -10.797 -3.669 1.00 91.62 410 HIS A O 1
ATOM 3206 N N . ARG A 1 411 ? -0.334 -8.912 -4.912 1.00 91.25 411 ARG A N 1
ATOM 3207 C CA . ARG A 1 411 ? -1.474 -9.251 -5.764 1.00 91.25 411 ARG A CA 1
ATOM 3208 C C . ARG A 1 411 ? -1.165 -10.446 -6.669 1.00 91.25 411 ARG A C 1
ATOM 3210 O O . ARG A 1 411 ? -1.846 -11.463 -6.572 1.00 91.25 411 ARG A O 1
ATOM 3217 N N . ALA A 1 412 ? -0.101 -10.372 -7.467 1.00 89.50 412 ALA A N 1
ATOM 3218 C CA . ALA A 1 412 ? 0.319 -11.456 -8.357 1.00 89.50 412 ALA A CA 1
ATOM 3219 C C . ALA A 1 412 ? 0.592 -12.755 -7.576 1.00 89.50 412 ALA A C 1
ATOM 3221 O O . ALA A 1 412 ? 0.089 -13.825 -7.912 1.00 89.50 412 ALA A O 1
ATOM 3222 N N . SER A 1 413 ? 1.284 -12.647 -6.437 1.00 88.62 413 SER A N 1
ATOM 3223 C CA . SER A 1 413 ? 1.572 -13.770 -5.534 1.00 88.62 413 SER A CA 1
ATOM 3224 C C . SER A 1 413 ? 0.312 -14.482 -5.026 1.00 88.62 413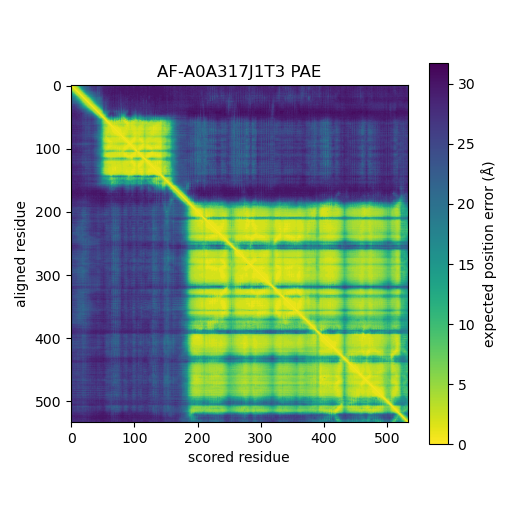 SER A C 1
ATOM 3226 O O . SER A 1 413 ? 0.328 -15.701 -4.810 1.00 88.62 413 SER A O 1
ATOM 3228 N N . ARG A 1 414 ? -0.790 -13.744 -4.844 1.00 88.31 414 ARG A N 1
ATOM 3229 C CA . ARG A 1 414 ? -2.076 -14.289 -4.402 1.00 88.31 414 ARG A CA 1
ATOM 3230 C C . ARG A 1 414 ? -2.777 -15.090 -5.495 1.00 88.31 414 ARG A C 1
ATOM 3232 O O . ARG A 1 414 ? -3.347 -16.131 -5.177 1.00 88.31 414 ARG A O 1
ATOM 3239 N N . HIS A 1 415 ? -2.710 -14.630 -6.741 1.00 89.81 415 HIS A N 1
ATOM 3240 C CA . HIS A 1 415 ? -3.293 -15.328 -7.895 1.00 89.81 415 HIS A CA 1
ATOM 3241 C C . HIS A 1 415 ? -2.372 -16.377 -8.505 1.00 89.81 415 HIS A C 1
ATOM 3243 O O . HIS A 1 415 ? -2.770 -17.056 -9.441 1.00 89.81 415 HIS A O 1
ATOM 3249 N N . GLN A 1 416 ? -1.163 -16.539 -7.958 1.00 89.19 416 GLN A N 1
ATOM 3250 C CA . GLN A 1 416 ? -0.116 -17.374 -8.553 1.00 89.19 416 GLN A CA 1
ATOM 3251 C C . GLN A 1 416 ? 0.247 -16.911 -9.973 1.00 89.19 416 GLN A C 1
ATOM 3253 O O . GLN A 1 416 ? 0.602 -17.713 -10.832 1.00 89.19 416 GLN A O 1
ATOM 3258 N N . GLU A 1 417 ? 0.171 -15.601 -10.201 1.00 89.50 417 GLU A N 1
ATOM 3259 C CA . GLU A 1 417 ? 0.531 -14.958 -11.457 1.00 89.50 417 GLU A CA 1
ATOM 3260 C C . GLU A 1 417 ? 1.987 -14.487 -11.434 1.00 89.50 417 GLU A C 1
ATOM 3262 O O . GLU A 1 417 ? 2.578 -14.223 -10.381 1.00 89.50 417 GLU A O 1
ATOM 3267 N N . GLU A 1 418 ? 2.569 -14.372 -12.623 1.00 87.06 418 GLU A N 1
ATOM 3268 C CA . GLU A 1 418 ? 3.902 -13.811 -12.809 1.00 87.06 418 GLU A CA 1
ATOM 3269 C C . GLU A 1 418 ? 3.794 -12.296 -12.987 1.00 87.06 418 GLU A C 1
ATOM 3271 O O . GLU A 1 418 ? 3.016 -11.811 -13.809 1.00 87.06 418 GLU A O 1
ATOM 3276 N N . LEU A 1 419 ? 4.592 -11.543 -12.231 1.00 88.44 419 LEU A N 1
ATOM 3277 C CA . LEU A 1 419 ? 4.696 -10.100 -12.397 1.00 88.44 419 LEU A CA 1
ATOM 3278 C C . LEU A 1 419 ? 5.934 -9.785 -13.229 1.00 88.44 419 LEU A C 1
ATOM 3280 O O . LEU A 1 419 ? 7.040 -10.197 -12.881 1.00 88.44 419 LEU A O 1
ATOM 3284 N N . PHE A 1 420 ? 5.760 -9.029 -14.307 1.00 89.75 420 PHE A N 1
ATOM 3285 C CA . PHE A 1 420 ? 6.870 -8.595 -15.141 1.00 89.75 420 PHE A CA 1
ATOM 3286 C C . PHE A 1 420 ? 7.060 -7.084 -15.068 1.00 89.75 420 PHE A C 1
ATOM 3288 O O . PHE A 1 420 ? 6.100 -6.312 -15.100 1.00 89.75 420 PHE A O 1
ATOM 3295 N N . ILE A 1 421 ? 8.323 -6.673 -15.010 1.00 91.06 421 ILE A N 1
ATOM 3296 C CA . ILE A 1 421 ? 8.745 -5.276 -15.027 1.00 91.06 421 ILE A CA 1
ATOM 3297 C C . ILE A 1 421 ? 9.631 -5.089 -16.249 1.00 91.06 421 ILE A C 1
ATOM 3299 O O . ILE A 1 421 ? 10.599 -5.826 -16.435 1.00 91.06 421 ILE A O 1
ATOM 3303 N N . LEU A 1 422 ? 9.313 -4.103 -17.077 1.00 92.12 422 LEU A N 1
ATOM 3304 C CA . LEU A 1 422 ? 10.149 -3.703 -18.197 1.00 92.12 422 LEU A CA 1
ATOM 3305 C C . LEU A 1 422 ? 10.942 -2.460 -17.802 1.00 92.12 422 LEU A C 1
ATOM 3307 O O . LEU A 1 422 ? 10.363 -1.422 -17.500 1.00 92.12 422 LEU A O 1
ATOM 3311 N N . GLN A 1 423 ? 12.263 -2.577 -17.789 1.00 92.06 423 GLN A N 1
ATOM 3312 C CA . GLN A 1 423 ? 13.180 -1.481 -17.516 1.00 92.06 423 GLN A CA 1
ATOM 3313 C C . GLN A 1 423 ? 13.825 -1.009 -18.815 1.00 92.06 423 GLN A C 1
ATOM 3315 O O . GLN A 1 423 ? 14.251 -1.827 -19.630 1.00 92.06 423 GLN A O 1
ATOM 3320 N N . PHE A 1 424 ? 13.924 0.303 -18.986 1.00 89.88 424 PHE A N 1
ATOM 3321 C CA . PHE A 1 424 ? 14.573 0.959 -20.109 1.00 89.88 424 PHE A CA 1
ATOM 3322 C C . PHE A 1 424 ? 15.653 1.899 -19.600 1.00 89.88 424 PHE A C 1
ATOM 3324 O O . PHE A 1 424 ? 15.419 2.672 -18.675 1.00 89.88 424 PHE A O 1
ATOM 3331 N N . ARG A 1 425 ? 16.808 1.901 -20.257 1.00 87.88 425 ARG A N 1
ATOM 3332 C CA . ARG A 1 425 ? 17.845 2.906 -20.042 1.00 87.88 425 ARG A CA 1
ATOM 3333 C C . ARG A 1 425 ? 18.291 3.463 -21.382 1.00 87.88 425 ARG A C 1
ATOM 3335 O O . ARG A 1 425 ? 18.715 2.709 -22.259 1.00 87.88 425 ARG A O 1
ATOM 3342 N N . LEU A 1 426 ? 18.183 4.780 -21.531 1.00 85.56 426 LEU A N 1
ATOM 3343 C CA . LEU A 1 426 ? 18.629 5.489 -22.722 1.00 85.56 426 LEU A CA 1
ATOM 3344 C C . LEU A 1 426 ? 20.118 5.817 -22.574 1.00 85.56 426 LEU A C 1
ATOM 3346 O O . LEU A 1 426 ? 20.508 6.566 -21.678 1.00 85.56 426 LEU A O 1
ATOM 3350 N N . LYS A 1 427 ? 20.959 5.254 -23.441 1.00 83.56 427 LYS A N 1
ATOM 3351 C CA . LYS A 1 427 ? 22.388 5.577 -23.508 1.00 83.56 427 LYS A CA 1
ATOM 3352 C C . LYS A 1 427 ? 22.685 6.381 -24.760 1.00 83.56 427 LYS A C 1
ATOM 3354 O O . LYS A 1 427 ? 22.219 6.036 -25.843 1.00 83.56 427 LYS A O 1
ATOM 3359 N N . ALA A 1 428 ? 23.479 7.437 -24.621 1.00 79.19 428 ALA A N 1
ATOM 3360 C CA . ALA A 1 428 ? 24.038 8.133 -25.768 1.00 79.19 428 ALA A CA 1
ATOM 3361 C C . ALA A 1 428 ? 25.305 7.394 -26.232 1.00 79.19 428 ALA A C 1
ATOM 3363 O O . ALA A 1 428 ? 26.284 7.301 -25.504 1.00 79.19 428 ALA A O 1
ATOM 3364 N N . ASN A 1 429 ? 25.315 6.894 -27.462 1.00 68.88 429 ASN A N 1
ATOM 3365 C CA . ASN A 1 429 ? 26.489 6.346 -28.142 1.00 68.88 429 ASN A CA 1
ATOM 3366 C C . ASN A 1 429 ? 27.390 7.472 -28.680 1.00 68.88 429 ASN A C 1
ATOM 3368 O O . ASN A 1 429 ? 27.787 7.468 -29.845 1.00 68.88 429 ASN A O 1
ATOM 3372 N N . GLN A 1 430 ? 27.703 8.474 -27.853 1.00 65.75 430 GLN A N 1
ATOM 3373 C CA . GLN A 1 430 ? 28.669 9.506 -28.218 1.00 65.75 430 GLN A CA 1
ATOM 3374 C C . GLN A 1 430 ? 30.025 9.237 -27.567 1.00 65.75 430 GLN A C 1
ATOM 3376 O O . GLN A 1 430 ? 30.171 9.242 -26.347 1.00 65.75 430 GLN A O 1
ATOM 3381 N N . ILE A 1 431 ? 31.036 9.046 -28.416 1.00 60.66 431 ILE A N 1
ATOM 3382 C CA . ILE A 1 431 ? 32.438 9.200 -28.035 1.00 60.66 431 ILE A CA 1
ATOM 3383 C C . ILE A 1 431 ? 32.747 10.687 -28.209 1.00 60.66 431 ILE A C 1
ATOM 3385 O O . ILE A 1 431 ? 32.927 11.152 -29.335 1.00 60.66 431 ILE A O 1
ATOM 3389 N N . ILE A 1 432 ? 32.749 11.445 -27.115 1.00 59.31 432 ILE A N 1
ATOM 3390 C CA . ILE A 1 432 ? 33.177 12.847 -27.127 1.00 59.31 432 ILE A CA 1
ATOM 3391 C C . ILE A 1 432 ? 34.603 12.853 -26.578 1.00 59.31 432 ILE A C 1
ATOM 3393 O O . ILE A 1 432 ? 34.825 12.494 -25.430 1.00 59.31 432 ILE A O 1
ATOM 3397 N N . ALA A 1 433 ? 35.583 13.213 -27.410 1.00 61.44 433 ALA A N 1
ATOM 3398 C CA . ALA A 1 433 ? 36.982 13.389 -26.995 1.00 61.44 433 ALA A CA 1
ATOM 3399 C C . ALA A 1 433 ? 37.652 12.172 -26.306 1.00 61.44 433 ALA A C 1
ATOM 3401 O O . ALA A 1 433 ? 38.542 12.339 -25.480 1.00 61.44 433 ALA A O 1
ATOM 3402 N N . GLY A 1 434 ? 37.262 10.941 -26.658 1.00 68.81 434 GLY A N 1
ATOM 3403 C CA . GLY A 1 434 ? 37.870 9.714 -26.119 1.00 68.81 434 GLY A CA 1
ATOM 3404 C C . GLY A 1 434 ? 37.252 9.203 -24.813 1.00 68.81 434 GLY A C 1
ATOM 3405 O O . GLY A 1 434 ? 37.509 8.059 -24.442 1.00 68.81 434 GLY A O 1
ATOM 3406 N N . GLU A 1 435 ? 36.370 9.976 -24.177 1.00 59.31 435 GLU A N 1
ATOM 3407 C CA . GLU A 1 435 ? 35.535 9.513 -23.068 1.00 59.31 435 GLU A CA 1
ATOM 3408 C C . GLU A 1 435 ? 34.132 9.146 -23.580 1.00 59.31 435 GLU A C 1
ATOM 3410 O O . GLU A 1 435 ? 33.538 9.820 -24.429 1.00 59.31 435 GLU A O 1
ATOM 3415 N N . ARG A 1 436 ? 33.598 8.017 -23.100 1.00 59.47 436 ARG A N 1
ATOM 3416 C CA . ARG A 1 436 ? 32.220 7.608 -23.398 1.00 59.47 436 ARG A CA 1
ATOM 3417 C C . ARG A 1 436 ? 31.281 8.461 -22.551 1.00 59.47 436 ARG A C 1
ATOM 3419 O O . ARG A 1 436 ? 31.233 8.291 -21.337 1.00 59.47 436 ARG A O 1
ATOM 3426 N N . ALA A 1 437 ? 30.525 9.352 -23.186 1.00 58.78 437 ALA A N 1
ATOM 3427 C CA . ALA A 1 437 ? 29.454 10.071 -22.507 1.00 58.78 437 ALA A CA 1
ATOM 3428 C C . ALA A 1 437 ? 28.315 9.082 -22.209 1.00 58.78 437 ALA A C 1
ATOM 3430 O O . ALA A 1 437 ? 27.591 8.676 -23.113 1.00 58.78 437 ALA A O 1
ATOM 3431 N N . GLU A 1 438 ? 28.172 8.644 -20.955 1.00 65.81 438 GLU A N 1
ATOM 3432 C CA . GLU A 1 438 ? 27.230 7.565 -20.618 1.00 65.81 438 GLU A CA 1
ATOM 3433 C C . GLU A 1 438 ? 25.761 8.012 -20.526 1.00 65.81 438 GLU A C 1
ATOM 3435 O O . GLU A 1 438 ? 24.858 7.179 -20.643 1.00 65.81 438 GLU A O 1
ATOM 3440 N N . THR A 1 439 ? 25.498 9.305 -20.324 1.00 73.25 439 THR A N 1
ATOM 3441 C CA . THR A 1 439 ? 24.153 9.826 -20.032 1.00 73.25 439 THR A CA 1
ATOM 3442 C C . THR A 1 439 ? 23.618 10.697 -21.164 1.00 73.25 439 THR A C 1
ATOM 3444 O O . THR A 1 439 ? 24.244 11.685 -21.547 1.00 73.25 439 THR A O 1
ATOM 3447 N N . ALA A 1 440 ? 22.435 10.352 -21.684 1.00 77.56 440 ALA A N 1
ATOM 3448 C CA . ALA A 1 440 ? 21.725 11.181 -22.656 1.00 77.56 440 ALA A CA 1
ATOM 3449 C C . ALA A 1 440 ? 21.326 12.546 -22.060 1.00 77.56 440 ALA A C 1
ATOM 3451 O O . ALA A 1 440 ? 21.165 12.686 -20.846 1.00 77.56 440 ALA A O 1
ATOM 3452 N N . SER A 1 441 ? 21.153 13.560 -22.913 1.00 81.75 441 SER A N 1
ATOM 3453 C CA . SER A 1 441 ? 20.731 14.896 -22.472 1.00 81.75 441 SER A CA 1
ATOM 3454 C C . SER A 1 441 ? 19.337 14.866 -21.832 1.00 81.75 441 SER A C 1
ATOM 3456 O O . SER A 1 441 ? 18.531 13.968 -22.096 1.00 81.75 441 SER A O 1
ATOM 3458 N N . SER A 1 442 ? 19.027 15.853 -20.986 1.00 81.38 442 SER A N 1
ATOM 3459 C CA . SER A 1 442 ? 17.700 15.978 -20.360 1.00 81.38 442 SER A CA 1
ATOM 3460 C C . SER A 1 442 ? 16.579 16.118 -21.398 1.00 81.38 442 SER A C 1
ATOM 3462 O O . SER A 1 442 ? 15.507 15.545 -21.226 1.00 81.38 442 SER A O 1
ATOM 3464 N N . VAL A 1 443 ? 16.850 16.810 -22.509 1.00 82.12 443 VAL A N 1
ATOM 3465 C CA . VAL A 1 443 ? 15.913 16.979 -23.632 1.00 82.12 443 VAL A CA 1
ATOM 3466 C C . VAL A 1 443 ? 15.609 15.639 -24.306 1.00 82.12 443 VAL A C 1
ATOM 3468 O O . VAL A 1 443 ? 14.442 15.318 -24.524 1.00 82.12 443 VAL A O 1
ATOM 3471 N N . ALA A 1 444 ? 16.632 14.819 -24.571 1.00 80.56 444 ALA A N 1
ATOM 3472 C CA . ALA A 1 444 ? 16.441 13.495 -25.161 1.00 80.56 444 ALA A CA 1
ATOM 3473 C C . ALA A 1 444 ? 15.638 12.565 -24.234 1.00 80.56 444 ALA A C 1
ATOM 3475 O O . ALA A 1 444 ? 14.769 11.830 -24.702 1.00 80.56 444 ALA A O 1
ATOM 3476 N N . HIS A 1 445 ? 15.871 12.632 -22.917 1.00 82.44 445 HIS A N 1
ATOM 3477 C CA . HIS A 1 445 ? 15.067 11.896 -21.937 1.00 82.44 445 HIS A CA 1
ATOM 3478 C C . HIS A 1 445 ? 13.604 12.351 -21.926 1.00 82.44 445 HIS A C 1
ATOM 3480 O O . HIS A 1 445 ? 12.717 11.502 -21.893 1.00 82.44 445 HIS A O 1
ATOM 3486 N N . ALA A 1 446 ? 13.338 13.659 -21.992 1.00 83.56 446 ALA A N 1
ATOM 3487 C CA . ALA A 1 446 ? 11.976 14.187 -22.039 1.00 83.56 446 ALA A CA 1
ATOM 3488 C C . ALA A 1 446 ? 11.226 13.719 -23.298 1.00 83.56 446 ALA A C 1
ATOM 3490 O O . ALA A 1 446 ? 10.118 13.199 -23.198 1.00 83.56 446 ALA A O 1
ATOM 3491 N N . GLN A 1 447 ? 11.861 13.800 -24.470 1.00 83.06 447 GLN A N 1
ATOM 3492 C CA . GLN A 1 447 ? 11.277 13.322 -25.729 1.00 83.06 447 GLN A CA 1
ATOM 3493 C C . GLN A 1 447 ? 11.066 11.799 -25.737 1.00 83.06 447 GLN A C 1
ATOM 3495 O O . GLN A 1 447 ? 10.046 11.309 -26.227 1.00 83.06 447 GLN A O 1
ATOM 3500 N N . PHE A 1 448 ? 12.007 11.030 -25.176 1.00 84.62 448 PHE A N 1
ATOM 3501 C CA . PHE A 1 448 ? 11.839 9.586 -24.990 1.00 84.62 448 PHE A CA 1
ATOM 3502 C C . PHE A 1 448 ? 10.645 9.281 -24.082 1.00 84.62 448 PHE A C 1
ATOM 3504 O O . PHE A 1 448 ? 9.838 8.404 -24.397 1.00 84.62 448 PHE A O 1
ATOM 3511 N N . LEU A 1 449 ? 10.504 10.031 -22.989 1.00 87.19 449 LEU A N 1
ATOM 3512 C CA . LEU A 1 449 ? 9.414 9.874 -22.039 1.00 87.19 449 LEU A CA 1
ATOM 3513 C C . LEU A 1 449 ? 8.053 10.177 -22.672 1.00 87.19 449 LEU A C 1
ATOM 3515 O O . LEU A 1 449 ? 7.143 9.367 -22.533 1.00 87.19 449 LEU A O 1
ATOM 3519 N N . GLU A 1 450 ? 7.914 11.280 -23.411 1.00 86.44 450 GLU A N 1
ATOM 3520 C CA . GLU A 1 450 ? 6.675 11.617 -24.131 1.00 86.44 450 GLU A CA 1
ATOM 3521 C C . GLU A 1 450 ? 6.247 10.499 -25.088 1.00 86.44 450 GLU A C 1
ATOM 3523 O O . GLU A 1 450 ? 5.077 10.113 -25.146 1.00 86.44 450 GLU A O 1
ATOM 3528 N N . ARG A 1 451 ? 7.206 9.906 -25.804 1.00 85.94 451 ARG A N 1
ATOM 3529 C CA . ARG A 1 451 ? 6.924 8.784 -26.704 1.00 85.94 451 ARG A CA 1
ATOM 3530 C C . ARG A 1 451 ? 6.540 7.531 -25.946 1.00 85.94 451 ARG A C 1
ATOM 3532 O O . ARG A 1 451 ? 5.596 6.860 -26.347 1.00 85.94 451 ARG A O 1
ATOM 3539 N N . LEU A 1 452 ? 7.240 7.210 -24.861 1.00 87.12 452 LEU A N 1
ATOM 3540 C CA . LEU A 1 452 ? 6.897 6.072 -24.013 1.00 87.12 452 LEU A CA 1
ATOM 3541 C C . LEU A 1 452 ? 5.479 6.217 -23.447 1.00 87.12 452 LEU A C 1
ATOM 3543 O O . LEU A 1 452 ? 4.723 5.247 -23.443 1.00 87.12 452 LEU A O 1
ATOM 3547 N N . LEU A 1 453 ? 5.092 7.433 -23.054 1.00 88.31 453 LEU A N 1
ATOM 3548 C CA . LEU A 1 453 ? 3.738 7.752 -22.608 1.00 88.31 453 LEU A CA 1
ATOM 3549 C C . LEU A 1 453 ? 2.691 7.519 -23.705 1.00 88.31 453 LEU A C 1
ATOM 3551 O O . LEU A 1 453 ? 1.612 7.028 -23.400 1.00 88.31 453 LEU A O 1
ATOM 3555 N N . ALA A 1 454 ? 3.014 7.742 -24.981 1.00 88.62 454 ALA A N 1
ATOM 3556 C CA . ALA A 1 454 ? 2.114 7.415 -26.092 1.00 88.62 454 ALA A CA 1
ATOM 3557 C C . ALA A 1 454 ? 1.899 5.897 -26.305 1.00 88.62 454 ALA A C 1
ATOM 3559 O O . ALA A 1 454 ? 0.951 5.495 -26.979 1.00 88.62 454 ALA A O 1
ATOM 3560 N N . PHE A 1 455 ? 2.770 5.042 -25.756 1.00 87.75 455 PHE A N 1
ATOM 3561 C CA . PHE A 1 455 ? 2.617 3.578 -25.757 1.00 87.75 455 PHE A CA 1
ATOM 3562 C C . PHE A 1 455 ? 2.036 3.018 -24.455 1.00 87.75 455 PHE A C 1
ATOM 3564 O O . PHE A 1 455 ? 1.771 1.809 -24.360 1.00 87.75 455 PHE A O 1
ATOM 3571 N N . LYS A 1 456 ? 1.892 3.877 -23.446 1.00 87.88 456 LYS A N 1
ATOM 3572 C CA . LYS A 1 456 ? 1.344 3.526 -22.149 1.00 87.88 456 LYS A CA 1
ATOM 3573 C C . LYS A 1 456 ? -0.126 3.147 -22.327 1.00 87.88 456 LYS A C 1
ATOM 3575 O O . LYS A 1 456 ? -0.899 3.884 -22.929 1.00 87.88 456 LYS A O 1
ATOM 3580 N N . GLN A 1 457 ? -0.504 1.994 -21.797 1.00 86.81 457 GLN A N 1
ATOM 3581 C CA . GLN A 1 457 ? -1.897 1.578 -21.698 1.00 86.81 457 GLN A CA 1
ATOM 3582 C C . GLN A 1 457 ? -2.508 2.100 -20.393 1.00 86.81 457 GLN A C 1
ATOM 3584 O O . GLN A 1 457 ? -1.802 2.445 -19.431 1.00 86.81 457 GLN A O 1
ATOM 3589 N N . ASP A 1 458 ? -3.834 2.161 -20.344 1.00 80.56 458 ASP A N 1
ATOM 3590 C CA . ASP A 1 458 ? -4.527 2.394 -19.084 1.00 80.56 458 ASP A CA 1
ATOM 3591 C C . ASP A 1 458 ? -4.189 1.271 -18.091 1.00 80.56 458 ASP A C 1
ATOM 3593 O O . ASP A 1 458 ? -3.989 0.111 -18.454 1.00 80.56 458 ASP A O 1
ATOM 3597 N N . GLY A 1 459 ? -3.955 1.660 -16.838 1.00 80.69 459 GLY A N 1
ATOM 3598 C CA . GLY A 1 459 ? -3.469 0.757 -15.794 1.00 80.69 459 GLY A CA 1
ATOM 3599 C C . GLY A 1 459 ? -1.958 0.474 -15.778 1.00 80.69 459 GLY A C 1
ATOM 3600 O O . GLY A 1 459 ? -1.495 -0.085 -14.782 1.00 80.69 459 GLY A O 1
ATOM 3601 N N . ASP A 1 460 ? -1.181 0.880 -16.792 1.00 89.44 460 ASP A N 1
ATOM 3602 C CA . ASP A 1 460 ? 0.289 0.819 -16.731 1.00 89.44 460 ASP A CA 1
ATOM 3603 C C . ASP A 1 460 ? 0.830 1.753 -15.633 1.00 89.44 460 ASP A C 1
ATOM 3605 O O . ASP A 1 460 ? 0.421 2.918 -15.537 1.00 89.44 460 ASP A O 1
ATOM 3609 N N . THR A 1 461 ? 1.810 1.271 -14.866 1.00 90.88 461 THR A N 1
ATOM 3610 C CA . THR A 1 461 ? 2.550 2.066 -13.874 1.00 90.88 461 THR A CA 1
ATOM 3611 C C . THR A 1 461 ? 3.954 2.326 -14.400 1.00 90.88 461 THR A C 1
ATOM 3613 O O . THR A 1 461 ? 4.742 1.392 -14.539 1.00 90.88 461 THR A O 1
ATOM 3616 N N . LEU A 1 462 ? 4.274 3.588 -14.683 1.00 93.38 462 LEU A N 1
ATOM 3617 C CA . LEU A 1 462 ? 5.577 4.012 -15.195 1.00 93.38 462 LEU A CA 1
ATOM 3618 C C . LEU A 1 462 ? 6.311 4.844 -14.144 1.00 93.38 462 LEU A C 1
ATOM 3620 O O . LEU A 1 462 ? 5.684 5.658 -13.472 1.00 93.38 462 LEU A O 1
ATOM 3624 N N . ALA A 1 463 ? 7.623 4.681 -14.021 1.00 93.31 463 ALA A N 1
ATOM 3625 C CA . ALA A 1 463 ? 8.435 5.462 -13.098 1.00 93.31 463 ALA A CA 1
ATOM 3626 C C . ALA A 1 463 ? 9.854 5.683 -13.595 1.00 93.31 463 ALA A C 1
ATOM 3628 O O . ALA A 1 463 ? 10.366 4.881 -14.370 1.00 93.31 463 ALA A O 1
ATOM 3629 N N . LEU A 1 464 ? 10.488 6.743 -13.101 1.00 91.00 464 LEU A N 1
ATOM 3630 C CA . LEU A 1 464 ? 11.877 7.085 -13.388 1.00 91.00 464 LEU A CA 1
ATOM 3631 C C . LEU A 1 464 ? 12.706 6.944 -12.107 1.00 91.00 464 LEU A C 1
ATOM 3633 O O . LEU A 1 464 ? 12.405 7.589 -11.101 1.00 91.00 464 LEU A O 1
ATOM 3637 N N . SER A 1 465 ? 13.728 6.092 -12.133 1.00 90.25 465 SER A N 1
ATOM 3638 C CA . SER A 1 465 ? 14.672 5.924 -11.024 1.00 90.25 465 SER A CA 1
ATOM 3639 C C . SER A 1 465 ? 15.775 6.993 -11.026 1.00 90.25 465 SER A C 1
ATOM 3641 O O . SER A 1 465 ? 15.992 7.656 -12.046 1.00 90.25 465 SER A O 1
ATOM 3643 N N . PRO A 1 466 ? 16.501 7.180 -9.902 1.00 88.38 466 PRO A N 1
ATOM 3644 C CA . PRO A 1 466 ? 17.567 8.183 -9.802 1.00 88.38 466 PRO A CA 1
ATOM 3645 C C . PRO A 1 466 ? 18.689 8.023 -10.841 1.00 88.38 466 PRO A C 1
ATOM 3647 O O . PRO A 1 466 ? 19.269 9.013 -11.281 1.00 88.38 466 PRO A O 1
ATOM 3650 N N . ASP A 1 467 ? 18.963 6.792 -11.280 1.00 87.44 467 ASP A N 1
ATOM 3651 C CA . ASP A 1 467 ? 19.938 6.461 -12.330 1.00 87.44 467 ASP A CA 1
ATOM 3652 C C . ASP A 1 467 ? 19.392 6.644 -13.762 1.00 87.44 467 ASP A C 1
ATOM 3654 O O . ASP A 1 467 ? 20.008 6.178 -14.722 1.00 87.44 467 ASP A O 1
ATOM 3658 N N . GLN A 1 468 ? 18.248 7.324 -13.908 1.00 87.62 468 GLN A N 1
ATOM 3659 C CA . GLN A 1 468 ? 17.538 7.567 -15.169 1.00 87.62 468 GLN A CA 1
ATOM 3660 C C . GLN A 1 468 ? 17.009 6.293 -15.853 1.00 87.62 468 GLN A C 1
ATOM 3662 O O . GLN A 1 468 ? 16.719 6.297 -17.052 1.00 87.62 468 GLN A O 1
ATOM 3667 N N . THR A 1 469 ? 16.851 5.195 -15.109 1.00 90.06 469 THR A N 1
ATOM 3668 C CA . THR A 1 469 ? 16.204 3.983 -15.621 1.00 90.06 469 THR A CA 1
ATOM 3669 C C . THR A 1 469 ? 14.678 4.136 -15.535 1.00 90.06 469 THR A C 1
ATOM 3671 O O . THR A 1 469 ? 14.092 4.376 -14.480 1.00 90.06 469 THR A O 1
ATOM 3674 N N . LEU A 1 470 ? 13.990 3.992 -16.664 1.00 91.75 470 LEU A N 1
ATOM 3675 C CA . LEU A 1 470 ? 12.529 3.995 -16.716 1.00 91.75 470 LEU A CA 1
ATOM 3676 C C . LEU A 1 470 ? 12.009 2.587 -16.448 1.00 91.75 470 LEU A C 1
ATOM 3678 O O . LEU A 1 470 ? 12.375 1.653 -17.150 1.00 91.75 470 LEU A O 1
ATOM 3682 N N . SER A 1 471 ? 11.151 2.426 -15.447 1.00 93.94 471 SER A N 1
ATOM 3683 C CA . SER A 1 471 ? 10.544 1.146 -15.079 1.00 93.94 471 SER A CA 1
ATOM 3684 C C . SER A 1 471 ? 9.045 1.167 -15.357 1.00 93.94 471 SER A C 1
ATOM 3686 O O . SER A 1 471 ? 8.337 2.056 -14.892 1.00 93.94 471 SER A O 1
ATOM 3688 N N . LEU A 1 472 ? 8.563 0.177 -16.102 1.00 94.19 472 LEU A N 1
ATOM 3689 C CA . LEU A 1 472 ? 7.167 -0.011 -16.475 1.00 94.19 472 LEU A CA 1
ATOM 3690 C C . LEU A 1 472 ? 6.649 -1.330 -15.896 1.00 94.19 472 LEU A C 1
ATOM 3692 O O . LEU A 1 472 ? 7.191 -2.398 -16.182 1.00 94.19 472 LEU A O 1
ATOM 3696 N N . ILE A 1 473 ? 5.558 -1.261 -15.139 1.00 93.31 473 ILE A N 1
ATOM 3697 C CA . ILE A 1 473 ? 4.759 -2.423 -14.747 1.00 93.31 473 ILE A CA 1
ATOM 3698 C C . ILE A 1 473 ? 3.509 -2.434 -15.621 1.00 93.31 473 ILE A C 1
ATOM 3700 O O . ILE A 1 473 ? 2.704 -1.502 -15.560 1.00 93.31 473 ILE A O 1
ATOM 3704 N N . ARG A 1 474 ? 3.336 -3.511 -16.393 1.00 90.94 474 ARG A N 1
ATOM 3705 C CA . ARG A 1 474 ? 2.104 -3.789 -17.136 1.00 90.94 474 ARG A CA 1
ATOM 3706 C C . ARG A 1 474 ? 1.437 -5.029 -16.565 1.00 90.94 474 ARG A C 1
ATOM 3708 O O . ARG A 1 474 ? 1.990 -6.127 -16.622 1.00 90.94 474 ARG A O 1
ATOM 3715 N N . ARG A 1 475 ? 0.246 -4.843 -16.006 1.00 84.50 475 ARG A N 1
ATOM 3716 C CA . ARG A 1 475 ? -0.527 -5.909 -15.357 1.00 84.50 475 ARG A CA 1
ATOM 3717 C C . ARG A 1 475 ? -0.955 -6.966 -16.375 1.00 84.50 475 ARG A C 1
ATOM 3719 O O . ARG A 1 475 ? -1.327 -6.628 -17.494 1.00 84.50 475 ARG A O 1
ATOM 3726 N N . GLY A 1 476 ? -0.863 -8.242 -16.000 1.00 85.06 476 GLY A N 1
ATOM 3727 C CA . GLY A 1 476 ? -1.251 -9.373 -16.854 1.00 85.06 476 GLY A CA 1
ATOM 3728 C C . GLY A 1 476 ? -0.438 -9.537 -18.148 1.00 85.06 476 GLY A C 1
ATOM 3729 O O . GLY A 1 476 ? -0.757 -10.402 -18.964 1.00 85.06 476 GLY A O 1
ATOM 3730 N N . ALA A 1 477 ? 0.604 -8.729 -18.377 1.00 89.00 477 ALA A N 1
ATOM 3731 C CA . ALA A 1 477 ? 1.437 -8.868 -19.563 1.00 89.00 477 ALA A CA 1
ATOM 3732 C C . ALA A 1 477 ? 2.336 -10.099 -19.457 1.00 89.00 477 ALA A C 1
ATOM 3734 O O . ALA A 1 477 ? 2.998 -10.322 -18.450 1.00 89.00 477 ALA A O 1
ATOM 3735 N N . SER A 1 478 ? 2.431 -10.858 -20.546 1.00 89.44 478 SER A N 1
ATOM 3736 C CA . SER A 1 478 ? 3.458 -11.887 -20.685 1.00 89.44 478 SER A CA 1
ATOM 3737 C C . SER A 1 478 ? 4.818 -11.267 -21.023 1.00 89.44 478 SER A C 1
ATOM 3739 O O . SER A 1 478 ? 4.899 -10.182 -21.610 1.00 89.44 478 SER A O 1
ATOM 3741 N N . ALA A 1 479 ? 5.905 -12.003 -20.771 1.00 87.69 479 ALA A N 1
ATOM 3742 C CA . ALA A 1 479 ? 7.240 -11.621 -21.242 1.00 87.69 479 ALA A CA 1
ATOM 3743 C C . ALA A 1 479 ? 7.277 -11.346 -22.760 1.00 87.69 479 ALA A C 1
ATOM 3745 O O . ALA A 1 479 ? 7.985 -10.453 -23.216 1.00 87.69 479 ALA A O 1
ATOM 3746 N N . GLY A 1 480 ? 6.496 -12.088 -23.557 1.00 90.56 480 GLY A N 1
ATOM 3747 C CA . GLY A 1 480 ? 6.362 -11.855 -25.000 1.00 90.56 480 GLY A CA 1
ATOM 3748 C C . GLY A 1 480 ? 5.733 -10.498 -25.329 1.00 90.56 480 GLY A C 1
ATOM 3749 O O . GLY A 1 480 ? 6.242 -9.786 -26.191 1.00 90.56 480 GLY A O 1
ATOM 3750 N N . CYS A 1 481 ? 4.681 -10.105 -24.604 1.00 90.94 481 CYS A N 1
ATOM 3751 C CA . CYS A 1 481 ? 4.046 -8.793 -24.749 1.00 90.94 481 CYS A CA 1
ATOM 3752 C C . CYS A 1 481 ? 5.036 -7.654 -24.454 1.00 90.94 481 CYS A C 1
ATOM 3754 O O . CYS A 1 481 ? 5.158 -6.721 -25.249 1.00 90.94 481 CYS A O 1
ATOM 3756 N N . LEU A 1 482 ? 5.805 -7.765 -23.366 1.00 90.25 482 LEU A N 1
ATOM 3757 C CA . LEU A 1 482 ? 6.807 -6.758 -23.006 1.00 90.25 482 LEU A CA 1
ATOM 3758 C C . LEU A 1 482 ? 7.990 -6.714 -23.979 1.00 90.25 482 LEU A C 1
ATOM 3760 O O . LEU A 1 482 ? 8.460 -5.623 -24.295 1.00 90.25 482 LEU A O 1
ATOM 3764 N N . ARG A 1 483 ? 8.431 -7.860 -24.519 1.00 90.44 483 ARG A N 1
ATOM 3765 C CA . ARG A 1 483 ? 9.430 -7.889 -25.603 1.00 90.44 483 ARG A CA 1
ATOM 3766 C C . ARG A 1 483 ? 8.923 -7.162 -26.843 1.00 90.44 483 ARG A C 1
ATOM 3768 O O . ARG A 1 483 ? 9.621 -6.304 -27.368 1.00 90.44 483 ARG A O 1
ATOM 3775 N N . ASN A 1 484 ? 7.689 -7.435 -27.266 1.00 90.25 484 ASN A N 1
ATOM 3776 C CA . ASN A 1 484 ? 7.087 -6.767 -28.420 1.00 90.25 484 ASN A CA 1
ATOM 3777 C C . ASN A 1 484 ? 6.938 -5.256 -28.203 1.00 90.25 484 ASN A C 1
ATOM 3779 O O . ASN A 1 484 ? 7.149 -4.479 -29.138 1.00 90.25 484 ASN A O 1
ATOM 3783 N N . LEU A 1 485 ? 6.600 -4.835 -26.981 1.00 89.62 485 LEU A N 1
ATOM 3784 C CA . LEU A 1 485 ? 6.570 -3.427 -26.595 1.00 89.62 485 LEU A CA 1
ATOM 3785 C C . LEU A 1 485 ? 7.965 -2.799 -26.702 1.00 89.62 485 LEU A C 1
ATOM 3787 O O . LEU A 1 485 ? 8.110 -1.778 -27.370 1.00 89.62 485 LEU A O 1
ATOM 3791 N N . ALA A 1 486 ? 8.988 -3.434 -26.122 1.00 88.75 486 ALA A N 1
ATOM 3792 C CA . ALA A 1 486 ? 10.370 -2.965 -26.185 1.00 88.75 486 ALA A CA 1
ATOM 3793 C C . ALA A 1 486 ? 10.874 -2.846 -27.634 1.00 88.75 486 ALA A C 1
ATOM 3795 O O . ALA A 1 486 ? 11.377 -1.795 -28.025 1.00 88.75 486 ALA A O 1
ATOM 3796 N N . SER A 1 487 ? 10.649 -3.865 -28.471 1.00 89.25 487 SER A N 1
ATOM 3797 C CA . SER A 1 487 ? 11.013 -3.834 -29.894 1.00 89.25 487 SER A CA 1
ATOM 3798 C C . SER A 1 487 ? 10.227 -2.784 -30.686 1.00 89.25 487 SER A C 1
ATOM 3800 O O . SER A 1 487 ? 10.739 -2.210 -31.646 1.00 89.25 487 SER A O 1
ATOM 3802 N N . SER A 1 488 ? 8.971 -2.516 -30.326 1.00 89.75 488 SER A N 1
ATOM 3803 C CA . SER A 1 488 ? 8.161 -1.489 -30.998 1.00 89.75 488 SER A CA 1
ATOM 3804 C C . SER A 1 488 ? 8.590 -0.077 -30.612 1.00 89.75 488 SER A C 1
ATOM 3806 O O . SER A 1 488 ? 8.638 0.792 -31.482 1.00 89.75 488 SER A O 1
ATOM 3808 N N . LEU A 1 489 ? 8.962 0.133 -29.347 1.00 86.69 489 LEU A N 1
ATOM 3809 C CA . LEU A 1 489 ? 9.577 1.372 -28.878 1.00 86.69 489 LEU A CA 1
ATOM 3810 C C . LEU A 1 489 ? 10.908 1.615 -29.589 1.00 86.69 489 LEU A C 1
ATOM 3812 O O . LEU A 1 489 ? 11.080 2.672 -30.189 1.00 86.69 489 LEU A O 1
ATOM 3816 N N . ALA A 1 490 ? 11.799 0.619 -29.604 1.00 85.19 490 ALA A N 1
ATOM 3817 C CA . ALA A 1 490 ? 13.097 0.718 -30.266 1.00 85.19 490 ALA A CA 1
ATOM 3818 C C . ALA A 1 490 ? 12.960 1.076 -31.754 1.00 85.19 490 ALA A C 1
ATOM 3820 O O . ALA A 1 490 ? 13.571 2.040 -32.211 1.00 85.19 490 ALA A O 1
ATOM 3821 N N . ARG A 1 491 ? 12.072 0.388 -32.489 1.00 86.25 491 ARG A N 1
ATOM 3822 C CA . ARG A 1 491 ? 11.806 0.696 -33.905 1.00 86.25 491 ARG A CA 1
ATOM 3823 C C . ARG A 1 491 ? 11.313 2.125 -34.116 1.00 86.25 491 ARG A C 1
ATOM 3825 O O . ARG A 1 491 ? 11.837 2.805 -34.988 1.00 86.25 491 ARG A O 1
ATOM 3832 N N . ARG A 1 492 ? 10.335 2.596 -33.329 1.00 83.81 492 ARG A N 1
ATOM 3833 C CA . ARG A 1 492 ? 9.811 3.967 -33.486 1.00 83.81 492 ARG A CA 1
ATOM 3834 C C . ARG A 1 492 ? 10.837 5.037 -33.131 1.00 83.81 492 ARG A C 1
ATOM 3836 O O . ARG A 1 492 ? 10.802 6.115 -33.709 1.00 83.81 492 ARG A O 1
ATOM 3843 N N . LEU A 1 493 ? 11.728 4.756 -32.186 1.00 76.25 493 LEU A N 1
ATOM 3844 C CA . LEU A 1 493 ? 12.766 5.698 -31.774 1.00 76.25 493 LEU A CA 1
ATOM 3845 C C . LEU A 1 493 ? 13.912 5.759 -32.785 1.00 76.25 493 LEU A C 1
ATOM 3847 O O . LEU A 1 493 ? 14.402 6.849 -33.057 1.00 76.25 493 LEU A O 1
ATOM 3851 N N . GLY A 1 494 ? 14.280 4.627 -33.393 1.00 74.00 494 GLY A N 1
ATOM 3852 C CA . GLY A 1 494 ? 15.314 4.570 -34.429 1.00 74.00 494 GLY A CA 1
ATOM 3853 C C . GLY A 1 494 ? 14.919 5.249 -35.746 1.00 74.00 494 GLY A C 1
ATOM 3854 O O . GLY A 1 494 ? 15.774 5.805 -36.428 1.00 74.00 494 GLY A O 1
ATOM 3855 N N . THR A 1 495 ? 13.630 5.254 -36.101 1.00 70.31 495 THR A N 1
ATOM 3856 C CA . THR A 1 495 ? 13.142 5.870 -37.353 1.00 70.31 495 THR A CA 1
ATOM 3857 C C . THR A 1 495 ? 12.974 7.386 -37.291 1.00 70.31 495 THR A C 1
ATOM 3859 O O . THR A 1 495 ? 12.694 8.012 -38.310 1.00 70.31 495 THR A O 1
ATOM 3862 N N . ASP A 1 496 ? 13.072 7.989 -36.110 1.00 67.44 496 ASP A N 1
ATOM 3863 C CA . ASP A 1 496 ? 12.610 9.355 -35.901 1.00 67.44 496 ASP A CA 1
ATOM 3864 C C . ASP A 1 496 ? 13.776 10.351 -35.856 1.00 67.44 496 ASP A C 1
ATOM 3866 O O . ASP A 1 496 ? 14.467 10.514 -34.847 1.00 67.44 496 ASP A O 1
ATOM 3870 N N . HIS A 1 497 ? 13.974 11.049 -36.974 1.00 66.62 497 HIS A N 1
ATOM 3871 C CA . HIS A 1 497 ? 15.036 12.040 -37.158 1.00 66.62 497 HIS A CA 1
ATOM 3872 C C . HIS A 1 497 ? 14.930 13.249 -36.203 1.00 66.62 497 HIS A C 1
ATOM 3874 O O . HIS A 1 497 ? 15.884 14.012 -36.076 1.00 66.62 497 HIS A O 1
ATOM 3880 N N . SER A 1 498 ? 13.806 13.434 -35.502 1.00 65.06 498 SER A N 1
ATOM 3881 C CA . SER A 1 498 ? 13.595 14.564 -34.583 1.00 65.06 498 SER A CA 1
ATOM 3882 C C . SER A 1 498 ? 14.440 14.509 -33.301 1.00 65.06 498 SER A C 1
ATOM 3884 O O . SER A 1 498 ? 14.758 15.557 -32.749 1.00 65.06 498 SER A O 1
ATOM 3886 N N . LEU A 1 499 ? 14.886 13.322 -32.865 1.00 64.31 499 LEU A N 1
ATOM 3887 C CA . LEU A 1 499 ? 15.865 13.177 -31.768 1.00 64.31 499 LEU A CA 1
ATOM 3888 C C . LEU A 1 499 ? 17.297 13.555 -32.201 1.00 64.31 499 LEU A C 1
ATOM 3890 O O . LEU A 1 499 ? 18.204 13.612 -31.371 1.00 64.31 499 LEU A O 1
ATOM 3894 N N . SER A 1 500 ? 17.518 13.759 -33.506 1.00 57.06 500 SER A N 1
ATOM 3895 C CA . SER A 1 500 ? 18.845 13.796 -34.124 1.00 57.06 500 SER A CA 1
ATOM 3896 C C . SER A 1 500 ? 19.368 15.197 -34.460 1.00 57.06 500 SER A C 1
ATOM 3898 O O . SER A 1 500 ? 20.523 15.291 -34.882 1.00 57.06 500 SER A O 1
ATOM 3900 N N . SER A 1 501 ? 18.585 16.276 -34.320 1.00 59.28 501 SER A N 1
ATOM 3901 C CA . SER A 1 501 ? 19.014 17.597 -34.825 1.00 59.28 501 SER A CA 1
ATOM 3902 C C . SER A 1 501 ? 20.319 18.086 -34.187 1.00 59.28 501 SER A C 1
ATOM 3904 O O . SER A 1 501 ? 21.156 18.649 -34.886 1.00 59.28 501 SER A O 1
ATOM 3906 N N . ASP A 1 502 ? 20.537 17.765 -32.907 1.00 60.22 502 ASP A N 1
ATOM 3907 C CA . ASP A 1 502 ? 21.756 18.138 -32.169 1.00 60.22 502 ASP A CA 1
ATOM 3908 C C . ASP A 1 502 ? 22.735 16.956 -32.008 1.00 60.22 502 ASP A C 1
ATOM 3910 O O . ASP A 1 502 ? 23.928 17.122 -31.744 1.00 60.22 502 ASP A O 1
ATOM 3914 N N . TYR A 1 503 ? 22.246 15.730 -32.202 1.00 58.06 503 TYR A N 1
ATOM 3915 C CA . TYR A 1 503 ? 22.976 14.483 -31.998 1.00 58.06 503 TYR A CA 1
ATOM 3916 C C . TYR A 1 503 ? 22.818 13.644 -33.271 1.00 58.06 503 TYR A C 1
ATOM 3918 O O . TYR A 1 503 ? 21.847 12.915 -33.386 1.00 58.06 503 TYR A O 1
ATOM 3926 N N . GLY A 1 504 ? 23.739 13.762 -34.239 1.00 59.12 504 GLY A N 1
ATOM 3927 C CA . GLY A 1 504 ? 23.642 13.077 -35.545 1.00 59.12 504 GLY A CA 1
ATOM 3928 C C . GLY A 1 504 ? 23.115 11.626 -35.517 1.00 59.12 504 GLY A C 1
ATOM 3929 O O . GLY A 1 504 ? 23.342 10.891 -34.558 1.00 59.12 504 GLY A O 1
ATOM 3930 N N . LEU A 1 505 ? 22.412 11.233 -36.583 1.00 51.69 505 LEU A N 1
ATOM 3931 C CA . LEU A 1 505 ? 21.713 9.951 -36.753 1.00 51.69 505 LEU A CA 1
ATOM 3932 C C . LEU A 1 505 ? 22.521 8.741 -36.241 1.00 51.69 505 LEU A C 1
ATOM 3934 O O . LEU A 1 505 ? 23.678 8.567 -36.615 1.00 51.69 505 LEU A O 1
ATOM 3938 N N . GLY A 1 506 ? 21.899 7.900 -35.402 1.00 59.41 506 GLY A N 1
ATOM 3939 C CA . GLY A 1 506 ? 22.490 6.644 -34.901 1.00 59.41 506 GLY A CA 1
ATOM 3940 C C . GLY A 1 506 ? 23.175 6.707 -33.526 1.00 59.41 506 GLY A C 1
ATOM 3941 O O . GLY A 1 506 ? 23.958 5.824 -33.189 1.00 59.41 506 GLY A O 1
ATOM 3942 N N . LYS A 1 507 ? 22.913 7.741 -32.716 1.00 71.06 507 LYS A N 1
ATOM 3943 C CA . LYS A 1 507 ? 23.647 8.002 -31.462 1.00 71.06 507 LYS A CA 1
ATOM 3944 C C . LYS A 1 507 ? 22.940 7.624 -30.161 1.00 71.06 507 LYS A C 1
ATOM 3946 O O . LYS A 1 507 ? 23.461 7.962 -29.105 1.00 71.06 507 LYS A O 1
ATOM 3951 N N . PHE A 1 508 ? 21.806 6.932 -30.182 1.00 73.88 508 PHE A N 1
ATOM 3952 C CA . PHE A 1 508 ? 21.166 6.465 -28.948 1.00 73.88 508 PHE A CA 1
ATOM 3953 C C . PHE A 1 508 ? 20.961 4.956 -28.983 1.00 73.88 508 PHE A C 1
ATOM 3955 O O . PHE A 1 508 ? 20.460 4.427 -29.968 1.00 73.88 508 PHE A O 1
ATOM 3962 N N . GLN A 1 509 ? 21.335 4.284 -27.896 1.00 80.25 509 GLN A N 1
ATOM 3963 C CA . GLN A 1 509 ? 21.051 2.874 -27.664 1.00 80.25 509 GLN A CA 1
ATOM 3964 C C . GLN A 1 509 ? 20.025 2.766 -26.540 1.00 80.25 509 GLN A C 1
ATOM 3966 O O . GLN A 1 509 ? 20.180 3.370 -25.474 1.00 80.25 509 GLN A O 1
ATOM 3971 N N . ILE A 1 510 ? 18.975 1.985 -26.773 1.00 82.25 510 ILE A N 1
ATOM 3972 C CA . ILE A 1 510 ? 17.979 1.682 -25.749 1.00 82.25 510 ILE A CA 1
ATOM 3973 C C . ILE A 1 510 ? 18.330 0.321 -25.183 1.00 82.25 510 ILE A C 1
ATOM 3975 O O . ILE A 1 510 ? 18.186 -0.705 -25.843 1.00 82.25 510 ILE A O 1
ATOM 3979 N N . LEU A 1 511 ? 18.776 0.314 -23.935 1.00 83.31 511 LEU A N 1
ATOM 3980 C CA . LEU A 1 511 ? 18.938 -0.925 -23.200 1.00 83.31 511 LEU A CA 1
ATOM 3981 C C . LEU A 1 511 ? 17.602 -1.268 -22.561 1.00 83.31 511 LEU A C 1
ATOM 3983 O O . LEU A 1 511 ? 17.068 -0.474 -21.788 1.00 83.31 511 LEU A O 1
ATOM 3987 N N . SER A 1 512 ? 17.068 -2.442 -22.887 1.00 86.31 512 SER A N 1
ATOM 3988 C CA . SER A 1 512 ? 15.843 -2.948 -22.275 1.00 86.31 512 SER A CA 1
ATOM 3989 C C . SER A 1 512 ? 16.118 -4.217 -21.474 1.00 86.31 512 SER A C 1
ATOM 3991 O O . SER A 1 512 ? 16.920 -5.064 -21.874 1.00 86.31 512 SER A O 1
ATOM 3993 N N . ARG A 1 513 ? 15.463 -4.338 -20.320 1.00 86.44 513 ARG A N 1
ATOM 3994 C CA . ARG A 1 513 ? 15.571 -5.485 -19.414 1.00 86.44 513 ARG A CA 1
ATOM 3995 C C . ARG A 1 513 ? 14.180 -5.879 -18.942 1.00 86.44 513 ARG A C 1
ATOM 3997 O O . ARG A 1 513 ? 13.420 -5.025 -18.496 1.00 86.44 513 ARG A O 1
ATOM 4004 N N . ILE A 1 514 ? 13.847 -7.166 -19.030 1.00 85.38 514 ILE A N 1
ATOM 4005 C CA . ILE A 1 514 ? 12.584 -7.697 -18.507 1.00 85.38 514 ILE A CA 1
ATOM 4006 C C . ILE A 1 514 ? 12.889 -8.478 -17.236 1.00 85.38 514 ILE A C 1
ATOM 4008 O O . ILE A 1 514 ? 13.523 -9.530 -17.270 1.00 85.38 514 ILE A O 1
ATOM 4012 N N . CYS A 1 515 ? 12.416 -7.959 -16.112 1.00 83.06 515 CYS A N 1
ATOM 4013 C CA . CYS A 1 515 ? 12.527 -8.607 -14.818 1.00 83.06 515 CYS A CA 1
ATOM 4014 C C . CYS A 1 515 ? 11.247 -9.394 -14.549 1.00 83.06 515 CYS A C 1
ATOM 4016 O O . CYS A 1 515 ? 10.156 -8.824 -14.539 1.00 83.06 515 CYS A O 1
ATOM 4018 N N . LYS A 1 516 ? 11.380 -10.699 -14.314 1.00 84.00 516 LYS A N 1
ATOM 4019 C CA . LYS A 1 516 ? 10.297 -11.548 -13.823 1.00 84.00 516 LYS A CA 1
ATOM 4020 C C . LYS A 1 516 ? 10.366 -11.613 -12.300 1.00 84.00 516 LYS A C 1
ATOM 4022 O O . LYS A 1 516 ? 11.395 -11.976 -11.739 1.00 84.00 516 LYS A O 1
ATOM 4027 N N . VAL A 1 517 ? 9.268 -11.283 -11.634 1.00 78.25 517 VAL A N 1
ATOM 4028 C CA . VAL A 1 517 ? 9.120 -11.373 -10.181 1.00 78.25 517 VAL A CA 1
ATOM 4029 C C . VAL A 1 517 ? 8.205 -12.560 -9.886 1.00 78.25 517 VAL A C 1
ATOM 4031 O O . VAL A 1 517 ? 6.990 -12.488 -10.067 1.00 78.25 517 VAL A O 1
ATOM 4034 N N . ALA A 1 518 ? 8.803 -13.681 -9.479 1.00 75.62 518 ALA A N 1
ATOM 4035 C CA . ALA A 1 518 ? 8.101 -14.923 -9.166 1.00 75.62 518 ALA A CA 1
ATOM 4036 C C . ALA A 1 518 ? 8.253 -15.287 -7.682 1.00 75.62 518 ALA A C 1
ATOM 4038 O O . ALA A 1 518 ? 9.260 -14.986 -7.048 1.00 75.62 518 ALA A O 1
ATOM 4039 N N . ARG A 1 519 ? 7.243 -15.969 -7.131 1.00 66.94 519 ARG A N 1
ATOM 4040 C CA . ARG A 1 519 ? 7.137 -16.281 -5.695 1.00 66.94 519 ARG A CA 1
ATOM 4041 C C . ARG A 1 519 ? 8.191 -17.278 -5.182 1.00 66.94 519 ARG A C 1
ATOM 4043 O O . ARG A 1 519 ? 8.542 -17.207 -4.013 1.00 66.94 519 ARG A O 1
ATOM 4050 N N . ASN A 1 520 ? 8.663 -18.202 -6.028 1.00 58.59 520 ASN A N 1
ATOM 4051 C CA . ASN A 1 520 ? 9.324 -19.442 -5.582 1.00 58.59 520 ASN A CA 1
ATOM 4052 C C . ASN A 1 520 ? 10.622 -19.821 -6.327 1.00 58.59 520 ASN A C 1
ATOM 4054 O O . ASN A 1 520 ? 11.092 -20.944 -6.160 1.00 58.59 520 ASN A O 1
ATOM 4058 N N . GLN A 1 521 ? 11.205 -18.954 -7.158 1.00 50.12 521 GLN A N 1
ATOM 4059 C CA . GLN A 1 521 ? 12.434 -19.305 -7.882 1.00 50.12 521 GLN A CA 1
ATOM 4060 C C . GLN A 1 521 ? 13.647 -18.593 -7.279 1.00 50.12 521 GLN A C 1
ATOM 4062 O O . GLN A 1 521 ? 13.722 -17.371 -7.257 1.00 50.12 521 GLN A O 1
ATOM 4067 N N . SER A 1 522 ? 14.598 -19.398 -6.793 1.00 43.44 522 SER A N 1
ATOM 4068 C CA . SER A 1 522 ? 15.948 -18.998 -6.372 1.00 43.44 522 SER A CA 1
ATOM 4069 C C . SER A 1 522 ? 16.821 -18.493 -7.523 1.00 43.44 522 SER A C 1
ATOM 4071 O O . SER A 1 522 ? 17.961 -18.110 -7.282 1.00 43.44 522 SER A O 1
ATOM 4073 N N . SER A 1 523 ? 16.331 -18.503 -8.765 1.00 40.47 523 SER A N 1
ATOM 4074 C CA . SER A 1 523 ? 16.950 -17.742 -9.837 1.00 40.47 523 SER A CA 1
ATOM 4075 C C . SER A 1 523 ? 16.166 -16.453 -10.027 1.00 40.47 523 SER A C 1
ATOM 4077 O O . SER A 1 523 ? 14.986 -16.439 -10.381 1.00 40.47 523 SER A O 1
ATOM 4079 N N . SER A 1 524 ? 16.852 -15.329 -9.845 1.00 40.31 524 SER A N 1
ATOM 4080 C CA . SER A 1 524 ? 16.594 -14.205 -10.724 1.00 40.31 524 SER A CA 1
ATOM 4081 C C . SER A 1 524 ? 16.908 -14.695 -12.139 1.00 40.31 524 SER A C 1
ATOM 4083 O O . SER A 1 524 ? 18.027 -14.512 -12.618 1.00 40.31 524 SER A O 1
ATOM 4085 N N . ASP A 1 525 ? 15.948 -15.332 -12.809 1.00 37.75 525 ASP A N 1
ATOM 4086 C CA . ASP A 1 525 ? 15.931 -15.375 -14.269 1.00 37.75 525 ASP A CA 1
ATOM 4087 C C . ASP A 1 525 ? 15.664 -13.937 -14.714 1.00 37.75 525 ASP A C 1
ATOM 4089 O O . ASP A 1 525 ? 14.569 -13.520 -15.093 1.00 37.75 525 ASP A O 1
ATOM 4093 N N . CYS A 1 526 ? 16.700 -13.124 -14.552 1.00 39.03 526 CYS A N 1
ATOM 4094 C CA . CYS A 1 526 ? 16.858 -11.905 -15.276 1.00 39.03 526 CYS A CA 1
ATOM 4095 C C . CYS A 1 526 ? 16.974 -12.352 -16.726 1.00 39.03 526 CYS A C 1
ATOM 4097 O O . CYS A 1 526 ? 18.019 -12.854 -17.125 1.00 39.03 526 CYS A O 1
ATOM 4099 N N . LEU A 1 527 ? 15.892 -12.241 -17.497 1.00 35.19 527 LEU A N 1
ATOM 4100 C CA . LEU A 1 527 ? 16.017 -12.378 -18.939 1.00 35.19 527 LEU A CA 1
ATOM 4101 C C . LEU A 1 527 ? 17.016 -11.304 -19.372 1.00 35.19 527 LEU A C 1
ATOM 4103 O O . LEU A 1 527 ? 16.825 -10.123 -19.063 1.00 35.19 527 LEU A O 1
ATOM 4107 N N . ASP A 1 528 ? 18.117 -11.764 -19.966 1.00 34.38 528 ASP A N 1
ATOM 4108 C CA . ASP A 1 528 ? 19.279 -10.958 -20.322 1.00 34.38 528 ASP A CA 1
ATOM 4109 C C . ASP A 1 528 ? 18.892 -9.681 -21.073 1.00 34.38 528 ASP A C 1
ATOM 4111 O O . ASP A 1 528 ? 17.846 -9.599 -21.726 1.00 34.38 528 ASP A O 1
ATOM 4115 N N . PHE A 1 529 ? 19.769 -8.678 -20.978 1.00 34.41 529 PHE A N 1
ATOM 4116 C CA . PHE A 1 529 ? 19.660 -7.436 -21.733 1.00 34.41 529 PHE A CA 1
ATOM 4117 C C . PHE A 1 529 ? 19.438 -7.750 -23.214 1.00 34.41 529 PHE A C 1
ATOM 4119 O O . PHE A 1 529 ? 20.337 -8.238 -23.898 1.00 34.41 529 PHE A O 1
ATOM 4126 N N . LEU A 1 530 ? 18.254 -7.422 -23.727 1.00 36.03 530 LEU A N 1
ATOM 4127 C CA . LEU A 1 530 ? 18.078 -7.297 -25.163 1.00 36.03 530 LEU A CA 1
ATOM 4128 C C . LEU A 1 530 ? 18.678 -5.942 -25.530 1.00 36.03 530 LEU A C 1
ATOM 4130 O O . LEU A 1 530 ? 18.019 -4.905 -25.408 1.00 36.03 530 LEU A O 1
ATOM 4134 N N . ALA A 1 531 ? 19.955 -5.955 -25.920 1.00 34.16 531 ALA A N 1
ATOM 4135 C CA . ALA A 1 531 ? 20.487 -4.906 -26.772 1.00 34.16 531 ALA A CA 1
ATOM 4136 C C . ALA A 1 531 ? 19.702 -4.996 -28.084 1.00 34.16 531 ALA A C 1
ATOM 4138 O O . ALA A 1 531 ? 19.836 -5.961 -28.834 1.00 34.16 531 ALA A O 1
ATOM 4139 N N . VAL A 1 532 ? 18.784 -4.055 -28.288 1.00 35.38 532 VAL A N 1
ATOM 4140 C CA . VAL A 1 532 ? 18.180 -3.856 -29.601 1.00 35.38 532 VAL A CA 1
ATOM 4141 C C . VAL A 1 532 ? 19.059 -2.810 -30.267 1.00 35.38 532 VAL A C 1
ATOM 4143 O O . VAL A 1 532 ? 18.988 -1.638 -29.895 1.00 35.38 532 VAL A O 1
ATOM 4146 N N . ASP A 1 533 ? 19.954 -3.279 -31.136 1.00 34.78 533 ASP A N 1
ATOM 4147 C CA . ASP A 1 533 ? 20.769 -2.425 -32.005 1.00 34.78 533 ASP A CA 1
ATOM 4148 C C . ASP A 1 533 ? 19.915 -1.736 -33.078 1.00 34.78 533 ASP A C 1
ATOM 4150 O O . ASP A 1 533 ? 18.947 -2.367 -33.577 1.00 34.78 533 ASP A O 1
#

Sequence (533 aa):
MGQTRFISNELLLTATHVPRLRCFAMDISSPNGFGGGLTGGIFMLAGLRLGPGARIRKFQLEAFPNLTVIQEHLFELSRAPGGARFDFSWSLGLTSYVLTVSQSASIADWKLYRCAGQQSKLLWEHRTNDVTLIYNLVLSETGESNRVVSGDGRLSTIHGKMVTPEANTGNFVTCHQNATKSTFGTSPQPVLDSIDLAEARQLTKRLCVQDPEIYSYPSFLLMFDQEYCRAVDHGSRFTIVLFKLESVQKPVEMIDIAQSSACECLKQIQRLHRKTDILAKYTADRLAVLLPETDVRGGKLFAQKIERILLRNALINGSSGFVKIKFGVSGMQNRWTSGESILLAAEHALAKAEMIEETIVVFEPAADPPTETKRIEIDHSIQSLMQIANVQGGVYSYPAFLLLLEREYHRASRHQEELFILQFRLKANQIIAGERAETASSVAHAQFLERLLAFKQDGDTLALSPDQTLSLIRRGASAGCLRNLASSLARRLGTDHSLSSDYGLGKFQILSRICKVARNQSSSDCLDFLAVD

Mean predicted aligned error: 16.91 Å

Solvent-accessible surface area (backbone atoms only — not comparable to full-atom values): 31802 Å² total; per-residue (Å²): 141,80,91,82,84,87,84,86,81,89,77,88,79,81,83,78,81,79,81,82,84,74,86,78,83,78,85,86,80,86,82,89,82,84,89,85,86,83,89,82,83,86,85,77,81,82,82,80,85,71,70,100,62,65,52,72,49,78,43,82,41,89,45,81,82,51,71,66,59,56,49,55,50,52,55,52,54,74,74,44,64,90,53,33,32,41,35,41,32,29,53,60,89,90,39,33,37,36,44,34,41,32,52,59,96,91,42,32,41,35,37,39,29,43,33,58,86,96,47,73,43,78,74,50,74,50,80,51,78,56,59,55,61,53,50,42,56,50,30,66,74,70,63,56,60,61,50,42,54,48,97,82,76,47,80,41,71,62,91,75,86,85,79,82,93,77,90,84,83,89,86,90,85,84,93,73,95,72,95,73,82,89,73,87,79,74,77,66,66,50,62,70,78,76,49,86,53,64,56,21,52,54,47,49,57,71,42,24,76,52,86,71,84,26,26,27,40,65,51,41,50,51,55,46,49,56,51,47,52,40,18,53,76,71,67,47,33,26,15,38,40,33,35,35,65,39,40,77,87,52,83,56,54,56,84,57,28,83,84,39,75,57,41,58,51,48,52,53,47,59,73,70,52,56,90,63,39,46,49,21,37,60,55,74,60,31,35,33,35,43,33,67,76,23,44,51,68,54,44,50,53,50,53,52,50,48,52,55,51,53,57,53,50,48,66,72,66,75,52,94,63,56,70,49,61,34,24,1,27,12,29,50,86,58,79,46,47,50,70,65,44,32,52,52,22,15,51,50,14,28,52,46,12,70,72,71,72,44,48,71,27,75,28,76,44,68,76,44,74,94,61,82,87,74,76,76,90,64,58,65,71,58,50,56,71,34,25,74,57,94,57,91,75,62,42,22,21,44,39,42,38,48,47,52,46,55,36,50,49,53,49,24,57,71,72,74,43,71,41,42,36,44,35,38,35,65,29,30,65,42,73,58,94,87,44,73,44,68,67,52,54,70,66,57,52,52,56,51,47,57,54,52,51,73,70,56,55,92,76,46,48,36,21,49,37,97,89,61,36,36,39,34,40,45,80,90,44,49,75,66,55,54,49,54,50,51,53,49,50,51,53,59,58,73,71,42,68,82,78,21,83,91,45,60,86,88,34,70,42,53,42,34,34,48,41,60,51,49,81,81,55,75,59,83,62,56,49,68,71,49,74,60,128

Radius of gyration: 31.88 Å; Cα contacts (8 Å, |Δi|>4): 762; chains: 1; bounding box: 115×68×91 Å

pLDDT: mean 75.64, std 23.25, range [22.84, 98.56]